Protein AF-A0AA90QH88-F1 (afdb_monomer_lite)

Sequence (553 aa):
MPRPYATVCPPIRFHGDIHAQQHKGRHAPARFLSDHSAAGKRGGRHRHLQHVHHERTGRAGVRQGIAGPFVYQASQHRPDRHGARRARGAPGRHAGGRAPVHGAGRAVAASAARQPGPVATRFKTVTSKKILADVDSSVAQYEALLAQLMTLAQDRTPEGQSAAARFATGTVSAMGNLADGHLAALAKRKEKTSSEAATASHDRYQSSRTLMLALTIGSLALGAGLGWLITRRLTRQLGGEPAYAVQVADAIAAGELSTVIQTRSGDSRSLLYAMETMRAALVGIVALVRSGTDTIATASGRIAAGNLDRSSRTEQQASSLEQTASAMEELTSTVKQNADNARQANVLAVAASEVAGRGGAVVHTMASINGSSRKIVDIIGVIDGIAFQTNILALNAAVEAARAGEQGRGCAVVASEVRNLAQRSAAAAREIKTLINDSVDKVDAGGKLVDQAGVTMAEIVHSITRVTGIMSGIASASMEQTAGIEQVNIAISQMDEVTQQNAALVEQAAAAAGSMQEQAATLASVVSIFKLGNDKPARPALAGPARVRALMA

Radius of gyration: 87.3 Å; chains: 1; bounding box: 162×92×273 Å

Foldseek 3Di:
DDDDDDDDDDDDDDDDDDDDDDDDDDDDDDDDDDDDDDDDDDDDDDDDDDDDDDDDDDDDDDDDDDDDDDDDDDDDDDDDDDDDDDDDDDDDDDDDDDDDDDDPDPCPVPPPPDDDDPPLVVDDDPVLSVLVVQLVVLVVVLVVLVVVLVVLCVPPDPVSPVVSVCSCVPVNVVSVVSNVVSVVVNVVVVVVVVVVVVVVVVVVVVVVVVVVVCVVVVVVCVVVVVVVVVVVVLCVQQQHDPVLSVVLVVCVVLQNLQDQQDGDPPDDRHPSNVSNVVSVVLLVVLVVLLVVLVVLLVVLVVLLVVLVVLLVVLVVLLVVLVVVLVVLVVVLVVLVVLLVVLVVLLVVLVVVLVVLVVLLVVLVVLVVVLVVLVVVLVVLVVQLVVLVVQLVVLVVQLVVLVVVPPVSVVSNVVSVVSNVVSVVSNVVSVVVSVVSVVVSVVSVVVSVVSVVSSVVSVVSSVVSVVSSVVSVVSNVVSVVVSVVSVVVSVVSVVSNVVSVVSNVVSVVSSVVSVVSNVVSVVSSVVSVSNDNSPPPPPDPPPDDDPPPPDDDD

Secondary structure (DSSP, 8-state):
-------------------------------------------------------------------------------------------------------TTS-SSSSS--PPP-GGGG--SHHHHHHHHHHHHHHHHHHHHHHHHHHHTT--SHHHHHHHHHHIIIIIHHHHHHHHHHHHHHHHHHHHHHHHHHHHHHHHHHHHHHHHHHHHHHHHHHHHHHHHHHHHHHHHHHTS-HHHHHHHHHHHHTTB--SPP---TT--SSHHHHHHHHHHHHHHHHHHHHHHHHHHHHHHHHHHHHHHHHHHHHHHHHHHHHHHHHHHHHHHHHHHHHHHHHHHHHHHHHHHHHHHHHHHHHHHHHHHHHHHHHHHHHHHHHHHHHHHHHHHHHHHHHHHHHHTGGGGHHHHHHHHHHHHHHHHHHHHHHHHHHHHHHHHHHHHHHHHHHHHHHHHHHHHHHHHHHHHHHHHHHHHHHHHHHHHHHHHHHHHHHHHHHHHHHHHHHHHHHHHHHHHHHHHHHHHHHHHTSB-S----------PPP-------

Structure (mmCIF, N/CA/C/O backbone):
data_AF-A0AA90QH88-F1
#
_entry.id   AF-A0AA90QH88-F1
#
loop_
_atom_site.group_PDB
_atom_site.id
_atom_site.type_symbol
_atom_site.label_atom_id
_atom_site.label_alt_id
_atom_site.label_comp_id
_atom_site.label_asym_id
_atom_site.label_entity_id
_atom_site.label_seq_id
_atom_site.pdbx_PDB_ins_code
_atom_site.Cartn_x
_atom_site.Cartn_y
_atom_site.Cartn_z
_atom_site.occupancy
_atom_site.B_iso_or_equiv
_atom_site.auth_seq_id
_atom_site.auth_comp_id
_atom_site.auth_asym_id
_atom_site.auth_atom_id
_atom_site.pdbx_PDB_model_num
ATOM 1 N N . MET A 1 1 ? 19.371 43.627 -4.925 1.00 43.19 1 MET A N 1
ATOM 2 C CA . MET A 1 1 ? 20.229 43.284 -3.771 1.00 43.19 1 MET A CA 1
ATOM 3 C C . MET A 1 1 ? 19.930 41.860 -3.315 1.00 43.19 1 MET A C 1
ATOM 5 O O . MET A 1 1 ? 18.918 41.662 -2.658 1.00 43.19 1 MET A O 1
ATOM 9 N N . PRO A 1 2 ? 20.779 40.882 -3.653 1.00 48.12 2 PRO A N 1
ATOM 10 C CA . PRO A 1 2 ? 20.932 39.653 -2.882 1.00 48.12 2 PRO A CA 1
ATOM 11 C C . PRO A 1 2 ? 22.324 39.624 -2.221 1.00 48.12 2 PRO A C 1
ATOM 13 O O . PRO A 1 2 ? 23.302 40.085 -2.809 1.00 48.12 2 PRO A O 1
ATOM 16 N N . ARG A 1 3 ? 22.429 39.108 -0.992 1.00 45.31 3 ARG A N 1
ATOM 17 C CA . ARG A 1 3 ? 23.717 38.816 -0.340 1.00 45.31 3 ARG A CA 1
ATOM 18 C C . ARG A 1 3 ? 23.960 37.301 -0.350 1.00 45.31 3 ARG A C 1
ATOM 20 O O . ARG A 1 3 ? 23.067 36.578 0.087 1.00 45.31 3 ARG A O 1
ATOM 27 N N . PRO A 1 4 ? 25.130 36.824 -0.810 1.00 55.78 4 PRO A N 1
ATOM 28 C CA . PRO A 1 4 ? 25.524 35.424 -0.735 1.00 55.78 4 PRO A CA 1
ATOM 29 C C . PRO A 1 4 ? 26.366 35.167 0.524 1.00 55.78 4 PRO A C 1
ATOM 31 O O . PRO A 1 4 ? 27.162 36.016 0.926 1.00 55.78 4 PRO A O 1
ATOM 34 N N . TYR A 1 5 ? 26.235 33.981 1.117 1.00 48.91 5 TYR A N 1
ATOM 35 C CA . TYR A 1 5 ? 27.225 33.465 2.061 1.00 48.91 5 TYR A CA 1
ATOM 36 C C . TYR A 1 5 ? 28.147 32.499 1.322 1.00 48.91 5 TYR A C 1
ATOM 38 O O . TYR A 1 5 ? 27.738 31.417 0.911 1.00 48.91 5 TYR A O 1
ATOM 46 N N . ALA A 1 6 ? 29.389 32.939 1.147 1.00 41.41 6 ALA A N 1
ATOM 47 C CA . ALA A 1 6 ? 30.533 32.116 0.806 1.00 41.41 6 ALA A CA 1
ATOM 48 C C . ALA A 1 6 ? 31.379 31.952 2.073 1.00 41.41 6 ALA A C 1
ATOM 50 O O . ALA A 1 6 ? 31.726 32.949 2.706 1.00 41.41 6 ALA A O 1
ATOM 51 N N . THR A 1 7 ? 31.754 30.717 2.398 1.00 50.53 7 THR A N 1
ATOM 52 C CA . THR A 1 7 ? 32.860 30.438 3.318 1.00 50.53 7 THR A CA 1
ATOM 53 C C . THR A 1 7 ? 33.724 29.351 2.695 1.00 50.53 7 THR A C 1
ATOM 55 O O . THR A 1 7 ? 33.222 28.330 2.230 1.00 50.53 7 THR A O 1
ATOM 58 N N . VAL A 1 8 ? 35.023 29.628 2.634 1.00 42.53 8 VAL A N 1
ATOM 59 C CA . VAL A 1 8 ? 36.062 28.910 1.894 1.00 42.53 8 VAL A CA 1
ATOM 60 C C . VAL A 1 8 ? 37.097 28.344 2.882 1.00 42.53 8 VAL A C 1
ATOM 62 O O . VAL A 1 8 ? 37.554 29.084 3.749 1.00 42.53 8 VAL A O 1
ATOM 65 N N . CYS A 1 9 ? 37.507 27.086 2.634 1.00 33.78 9 CYS A N 1
ATOM 66 C CA . CYS A 1 9 ? 38.769 26.383 2.985 1.00 33.78 9 CYS A CA 1
ATOM 67 C C . CYS A 1 9 ? 39.063 25.932 4.438 1.00 33.78 9 CYS A C 1
ATOM 69 O O . CYS A 1 9 ? 38.541 26.542 5.367 1.00 33.78 9 CYS A O 1
ATOM 71 N N . PRO A 1 10 ? 39.946 24.909 4.659 1.00 49.78 10 PRO A N 1
ATOM 72 C CA . PRO A 1 10 ? 40.961 24.332 3.738 1.00 49.78 10 PRO A CA 1
ATOM 73 C C . PRO A 1 10 ? 41.008 22.775 3.635 1.00 49.78 10 PRO A C 1
ATOM 75 O O . PRO A 1 10 ? 40.243 22.088 4.310 1.00 49.78 10 PRO A O 1
ATOM 78 N N . PRO A 1 11 ? 41.903 22.192 2.797 1.00 50.25 11 PRO A N 1
ATOM 79 C CA . PRO A 1 11 ? 42.069 20.744 2.653 1.00 50.25 11 PRO A CA 1
ATOM 80 C C . PRO A 1 11 ? 43.158 20.184 3.585 1.00 50.25 11 PRO A C 1
ATOM 82 O O . PRO A 1 11 ? 44.192 20.817 3.793 1.00 50.25 11 PRO A O 1
ATOM 85 N N . ILE A 1 12 ? 42.972 18.952 4.070 1.00 37.50 12 ILE A N 1
ATOM 86 C CA . ILE A 1 12 ? 44.036 18.158 4.701 1.00 37.50 12 ILE A CA 1
ATOM 87 C C . ILE A 1 12 ? 44.173 16.843 3.934 1.00 37.50 12 ILE A C 1
ATOM 89 O O . ILE A 1 12 ? 43.232 16.068 3.789 1.00 37.50 12 ILE A O 1
ATOM 93 N N . ARG A 1 13 ? 45.379 16.636 3.413 1.00 36.88 13 ARG A N 1
ATOM 94 C CA . ARG A 1 13 ? 45.877 15.440 2.735 1.00 36.88 13 ARG A CA 1
ATOM 95 C C . ARG A 1 13 ? 46.788 14.726 3.740 1.00 36.88 13 ARG A C 1
ATOM 97 O O . ARG A 1 13 ? 47.635 15.423 4.289 1.00 36.88 13 ARG A O 1
ATOM 104 N N . PHE A 1 14 ? 46.635 13.409 3.941 1.00 31.81 14 PHE A N 1
ATOM 105 C CA . PHE A 1 14 ? 47.685 12.362 3.890 1.00 31.81 14 PHE A CA 1
ATOM 106 C C . PHE A 1 14 ? 47.441 11.119 4.780 1.00 31.81 14 PHE A C 1
ATOM 108 O O . PHE A 1 14 ? 46.955 11.238 5.895 1.00 31.81 14 PHE A O 1
ATOM 115 N N . HIS A 1 15 ? 47.945 9.982 4.263 1.00 31.53 15 HIS A N 1
ATOM 116 C CA . HIS A 1 15 ? 48.124 8.629 4.839 1.00 31.53 15 HIS A CA 1
ATOM 117 C C . HIS A 1 15 ? 46.833 7.788 4.904 1.00 31.53 15 HIS A C 1
ATOM 119 O O . HIS A 1 15 ? 45.874 8.167 5.551 1.00 31.53 15 HIS A O 1
ATOM 125 N N . GLY A 1 16 ? 46.668 6.673 4.188 1.00 37.50 16 GLY A N 1
ATOM 126 C CA . GLY A 1 16 ? 47.654 5.695 3.739 1.00 37.50 16 GLY A CA 1
ATOM 127 C C . GLY A 1 16 ? 47.745 4.594 4.782 1.00 37.50 16 GLY A C 1
ATOM 128 O O . GLY A 1 16 ? 48.646 4.655 5.599 1.00 37.50 16 GLY A O 1
ATOM 129 N N . ASP A 1 17 ? 46.821 3.630 4.743 1.00 32.91 17 ASP A N 1
ATOM 130 C CA . ASP A 1 17 ? 47.029 2.317 5.349 1.00 32.91 17 ASP A CA 1
ATOM 131 C C . ASP A 1 17 ? 46.267 1.235 4.582 1.00 32.91 17 ASP A C 1
ATOM 133 O O . ASP A 1 17 ? 45.055 1.281 4.362 1.00 32.91 17 ASP A O 1
ATOM 137 N N . ILE A 1 18 ? 47.061 0.273 4.129 1.00 38.84 18 ILE A N 1
ATOM 138 C CA . ILE A 1 18 ? 46.692 -0.941 3.424 1.00 38.84 18 ILE A CA 1
ATOM 139 C C . ILE A 1 18 ? 46.394 -1.978 4.504 1.00 38.84 18 ILE A C 1
ATOM 141 O O . ILE A 1 18 ? 47.311 -2.417 5.192 1.00 38.84 18 ILE A O 1
ATOM 145 N N . HIS A 1 19 ? 45.144 -2.423 4.623 1.00 34.66 19 HIS A N 1
ATOM 146 C CA . HIS A 1 19 ? 44.830 -3.648 5.354 1.00 34.66 19 HIS A CA 1
ATOM 147 C C . HIS A 1 19 ? 44.315 -4.721 4.399 1.00 34.66 19 HIS A C 1
ATOM 149 O O . HIS A 1 19 ? 43.234 -4.639 3.821 1.00 34.66 19 HIS A O 1
ATOM 155 N N . ALA A 1 20 ? 45.162 -5.734 4.238 1.00 36.12 20 ALA A N 1
ATOM 156 C CA . ALA A 1 20 ? 44.908 -6.963 3.521 1.00 36.12 20 ALA A CA 1
ATOM 157 C C . ALA A 1 20 ? 43.768 -7.759 4.177 1.00 36.12 20 ALA A C 1
ATOM 159 O O . ALA A 1 20 ? 43.867 -8.154 5.338 1.00 36.12 20 ALA A O 1
ATOM 160 N N . GLN A 1 21 ? 42.725 -8.070 3.407 1.00 34.03 21 GLN A N 1
ATOM 161 C CA . GLN A 1 21 ? 41.793 -9.151 3.717 1.00 34.03 21 GLN A CA 1
ATOM 162 C C . GLN A 1 21 ? 42.168 -10.382 2.887 1.00 34.03 21 GLN A C 1
ATOM 164 O O . GLN A 1 21 ? 41.868 -10.484 1.699 1.00 34.03 21 GLN A O 1
ATOM 169 N N . GLN A 1 22 ? 42.836 -11.336 3.536 1.00 37.00 22 GLN A N 1
ATOM 170 C CA . GLN A 1 22 ? 42.851 -12.728 3.102 1.00 37.00 22 GLN A CA 1
ATOM 171 C C . GLN A 1 22 ? 41.604 -13.424 3.653 1.00 37.00 22 GLN A C 1
ATOM 173 O O . GLN A 1 22 ? 41.533 -13.693 4.845 1.00 37.00 22 GLN A O 1
ATOM 178 N N . HIS A 1 23 ? 40.681 -13.818 2.778 1.00 33.72 23 HIS A N 1
ATOM 179 C CA . HIS A 1 23 ? 39.861 -15.006 3.004 1.00 33.72 23 HIS A CA 1
ATOM 180 C C . HIS A 1 23 ? 39.808 -15.835 1.717 1.00 33.72 23 HIS A C 1
ATOM 182 O O . HIS A 1 23 ? 39.081 -15.553 0.770 1.00 33.72 23 HIS A O 1
ATOM 188 N N . LYS A 1 24 ? 40.643 -16.880 1.699 1.00 34.66 24 LYS A N 1
ATOM 189 C CA . LYS A 1 24 ? 40.490 -18.066 0.851 1.00 34.66 24 LYS A CA 1
ATOM 190 C C . LYS A 1 24 ? 39.278 -18.854 1.347 1.00 34.66 24 LYS A C 1
ATOM 192 O O . LYS A 1 24 ? 39.215 -19.148 2.537 1.00 34.66 24 LYS A O 1
ATOM 197 N N . GLY A 1 25 ? 38.417 -19.317 0.441 1.00 30.95 25 GLY A N 1
ATOM 198 C CA . GLY A 1 25 ? 37.479 -20.387 0.791 1.00 30.95 25 GLY A CA 1
ATOM 199 C C . GLY A 1 25 ? 36.300 -20.601 -0.148 1.00 30.95 25 GLY A C 1
ATOM 200 O O . GLY A 1 25 ? 35.179 -20.354 0.254 1.00 30.95 25 GLY A O 1
ATOM 201 N N . ARG A 1 26 ? 36.587 -21.073 -1.370 1.00 33.91 26 ARG A N 1
ATOM 202 C CA . ARG A 1 26 ? 35.815 -22.044 -2.181 1.00 33.91 26 ARG A CA 1
ATOM 203 C C . ARG A 1 26 ? 34.288 -22.098 -1.981 1.00 33.91 26 ARG A C 1
ATOM 205 O O . ARG A 1 26 ? 33.855 -22.583 -0.955 1.00 33.91 26 ARG A O 1
ATOM 212 N N . HIS A 1 27 ? 33.523 -21.846 -3.046 1.00 30.64 27 HIS A N 1
ATOM 213 C CA . HIS A 1 27 ? 32.589 -22.817 -3.647 1.00 30.64 27 HIS A CA 1
ATOM 214 C C . HIS A 1 27 ? 32.159 -22.318 -5.042 1.00 30.64 27 HIS A C 1
ATOM 216 O O . HIS A 1 27 ? 31.711 -21.190 -5.203 1.00 30.64 27 HIS A O 1
ATOM 222 N N . ALA A 1 28 ? 32.351 -23.161 -6.056 1.00 34.66 28 ALA A N 1
ATOM 223 C CA . ALA A 1 28 ? 31.841 -23.008 -7.422 1.00 34.66 28 ALA A CA 1
ATOM 224 C C . ALA A 1 28 ? 30.749 -24.087 -7.658 1.00 34.66 28 ALA A C 1
ATOM 226 O O . ALA A 1 28 ? 30.549 -24.926 -6.778 1.00 34.66 28 ALA A O 1
ATOM 227 N N . PRO A 1 29 ? 30.067 -24.139 -8.816 1.00 43.03 29 PRO A N 1
ATOM 228 C CA . PRO A 1 29 ? 28.842 -23.396 -9.083 1.00 43.03 29 PRO A CA 1
ATOM 229 C C . PRO A 1 29 ? 27.634 -24.312 -9.370 1.00 43.03 29 PRO A C 1
ATOM 231 O O . PRO A 1 29 ? 27.741 -25.533 -9.486 1.00 43.03 29 PRO A O 1
ATOM 234 N N . ALA A 1 30 ? 26.476 -23.669 -9.501 1.00 31.61 30 ALA A N 1
ATOM 235 C CA . ALA A 1 30 ? 25.179 -24.238 -9.837 1.00 31.61 30 ALA A CA 1
ATOM 236 C C . ALA A 1 30 ? 25.166 -25.102 -11.117 1.00 31.61 30 ALA A C 1
ATOM 238 O O . ALA A 1 30 ? 25.733 -24.739 -12.147 1.00 31.61 30 ALA A O 1
ATOM 239 N N . ARG A 1 31 ? 24.408 -26.204 -11.063 1.00 30.00 31 ARG A N 1
ATOM 240 C CA . ARG A 1 31 ? 23.775 -26.857 -12.217 1.00 30.00 31 ARG A CA 1
ATOM 241 C C . ARG A 1 31 ? 22.267 -26.816 -11.986 1.00 30.00 31 ARG A C 1
ATOM 243 O O . ARG A 1 31 ? 21.765 -27.547 -11.140 1.00 30.00 31 ARG A O 1
ATOM 250 N N . PHE A 1 32 ? 21.568 -25.957 -12.720 1.00 29.16 32 PHE A N 1
ATOM 251 C CA . PHE A 1 32 ? 20.113 -25.986 -12.833 1.00 29.16 32 PHE A CA 1
ATOM 252 C C . PHE A 1 32 ? 19.795 -26.622 -14.187 1.00 29.16 32 PHE A C 1
ATOM 254 O O . PHE A 1 32 ? 20.122 -26.061 -15.232 1.00 29.16 32 PHE A O 1
ATOM 261 N N . LEU A 1 33 ? 19.258 -27.840 -14.153 1.00 34.12 33 LEU A N 1
ATOM 262 C CA . LEU A 1 33 ? 18.689 -28.509 -15.315 1.00 34.12 33 LEU A CA 1
ATOM 263 C C . LEU A 1 33 ? 17.225 -28.091 -15.418 1.00 34.12 33 LEU A C 1
ATOM 265 O O . LEU A 1 33 ? 16.447 -28.242 -14.480 1.00 34.12 33 LEU A O 1
ATOM 269 N N . SER A 1 34 ? 16.905 -27.540 -16.578 1.00 33.69 34 SER A N 1
ATOM 270 C CA . SER A 1 34 ? 15.578 -27.449 -17.163 1.00 33.69 34 SER A CA 1
ATOM 271 C C . SER A 1 34 ? 14.899 -28.817 -17.202 1.00 33.69 34 SER A C 1
ATOM 273 O O . SER A 1 34 ? 15.511 -29.762 -17.696 1.00 33.69 34 SER A O 1
ATOM 275 N N . ASP A 1 35 ? 13.628 -28.893 -16.810 1.00 33.03 35 ASP A N 1
ATOM 276 C CA . ASP A 1 35 ? 12.713 -29.808 -17.484 1.00 33.03 35 ASP A CA 1
ATOM 277 C C . ASP A 1 35 ? 11.288 -29.261 -17.538 1.00 33.03 35 ASP A C 1
ATOM 279 O O . ASP A 1 35 ? 10.735 -28.713 -16.582 1.00 33.03 35 ASP A O 1
ATOM 283 N N . HIS A 1 36 ? 10.733 -29.385 -18.735 1.00 31.58 36 HIS A N 1
ATOM 284 C CA . HIS A 1 36 ? 9.420 -28.940 -19.151 1.00 31.58 36 HIS A CA 1
ATOM 285 C C . HIS A 1 36 ? 8.489 -30.159 -19.221 1.00 31.58 36 HIS A C 1
ATOM 287 O O . HIS A 1 36 ? 8.846 -31.183 -19.788 1.00 31.58 36 HIS A O 1
ATOM 293 N N . SER A 1 37 ? 7.238 -29.938 -18.811 1.00 29.72 37 SER A N 1
ATOM 294 C CA . SER A 1 37 ? 6.023 -30.502 -19.418 1.00 29.72 37 SER A CA 1
ATOM 295 C C . SER A 1 37 ? 5.532 -31.916 -19.037 1.00 29.72 37 SER A C 1
ATOM 297 O O . SER A 1 37 ? 6.125 -32.938 -19.361 1.00 29.72 37 SER A O 1
ATOM 299 N N . ALA A 1 38 ? 4.292 -31.900 -18.522 1.00 31.81 38 ALA A N 1
ATOM 300 C CA . ALA A 1 38 ? 3.122 -32.668 -18.979 1.00 31.81 38 ALA A CA 1
ATOM 301 C C . ALA A 1 38 ? 2.527 -33.769 -18.073 1.00 31.81 38 ALA A C 1
ATOM 303 O O . ALA A 1 38 ? 3.203 -34.651 -17.562 1.00 31.81 38 ALA A O 1
ATOM 304 N N . ALA A 1 39 ? 1.181 -33.738 -18.069 1.00 31.05 39 ALA A N 1
ATOM 305 C CA . ALA A 1 39 ? 0.183 -34.700 -17.578 1.00 31.05 39 ALA A CA 1
ATOM 306 C C . ALA A 1 39 ? -0.113 -34.666 -16.062 1.00 31.05 39 ALA A C 1
ATOM 308 O O . ALA A 1 39 ? 0.776 -34.727 -15.236 1.00 31.05 39 ALA A O 1
ATOM 309 N N . GLY A 1 40 ? -1.354 -34.607 -15.576 1.00 28.38 40 GLY A N 1
ATOM 310 C CA . GLY A 1 40 ? -2.659 -34.680 -16.219 1.00 28.38 40 GLY A CA 1
ATOM 311 C C . GLY A 1 40 ? -3.691 -35.268 -15.244 1.00 28.38 40 GLY A C 1
ATOM 312 O O . GLY A 1 40 ? -3.531 -36.394 -14.800 1.00 28.38 40 GLY A O 1
ATOM 313 N N . LYS A 1 41 ? -4.788 -34.527 -15.027 1.00 31.95 41 LYS A N 1
ATOM 314 C CA . LYS A 1 41 ? -6.144 -34.967 -14.620 1.00 31.95 41 LYS A CA 1
ATOM 315 C C . LYS A 1 41 ? -6.397 -35.628 -13.244 1.00 31.95 41 LYS A C 1
ATOM 317 O O . LYS A 1 41 ? -5.711 -36.539 -12.806 1.00 31.95 41 LYS A O 1
ATOM 322 N N . ARG A 1 42 ? -7.624 -35.314 -12.778 1.00 31.12 42 ARG A N 1
ATOM 323 C CA . ARG A 1 42 ? -8.475 -35.896 -11.708 1.00 31.12 42 ARG A CA 1
ATOM 324 C C . ARG A 1 42 ? -8.228 -35.246 -10.339 1.00 31.12 42 ARG A C 1
ATOM 326 O O . ARG A 1 42 ? -7.111 -35.219 -9.871 1.00 31.12 42 ARG A O 1
ATOM 333 N N . GLY A 1 43 ? -9.196 -34.670 -9.632 1.00 27.97 43 GLY A N 1
ATOM 334 C CA . GLY A 1 43 ? -10.648 -34.779 -9.698 1.00 27.97 43 GLY A CA 1
ATOM 335 C C . GLY A 1 43 ? -11.169 -35.184 -8.319 1.00 27.97 43 GLY A C 1
ATOM 336 O O . GLY A 1 43 ? -10.958 -36.317 -7.913 1.00 27.97 43 GLY A O 1
ATOM 337 N N . GLY A 1 44 ? -11.908 -34.291 -7.656 1.00 28.66 44 GLY A N 1
ATOM 338 C CA . GLY A 1 44 ? -12.990 -34.685 -6.753 1.00 28.66 44 GLY A CA 1
ATOM 339 C C . GLY A 1 44 ? -12.746 -34.679 -5.236 1.00 28.66 44 GLY A C 1
ATOM 340 O O . GLY A 1 44 ? -12.138 -35.585 -4.688 1.00 28.66 44 GLY A O 1
ATOM 341 N N . ARG A 1 45 ? -13.496 -33.766 -4.601 1.00 30.42 45 ARG A N 1
ATOM 342 C CA . ARG A 1 45 ? -14.355 -33.952 -3.409 1.00 30.42 45 ARG A CA 1
ATOM 343 C C . ARG A 1 45 ? -13.733 -33.935 -2.004 1.00 30.42 45 ARG A C 1
ATOM 345 O O . ARG A 1 45 ? -13.069 -34.864 -1.573 1.00 30.42 45 ARG A O 1
ATOM 352 N N . HIS A 1 46 ? -14.189 -32.914 -1.270 1.00 31.48 46 HIS A N 1
ATOM 353 C CA . HIS A 1 46 ? -14.817 -32.956 0.058 1.00 31.48 46 HIS A CA 1
ATOM 354 C C . HIS A 1 46 ? -14.270 -33.933 1.107 1.00 31.48 46 HIS A C 1
ATOM 356 O O . HIS A 1 46 ? -14.481 -35.139 1.000 1.00 31.48 46 HIS A O 1
ATOM 362 N N . ARG A 1 47 ? -13.874 -33.374 2.260 1.00 31.73 47 ARG A N 1
ATOM 363 C CA . ARG A 1 47 ? -14.448 -33.780 3.555 1.00 31.73 47 ARG A CA 1
ATOM 364 C C . ARG A 1 47 ? -14.263 -32.716 4.639 1.00 31.73 47 ARG A C 1
ATOM 366 O O . ARG A 1 47 ? -13.155 -32.386 5.036 1.00 31.73 47 ARG A O 1
ATOM 373 N N . HIS A 1 48 ? -15.407 -32.226 5.108 1.00 31.62 48 HIS A N 1
ATOM 374 C CA . HIS A 1 48 ? -15.653 -31.764 6.470 1.00 31.62 48 HIS A CA 1
ATOM 375 C C . HIS A 1 48 ? -15.267 -32.852 7.481 1.00 31.62 48 HIS A C 1
ATOM 377 O O . HIS A 1 48 ? -15.567 -34.020 7.234 1.00 31.62 48 HIS A O 1
ATOM 383 N N . LEU A 1 49 ? -14.735 -32.454 8.639 1.00 31.05 49 LEU A N 1
ATOM 384 C CA . LEU A 1 49 ? -14.897 -33.182 9.901 1.00 31.05 49 LEU A CA 1
ATOM 385 C C . LEU A 1 49 ? -14.742 -32.213 11.084 1.00 31.05 49 LEU A C 1
ATOM 387 O O . LEU A 1 49 ? -13.652 -31.748 11.402 1.00 31.05 49 LEU A O 1
ATOM 391 N N . GLN A 1 50 ? -15.891 -31.904 11.686 1.00 30.06 50 GLN A N 1
ATOM 392 C CA . GLN A 1 50 ? -16.060 -31.476 13.075 1.00 30.06 50 GLN A CA 1
ATOM 393 C C . GLN A 1 50 ? -15.837 -32.662 14.032 1.00 30.06 50 GLN A C 1
ATOM 395 O O . GLN A 1 50 ? -15.877 -33.808 13.589 1.00 30.06 50 GLN A O 1
ATOM 400 N N . HIS A 1 51 ? -15.741 -32.330 15.330 1.00 29.78 51 HIS A N 1
ATOM 401 C CA . HIS A 1 51 ? -15.839 -33.137 16.567 1.00 29.78 51 HIS A CA 1
ATOM 402 C C . HIS A 1 51 ? -14.541 -33.128 17.394 1.00 29.78 51 HIS A C 1
ATOM 404 O O . HIS A 1 51 ? -13.465 -33.283 16.840 1.00 29.78 51 HIS A O 1
ATOM 410 N N . VAL A 1 52 ? -14.532 -33.018 18.726 1.00 30.11 52 VAL A N 1
ATOM 411 C CA . VAL A 1 52 ? -15.523 -32.662 19.760 1.00 30.11 52 VAL A CA 1
ATOM 412 C C . VAL A 1 52 ? -14.728 -32.441 21.060 1.00 30.11 52 VAL A C 1
ATOM 414 O O . VAL A 1 52 ? -13.662 -33.027 21.247 1.00 30.11 52 VAL A O 1
ATOM 417 N N . HIS A 1 53 ? -15.258 -31.605 21.952 1.00 29.64 53 HIS A N 1
ATOM 418 C CA . HIS A 1 53 ? -14.804 -31.415 23.331 1.00 29.64 53 HIS A CA 1
ATOM 419 C C . HIS A 1 53 ? -14.772 -32.718 24.148 1.00 29.64 53 HIS A C 1
ATOM 421 O O . HIS A 1 53 ? -15.726 -33.490 24.120 1.00 29.64 53 HIS A O 1
ATOM 427 N N . HIS A 1 54 ? -13.757 -32.882 25.001 1.00 28.83 54 HIS A N 1
ATOM 428 C CA . HIS A 1 54 ? -13.896 -33.692 26.211 1.00 28.83 54 HIS A CA 1
ATOM 429 C C . HIS A 1 54 ? -13.161 -33.056 27.395 1.00 28.83 54 HIS A C 1
ATOM 431 O O . HIS A 1 54 ? -11.939 -32.919 27.400 1.00 28.83 54 HIS A O 1
ATOM 437 N N . GLU A 1 55 ? -13.942 -32.685 28.409 1.00 30.56 55 GLU A N 1
ATOM 438 C CA . GLU A 1 55 ? -13.497 -32.386 29.766 1.00 30.56 55 GLU A CA 1
ATOM 439 C C . GLU A 1 55 ? -12.877 -33.628 30.423 1.00 30.56 55 GLU A C 1
ATOM 441 O O . GLU A 1 55 ? -13.424 -34.732 30.334 1.00 30.56 55 GLU A O 1
ATOM 446 N N . ARG A 1 56 ? -11.790 -33.432 31.179 1.00 31.53 56 ARG A N 1
ATOM 447 C CA . ARG A 1 56 ? -11.442 -34.291 32.316 1.00 31.53 56 ARG A CA 1
ATOM 448 C C . ARG A 1 56 ? -10.976 -33.454 33.501 1.00 31.53 56 ARG A C 1
ATOM 450 O O . ARG A 1 56 ? -9.938 -32.804 33.481 1.00 31.53 56 ARG A O 1
ATOM 457 N N . THR A 1 57 ? -11.777 -33.555 34.549 1.00 31.53 57 THR A N 1
ATOM 458 C CA . THR A 1 57 ? -11.512 -33.222 35.945 1.00 31.53 57 THR A CA 1
ATOM 459 C C . THR A 1 57 ? -10.308 -33.984 36.508 1.00 31.53 57 THR A C 1
ATOM 461 O O . THR A 1 57 ? -10.224 -35.202 36.350 1.00 31.53 57 THR A O 1
ATOM 464 N N . GLY A 1 58 ? -9.449 -33.297 37.264 1.00 29.56 58 GLY A N 1
ATOM 465 C CA . GLY A 1 58 ? -8.387 -33.901 38.072 1.00 29.56 58 GLY A CA 1
ATOM 466 C C . GLY A 1 58 ? -8.116 -33.083 39.336 1.00 29.56 58 GLY A C 1
ATOM 467 O O . GLY A 1 58 ? -7.488 -32.033 39.282 1.00 29.56 58 GLY A O 1
ATOM 468 N N . ARG A 1 59 ? -8.621 -33.569 40.477 1.00 31.52 59 ARG A N 1
ATOM 469 C CA . ARG A 1 59 ? -8.316 -33.100 41.841 1.00 31.52 59 ARG A CA 1
ATOM 470 C C . ARG A 1 59 ? -6.881 -33.479 42.227 1.00 31.52 59 ARG A C 1
ATOM 472 O O . ARG A 1 59 ? -6.543 -34.655 42.159 1.00 31.52 59 ARG A O 1
ATOM 479 N N . ALA A 1 60 ? -6.134 -32.543 42.807 1.00 31.30 60 ALA A N 1
ATOM 480 C CA . ALA A 1 60 ? -5.116 -32.820 43.823 1.00 31.30 60 ALA A CA 1
ATOM 481 C C . ALA A 1 60 ? -4.986 -31.591 44.736 1.00 31.30 60 ALA A C 1
ATOM 483 O O . ALA A 1 60 ? -4.818 -30.472 44.261 1.00 31.30 60 ALA A O 1
ATOM 484 N N . GLY A 1 61 ? -5.160 -31.797 46.042 1.00 29.14 61 GLY A N 1
ATOM 485 C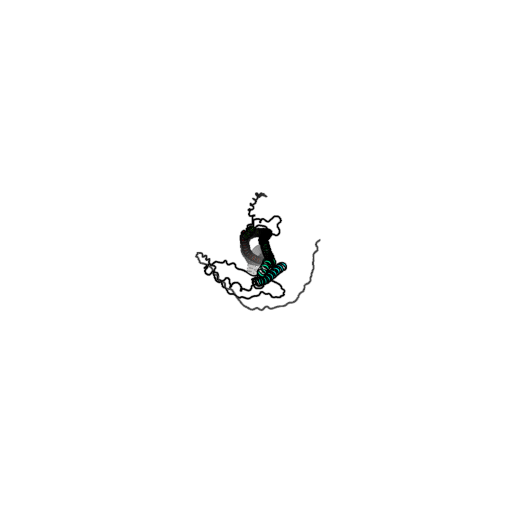 CA . GLY A 1 61 ? -5.101 -30.744 47.049 1.00 29.14 61 GLY A CA 1
ATOM 486 C C . GLY A 1 61 ? -3.708 -30.572 47.640 1.00 29.14 61 GLY A C 1
ATOM 487 O O . GLY A 1 61 ? -2.980 -31.546 47.791 1.00 29.14 61 GLY A O 1
ATOM 488 N N . VAL A 1 62 ? -3.403 -29.347 48.069 1.00 32.00 62 VAL A N 1
ATOM 489 C CA . VAL A 1 62 ? -2.427 -29.049 49.123 1.00 32.00 62 VAL A CA 1
ATOM 490 C C . VAL A 1 62 ? -2.987 -27.895 49.962 1.00 32.00 62 VAL A C 1
ATOM 492 O O . VAL A 1 62 ? -3.383 -26.857 49.438 1.00 32.00 62 VAL A O 1
ATOM 495 N N . ARG A 1 63 ? -3.080 -28.127 51.276 1.00 30.33 63 ARG A N 1
ATOM 496 C CA . ARG A 1 63 ? -3.445 -27.168 52.330 1.00 30.33 63 ARG A CA 1
ATOM 497 C C . ARG A 1 63 ? -2.179 -26.557 52.933 1.00 30.33 63 ARG A C 1
ATOM 499 O O . ARG A 1 63 ? -1.262 -27.313 53.229 1.00 30.33 63 ARG A O 1
ATOM 506 N N . GLN A 1 64 ? -2.240 -25.257 53.229 1.00 31.66 64 GLN A N 1
ATOM 507 C CA . GLN A 1 64 ? -1.682 -24.477 54.363 1.00 31.66 64 GLN A CA 1
ATOM 508 C C . GLN A 1 64 ? -1.646 -23.020 53.861 1.00 31.66 64 GLN A C 1
ATOM 510 O O . GLN A 1 64 ? -1.170 -22.786 52.762 1.00 31.66 64 GLN A O 1
ATOM 515 N N . GLY A 1 65 ? -2.204 -21.985 54.486 1.00 27.72 65 GLY A N 1
ATOM 516 C CA . GLY A 1 65 ? -2.486 -21.675 55.887 1.00 27.72 65 GLY A CA 1
ATOM 517 C C . GLY A 1 65 ? -1.880 -20.284 56.131 1.00 27.72 65 GLY A C 1
ATOM 518 O O . GLY A 1 65 ? -0.746 -20.099 55.725 1.00 27.72 65 GLY A O 1
ATOM 519 N N . ILE A 1 66 ? -2.633 -19.323 56.689 1.00 29.17 66 ILE A N 1
ATOM 520 C CA . ILE A 1 66 ? -2.206 -18.163 57.517 1.00 29.17 66 ILE A CA 1
ATOM 521 C C . ILE A 1 66 ? -3.435 -17.248 57.712 1.00 29.17 66 ILE A C 1
ATOM 523 O O . ILE A 1 66 ? -3.928 -16.640 56.766 1.00 29.17 66 ILE A O 1
ATOM 527 N N . ALA A 1 67 ? -3.907 -17.138 58.955 1.00 29.25 67 ALA A N 1
ATOM 528 C CA . ALA A 1 67 ? -4.640 -15.988 59.487 1.00 29.25 67 ALA A CA 1
ATOM 529 C C . ALA A 1 67 ? -4.465 -15.985 61.019 1.00 29.25 67 ALA A C 1
ATOM 531 O O . ALA A 1 67 ? -4.780 -16.976 61.675 1.00 29.25 67 ALA A O 1
ATOM 532 N N . GLY A 1 68 ? -3.912 -14.900 61.571 1.00 26.97 68 GLY A N 1
ATOM 533 C CA . GLY A 1 68 ? -3.989 -14.562 63.005 1.00 26.97 68 GLY A CA 1
ATOM 534 C C . GLY A 1 68 ? -5.257 -13.739 63.316 1.00 26.97 68 GLY A C 1
ATOM 535 O O . GLY A 1 68 ? -6.121 -13.673 62.439 1.00 26.97 68 GLY A O 1
ATOM 536 N N . PRO A 1 69 ? -5.376 -13.037 64.471 1.00 38.84 69 PRO A N 1
ATOM 537 C CA . PRO A 1 69 ? -4.347 -12.775 65.486 1.00 38.84 69 PRO A CA 1
ATOM 538 C C . PRO A 1 69 ? -4.813 -12.893 66.972 1.00 38.84 69 PRO A C 1
ATOM 540 O O . PRO A 1 69 ? -5.892 -13.373 67.300 1.00 38.84 69 PRO A O 1
ATOM 543 N N . PHE A 1 70 ? -3.905 -12.456 67.845 1.00 28.61 70 PHE A N 1
ATOM 544 C CA . PHE A 1 70 ? -3.736 -12.513 69.310 1.00 28.61 70 PHE A CA 1
ATOM 545 C C . PHE A 1 70 ? -4.288 -11.190 69.953 1.00 28.61 70 PHE A C 1
ATOM 547 O O . PHE A 1 70 ? -4.224 -10.170 69.273 1.00 28.61 70 PHE A O 1
ATOM 554 N N . VAL A 1 71 ? -4.894 -11.105 71.167 1.00 32.12 71 VAL A N 1
ATOM 555 C CA . VAL A 1 71 ? -4.298 -10.649 72.476 1.00 32.12 71 VAL A CA 1
ATOM 556 C C . VAL A 1 71 ? -5.407 -10.193 73.492 1.00 32.12 71 VAL A C 1
ATOM 558 O O . VAL A 1 71 ? -6.248 -9.397 73.099 1.00 32.12 71 VAL A O 1
ATOM 561 N N . TYR A 1 72 ? -5.348 -10.684 74.762 1.00 28.34 72 TYR A N 1
ATOM 562 C CA . TYR A 1 72 ? -5.606 -10.100 76.138 1.00 28.34 72 TYR A CA 1
ATOM 563 C C . TYR A 1 72 ? -6.820 -9.160 76.461 1.00 28.34 72 TYR A C 1
ATOM 565 O O . TYR A 1 72 ? -7.288 -8.456 75.588 1.00 28.34 72 TYR A O 1
ATOM 573 N N . GLN A 1 73 ? -7.381 -8.966 77.683 1.00 28.81 73 GLN A N 1
ATOM 574 C CA . GLN A 1 73 ? -7.139 -9.336 79.104 1.00 28.81 73 GLN A CA 1
ATOM 575 C C . GLN A 1 73 ? -8.432 -9.115 79.955 1.00 28.81 73 GLN A C 1
ATOM 577 O O . GLN A 1 73 ? -9.401 -8.522 79.495 1.00 28.81 73 GLN A O 1
ATOM 582 N N . ALA A 1 74 ? -8.410 -9.568 81.216 1.00 28.36 74 ALA A N 1
ATOM 583 C CA . ALA A 1 74 ? -9.463 -9.615 82.243 1.00 28.36 74 ALA A CA 1
ATOM 584 C C . ALA A 1 74 ? -9.748 -8.325 83.064 1.00 28.36 74 ALA A C 1
ATOM 586 O O . ALA A 1 74 ? -8.873 -7.476 83.195 1.00 28.36 74 ALA A O 1
ATOM 587 N N . SER A 1 75 ? -10.920 -8.258 83.733 1.00 28.92 75 SER A N 1
ATOM 588 C CA . SER A 1 75 ? -11.141 -7.922 85.179 1.00 28.92 75 SER A CA 1
ATOM 589 C C . SER A 1 75 ? -12.643 -7.670 85.494 1.00 28.92 75 SER A C 1
ATOM 591 O O . SER A 1 75 ? -13.329 -6.981 84.755 1.00 28.92 75 SER A O 1
ATOM 593 N N . GLN A 1 76 ? -13.252 -8.474 86.385 1.00 29.91 76 GLN A N 1
ATOM 594 C CA . GLN A 1 76 ? -13.760 -8.154 87.747 1.00 29.91 76 GLN A CA 1
ATOM 595 C C . GLN A 1 76 ? -14.867 -7.074 87.870 1.00 29.91 76 GLN A C 1
ATOM 597 O O . GLN A 1 76 ? -14.596 -5.902 87.669 1.00 29.91 76 GLN A O 1
ATOM 602 N N . HIS A 1 77 ? -16.089 -7.418 88.320 1.00 26.20 77 HIS A N 1
ATOM 603 C CA . HIS A 1 77 ? -16.579 -7.385 89.721 1.00 26.20 77 HIS A CA 1
ATOM 604 C C . HIS A 1 77 ? -18.128 -7.564 89.802 1.00 26.20 77 HIS A C 1
ATOM 606 O O . HIS A 1 77 ? -18.869 -7.165 88.913 1.00 26.20 77 HIS A O 1
ATOM 612 N N . ARG A 1 78 ? -18.564 -8.220 90.891 1.00 28.86 78 ARG A N 1
ATOM 613 C CA . ARG A 1 78 ? -19.914 -8.586 91.432 1.00 28.86 78 ARG A CA 1
ATOM 614 C C . ARG A 1 78 ? -20.901 -7.400 91.705 1.00 28.86 78 ARG A C 1
ATOM 616 O O . ARG A 1 78 ? -20.451 -6.286 91.463 1.00 28.86 78 ARG A O 1
ATOM 623 N N . PRO A 1 79 ? -22.114 -7.539 92.348 1.00 44.34 79 PRO A N 1
ATOM 624 C CA . PRO A 1 79 ? -22.803 -8.715 92.975 1.00 44.34 79 PRO A CA 1
ATOM 625 C C . PRO A 1 79 ? -24.362 -8.852 92.820 1.00 44.34 79 PRO A C 1
ATOM 627 O O . PRO A 1 79 ? -25.029 -7.948 92.338 1.00 44.34 79 PRO A O 1
ATOM 630 N N . ASP A 1 80 ? -24.886 -9.968 93.388 1.00 30.45 80 ASP A N 1
ATOM 631 C CA . ASP A 1 80 ? -26.159 -10.170 94.151 1.00 30.45 80 ASP A CA 1
ATOM 632 C C . ASP A 1 80 ? -27.544 -10.067 93.453 1.00 30.45 80 ASP A C 1
ATOM 634 O O . ASP A 1 80 ? -27.748 -9.246 92.578 1.00 30.45 80 ASP A O 1
ATOM 638 N N . ARG A 1 81 ? -28.624 -10.798 93.808 1.00 33.31 81 ARG A N 1
ATOM 639 C CA . ARG A 1 81 ? -28.929 -11.976 94.662 1.00 33.31 81 ARG A CA 1
ATOM 640 C C . ARG A 1 81 ? -30.435 -12.328 94.492 1.00 33.31 81 ARG A C 1
ATOM 642 O O . ARG A 1 81 ? -31.226 -11.450 94.183 1.00 33.31 81 ARG A O 1
ATOM 649 N N . HIS A 1 82 ? -30.800 -13.563 94.879 1.00 28.70 82 HIS A N 1
ATOM 650 C CA . HIS A 1 82 ? -32.137 -14.082 95.284 1.00 28.70 82 HIS A CA 1
ATOM 651 C C . HIS A 1 82 ? -33.229 -14.242 94.203 1.00 28.70 82 HIS A C 1
ATOM 653 O O . HIS A 1 82 ? -33.604 -13.295 93.537 1.00 28.70 82 HIS A O 1
ATOM 659 N N . GLY A 1 83 ? -33.747 -15.452 93.936 1.00 27.17 83 GLY A N 1
ATOM 660 C CA . GLY A 1 83 ? -34.704 -16.239 94.754 1.00 27.17 83 GLY A CA 1
ATOM 661 C C . GLY A 1 83 ? -36.045 -16.262 93.979 1.00 27.17 83 GLY A C 1
ATOM 662 O O . GLY A 1 83 ? -36.321 -15.309 93.275 1.00 27.17 83 GLY A O 1
ATOM 663 N N . ALA A 1 84 ? -36.946 -17.242 93.938 1.00 29.64 84 ALA A N 1
ATOM 664 C CA . ALA A 1 84 ? -37.245 -18.482 94.643 1.00 29.64 84 ALA A CA 1
ATOM 665 C C . ALA A 1 84 ? -38.212 -19.275 93.710 1.00 29.64 84 ALA A C 1
ATOM 667 O O . ALA A 1 84 ? -39.003 -18.680 92.991 1.00 29.64 84 ALA A O 1
ATOM 668 N N . ARG A 1 85 ? -38.033 -20.584 93.497 1.00 29.16 85 ARG A N 1
ATOM 669 C CA . ARG A 1 85 ? -38.801 -21.707 94.088 1.00 29.16 85 ARG A CA 1
ATOM 670 C C . ARG A 1 85 ? -40.345 -21.693 93.958 1.00 29.16 85 ARG A C 1
ATOM 672 O O . ARG A 1 85 ? -41.002 -20.897 94.613 1.00 29.16 85 ARG A O 1
ATOM 679 N N . ARG A 1 86 ? -40.824 -22.836 93.414 1.00 31.59 86 ARG A N 1
ATOM 680 C CA . ARG A 1 86 ? -41.988 -23.677 93.830 1.00 31.59 86 ARG A CA 1
ATOM 681 C C . ARG A 1 86 ? -43.386 -23.204 93.377 1.00 31.59 86 ARG A C 1
ATOM 683 O O . ARG A 1 86 ? -43.619 -22.020 93.280 1.00 31.59 86 ARG A O 1
ATOM 690 N N . ALA A 1 87 ? -44.391 -24.056 93.142 1.00 29.45 87 ALA A N 1
ATOM 691 C CA . ALA A 1 87 ? -44.518 -25.516 93.094 1.00 29.45 87 ALA A CA 1
ATOM 692 C C . ALA A 1 87 ? -45.907 -25.910 92.535 1.00 29.45 87 ALA A C 1
ATOM 694 O O . ALA A 1 87 ? -46.879 -25.189 92.719 1.00 29.45 87 ALA A O 1
ATOM 695 N N . ARG A 1 88 ? -45.941 -27.100 91.917 1.00 32.12 88 ARG A N 1
ATOM 696 C CA . ARG A 1 88 ? -46.958 -28.175 91.939 1.00 32.12 88 ARG A CA 1
ATOM 697 C C . ARG A 1 88 ? -48.394 -27.839 92.370 1.00 32.12 88 ARG A C 1
ATOM 699 O O . ARG A 1 88 ? -48.656 -27.581 93.541 1.00 32.12 88 ARG A O 1
ATOM 706 N N . GLY A 1 89 ? -49.321 -28.101 91.450 1.00 26.88 89 GLY A N 1
ATOM 707 C CA . GLY A 1 89 ? -50.666 -28.576 91.762 1.00 26.88 89 GLY A CA 1
ATOM 708 C C . GLY A 1 89 ? -50.723 -30.110 91.818 1.00 26.88 89 GLY A C 1
ATOM 709 O O . GLY A 1 89 ? -50.011 -30.792 91.081 1.00 26.88 89 GLY A O 1
ATOM 710 N N . ALA A 1 90 ? -51.578 -30.630 92.695 1.00 31.94 90 ALA A N 1
ATOM 711 C CA . ALA A 1 90 ? -52.193 -31.953 92.615 1.00 31.94 90 ALA A CA 1
ATOM 712 C C . ALA A 1 90 ? -53.532 -31.908 93.388 1.00 31.94 90 ALA A C 1
ATOM 714 O O . ALA A 1 90 ? -53.567 -31.300 94.462 1.00 31.94 90 ALA A O 1
ATOM 715 N N . PRO A 1 91 ? -54.622 -32.508 92.875 1.00 37.69 91 PRO A N 1
ATOM 716 C CA . PRO A 1 91 ? -55.906 -32.601 93.566 1.00 37.69 91 PRO A CA 1
ATOM 717 C C . PRO A 1 91 ? -56.047 -33.923 94.347 1.00 37.69 91 PRO A C 1
ATOM 719 O O . PRO A 1 91 ? -55.341 -34.895 94.087 1.00 37.69 91 PRO A O 1
ATOM 722 N N . GLY A 1 92 ? -56.949 -33.932 95.333 1.00 32.16 92 GLY A N 1
ATOM 723 C CA . GLY A 1 92 ? -57.137 -35.034 96.285 1.00 32.16 92 GLY A CA 1
ATOM 724 C C . GLY A 1 92 ? -58.084 -36.152 95.843 1.00 32.16 92 GLY A C 1
ATOM 725 O O . GLY A 1 92 ? -58.555 -36.157 94.710 1.00 32.16 92 GLY A O 1
ATOM 726 N N . ARG A 1 93 ? -58.402 -37.067 96.777 1.00 31.33 93 ARG A N 1
ATOM 727 C CA . ARG A 1 93 ? -59.701 -37.761 96.890 1.00 31.33 93 ARG A CA 1
ATOM 728 C C . ARG A 1 93 ? -59.830 -38.612 98.168 1.00 31.33 93 ARG A C 1
ATOM 730 O O . ARG A 1 93 ? -58.851 -39.052 98.754 1.00 31.33 93 ARG A O 1
ATOM 737 N N . HIS A 1 94 ? -61.101 -38.762 98.533 1.00 32.22 94 HIS A N 1
ATOM 738 C CA . HIS A 1 94 ? -61.802 -39.389 99.659 1.00 32.22 94 HIS A CA 1
ATOM 739 C C . HIS A 1 94 ? -61.493 -40.846 100.059 1.00 32.22 94 HIS A C 1
ATOM 741 O O . HIS A 1 94 ? -61.263 -41.686 99.199 1.00 32.22 94 HIS A O 1
ATOM 747 N N . ALA A 1 95 ? -61.734 -41.145 101.346 1.00 30.72 95 ALA A N 1
ATOM 748 C CA . ALA A 1 95 ? -62.524 -42.271 101.898 1.00 30.72 95 ALA A CA 1
ATOM 749 C C . ALA A 1 95 ? -62.736 -41.976 103.412 1.00 30.72 95 ALA A C 1
ATOM 751 O O . ALA A 1 95 ? -61.828 -41.445 104.037 1.00 30.72 95 ALA A O 1
ATOM 752 N N . GLY A 1 96 ? -63.865 -42.165 104.104 1.00 30.34 96 GLY A N 1
ATOM 753 C CA . GLY A 1 96 ? -65.030 -43.020 103.886 1.00 30.34 96 GLY A CA 1
ATOM 754 C C . GLY A 1 96 ? -65.011 -44.197 104.875 1.00 30.34 96 GLY A C 1
ATOM 755 O O . GLY A 1 96 ? -64.448 -45.229 104.542 1.00 30.34 96 GLY A O 1
ATOM 756 N N . GLY A 1 97 ? -65.609 -44.065 106.071 1.00 29.23 97 GLY A N 1
ATOM 757 C CA . GLY A 1 97 ? -65.734 -45.169 107.042 1.00 29.23 97 GLY A CA 1
ATOM 758 C C . GLY A 1 97 ? -66.684 -44.856 108.209 1.00 29.23 97 GLY A C 1
ATOM 759 O O . GLY A 1 97 ? -66.478 -43.885 108.929 1.00 29.23 97 GLY A O 1
ATOM 760 N N . ARG A 1 98 ? -67.753 -45.657 108.343 1.00 30.66 98 ARG A N 1
ATOM 761 C CA . ARG A 1 98 ? -68.881 -45.546 109.293 1.00 30.66 98 ARG A CA 1
ATOM 762 C C . ARG A 1 98 ? -68.613 -46.246 110.647 1.00 30.66 98 ARG A C 1
ATOM 764 O O . ARG A 1 98 ? -67.862 -47.207 110.695 1.00 30.66 98 ARG A O 1
ATOM 771 N N . ALA A 1 99 ? -69.317 -45.730 111.666 1.00 32.59 99 ALA A N 1
ATOM 772 C CA . ALA A 1 99 ? -69.713 -46.176 113.026 1.00 32.59 99 ALA A CA 1
ATOM 773 C C . ALA A 1 99 ? -69.562 -47.674 113.445 1.00 32.59 99 ALA A C 1
ATOM 775 O O . ALA A 1 99 ? -69.564 -48.543 112.579 1.00 32.59 99 ALA A O 1
ATOM 776 N N . PRO A 1 100 ? -69.533 -48.004 114.766 1.00 35.34 100 PRO A N 1
ATOM 777 C CA . PRO A 1 100 ? -70.775 -48.018 115.560 1.00 35.34 100 PRO A CA 1
ATOM 778 C C . PRO A 1 100 ? -70.685 -47.474 117.003 1.00 35.34 100 PRO A C 1
ATOM 780 O O . PRO A 1 100 ? -69.631 -47.373 117.624 1.00 35.34 100 PRO A O 1
ATOM 783 N N . VAL A 1 101 ? -71.871 -47.142 117.515 1.00 35.38 101 VAL A N 1
ATOM 784 C CA . VAL A 1 101 ? -72.197 -46.682 118.866 1.00 35.38 101 VAL A CA 1
ATOM 785 C C . VAL A 1 101 ? -72.604 -47.898 119.701 1.00 35.38 101 VAL A C 1
ATOM 787 O O . VAL A 1 101 ? -73.647 -48.482 119.439 1.00 35.38 101 VAL A O 1
ATOM 790 N N . HIS A 1 102 ? -71.810 -48.265 120.707 1.00 33.34 102 HIS A N 1
ATOM 791 C CA . HIS A 1 102 ? -72.247 -49.078 121.847 1.00 33.34 102 HIS A CA 1
ATOM 792 C C . HIS A 1 102 ? -71.348 -48.772 123.051 1.00 33.34 102 HIS A C 1
ATOM 794 O O . HIS A 1 102 ? -70.127 -48.817 122.937 1.00 33.34 102 HIS A O 1
ATOM 800 N N . GLY A 1 103 ? -71.952 -48.453 124.202 1.00 30.67 103 GLY A N 1
ATOM 801 C CA . GLY A 1 103 ? -71.227 -48.277 125.467 1.00 30.67 103 GLY A CA 1
ATOM 802 C C . GLY A 1 103 ? -71.492 -46.969 126.217 1.00 30.67 103 GLY A C 1
ATOM 803 O O . GLY A 1 103 ? -70.574 -46.409 126.810 1.00 30.67 103 GLY A O 1
ATOM 804 N N . ALA A 1 104 ? -72.731 -46.474 126.223 1.00 38.12 104 ALA A N 1
ATOM 805 C CA . ALA A 1 104 ? -73.172 -45.542 127.256 1.00 38.12 104 ALA A CA 1
ATOM 806 C C . ALA A 1 104 ? -73.257 -46.308 128.588 1.00 38.12 104 ALA A C 1
ATOM 808 O O . ALA A 1 104 ? -73.989 -47.290 128.682 1.00 38.12 104 ALA A O 1
ATOM 809 N N . GLY A 1 105 ? -72.481 -45.898 129.597 1.00 33.56 105 GLY A N 1
ATOM 810 C CA . GLY A 1 105 ? -72.663 -46.408 130.961 1.00 33.56 105 GLY A CA 1
ATOM 811 C C . GLY A 1 105 ? -71.452 -46.389 131.892 1.00 33.56 105 GLY A C 1
ATOM 812 O O . GLY A 1 105 ? -71.648 -46.494 133.096 1.00 33.56 105 GLY A O 1
ATOM 813 N N . ARG A 1 106 ? -70.207 -46.240 131.408 1.00 32.34 106 ARG A N 1
ATOM 814 C CA . ARG A 1 106 ? -69.030 -46.378 132.302 1.00 32.34 106 ARG A CA 1
ATOM 815 C C . ARG A 1 106 ? -67.839 -45.440 132.082 1.00 32.34 106 ARG A C 1
ATOM 817 O O . ARG A 1 106 ? -66.802 -45.635 132.703 1.00 32.34 106 ARG A O 1
ATOM 824 N N . ALA A 1 107 ? -67.984 -44.387 131.278 1.00 31.69 107 ALA A N 1
ATOM 825 C CA . ALA A 1 107 ? -66.890 -43.450 130.979 1.00 31.69 107 ALA A CA 1
ATOM 826 C C . ALA A 1 107 ? -67.125 -42.004 131.468 1.00 31.69 107 ALA A C 1
ATOM 828 O O . ALA A 1 107 ? -66.489 -41.085 130.967 1.00 31.69 107 ALA A O 1
ATOM 829 N N . VAL A 1 108 ? -68.005 -41.788 132.456 1.00 34.03 108 VAL A N 1
ATOM 830 C CA . VAL A 1 108 ? -68.235 -40.453 133.061 1.00 34.03 108 VAL A CA 1
ATOM 831 C C . VAL A 1 108 ? -67.305 -40.180 134.262 1.00 34.03 108 VAL A C 1
ATOM 833 O O . VAL A 1 108 ? -67.198 -39.051 134.714 1.00 34.03 108 VAL A O 1
ATOM 836 N N . ALA A 1 109 ? -66.525 -41.168 134.717 1.00 32.66 109 ALA A N 1
ATOM 837 C CA . ALA A 1 109 ? -65.508 -40.984 135.765 1.00 32.66 109 ALA A CA 1
ATOM 838 C C . ALA A 1 109 ? -64.050 -40.984 135.244 1.00 32.66 109 ALA A C 1
ATOM 840 O O . ALA A 1 109 ? -63.119 -40.869 136.032 1.00 32.66 109 ALA A O 1
ATOM 841 N N . ALA A 1 110 ? -63.830 -41.093 133.925 1.00 31.41 110 ALA A N 1
ATOM 842 C CA . ALA A 1 110 ? -62.492 -41.212 133.324 1.00 31.41 110 ALA A CA 1
ATOM 843 C C . ALA A 1 110 ? -62.146 -40.110 132.298 1.00 31.41 110 ALA A C 1
ATOM 845 O O . ALA A 1 110 ? -61.194 -40.255 131.535 1.00 31.41 110 ALA A O 1
ATOM 846 N N . SER A 1 111 ? -62.877 -38.987 132.279 1.00 31.14 111 SER A N 1
ATOM 847 C CA . SER A 1 111 ? -62.539 -37.810 131.455 1.00 31.14 111 SER A CA 1
ATOM 848 C C . SER A 1 111 ? -61.905 -36.650 132.239 1.00 31.14 111 SER A C 1
ATOM 850 O O . SER A 1 111 ? -61.622 -35.613 131.647 1.00 31.14 111 SER A O 1
ATOM 852 N N . ALA A 1 112 ? -61.626 -36.816 133.537 1.00 32.12 112 ALA A N 1
ATOM 853 C CA . ALA A 1 112 ? -61.010 -35.789 134.391 1.00 32.12 112 ALA A CA 1
ATOM 854 C C . ALA A 1 112 ? -59.463 -35.834 134.442 1.00 32.12 112 ALA A C 1
ATOM 856 O O . ALA A 1 112 ? -58.853 -35.094 135.205 1.00 32.12 112 ALA A O 1
ATOM 857 N N . ALA A 1 113 ? -58.802 -36.666 133.625 1.00 29.42 113 ALA A N 1
ATOM 858 C CA . ALA A 1 113 ? -57.345 -36.860 133.669 1.00 29.42 113 ALA A CA 1
ATOM 859 C C . ALA A 1 113 ? -56.627 -36.616 132.322 1.00 29.42 113 ALA A C 1
ATOM 861 O O . ALA A 1 113 ? -55.682 -37.318 131.968 1.00 29.42 113 ALA A O 1
ATOM 862 N N . ARG A 1 114 ? -57.037 -35.590 131.563 1.00 33.59 114 ARG A N 1
ATOM 863 C CA . ARG A 1 114 ? -56.135 -34.914 130.611 1.00 33.59 114 ARG A CA 1
ATOM 864 C C . ARG A 1 114 ? -55.795 -33.545 131.180 1.00 33.59 114 ARG A C 1
ATOM 866 O O . ARG A 1 114 ? -56.625 -32.647 131.121 1.00 33.59 114 ARG A O 1
ATOM 873 N N . GLN A 1 115 ? -54.579 -33.390 131.701 1.00 31.22 115 GLN A N 1
ATOM 874 C CA . GLN A 1 115 ? -54.017 -32.078 132.025 1.00 31.22 115 GLN A CA 1
ATOM 875 C C . GLN A 1 115 ? -54.092 -31.172 130.780 1.00 31.22 115 GLN A C 1
ATOM 877 O O . GLN A 1 115 ? -53.498 -31.513 129.749 1.00 31.22 115 GLN A O 1
ATOM 882 N N . PRO A 1 116 ? -54.794 -30.028 130.818 1.00 40.22 116 PRO A N 1
ATOM 883 C CA . PRO A 1 116 ? -54.606 -29.004 129.808 1.00 40.22 116 PRO A CA 1
ATOM 884 C C . PRO A 1 116 ? -53.244 -28.337 130.060 1.00 40.22 116 PRO A C 1
ATOM 886 O O . PRO A 1 116 ? -52.991 -27.819 131.143 1.00 40.22 116 PRO A O 1
ATOM 889 N N . GLY A 1 117 ? -52.348 -28.337 129.066 1.00 49.34 117 GLY A N 1
ATOM 890 C CA . GLY A 1 117 ? -51.161 -27.469 129.100 1.00 49.34 117 GLY A CA 1
ATOM 891 C C . GLY A 1 117 ? -51.569 -25.997 129.293 1.00 49.34 117 GLY A C 1
ATOM 892 O O . GLY A 1 117 ? -52.719 -25.659 128.998 1.00 49.34 117 GLY A O 1
ATOM 893 N N . PRO A 1 118 ? -50.672 -25.106 129.761 1.00 56.72 118 PRO A N 1
ATOM 894 C CA . PRO A 1 118 ? -51.048 -23.788 130.270 1.00 56.72 118 PRO A CA 1
ATOM 895 C C . PRO A 1 118 ? -51.826 -22.988 129.218 1.00 56.72 118 PRO A C 1
ATOM 897 O O . PRO A 1 118 ? -51.261 -22.472 128.246 1.00 56.72 118 PRO A O 1
ATOM 900 N N . VAL A 1 119 ? -53.144 -22.887 129.419 1.00 60.03 119 VAL A N 1
ATOM 901 C CA . VAL A 1 119 ? -54.107 -22.227 128.520 1.00 60.03 119 VAL A CA 1
ATOM 902 C C . VAL A 1 119 ? -53.718 -20.756 128.291 1.00 60.03 119 VAL A C 1
ATOM 904 O O . VAL A 1 119 ? -53.937 -20.208 127.207 1.00 60.03 119 VAL A O 1
ATOM 907 N N . ALA A 1 120 ? -52.995 -20.166 129.249 1.00 57.34 120 ALA A N 1
ATOM 908 C CA . ALA A 1 120 ? -52.384 -18.840 129.195 1.00 57.34 120 ALA A CA 1
ATOM 909 C C . ALA A 1 120 ? -51.479 -18.587 127.972 1.00 57.34 120 ALA A C 1
ATOM 911 O O . ALA A 1 120 ? -51.375 -17.452 127.506 1.00 57.34 120 ALA A O 1
ATOM 912 N N . THR A 1 121 ? -50.852 -19.623 127.400 1.00 58.22 121 THR A N 1
ATOM 913 C CA . THR A 1 121 ? -49.946 -19.480 126.240 1.00 58.22 121 THR A CA 1
ATOM 914 C C . THR A 1 121 ? -50.672 -19.196 124.921 1.00 58.22 121 THR A C 1
ATOM 916 O O . THR A 1 121 ? -50.065 -18.698 123.972 1.00 58.22 121 THR A O 1
ATOM 919 N N . ARG A 1 122 ? -51.983 -19.464 124.846 1.00 63.12 122 ARG A N 1
ATOM 920 C CA . ARG A 1 122 ? -52.794 -19.261 123.632 1.00 63.12 122 ARG A CA 1
ATOM 921 C C . ARG A 1 122 ? -53.381 -17.851 123.519 1.00 63.12 122 ARG A C 1
ATOM 923 O O . ARG A 1 122 ? -53.806 -17.458 122.433 1.00 63.12 122 ARG A O 1
ATOM 930 N N . PHE A 1 123 ? -53.353 -17.065 124.594 1.00 65.00 123 PHE A N 1
ATOM 931 C CA . PHE A 1 123 ? -53.833 -15.684 124.611 1.00 65.00 123 PHE A CA 1
ATOM 932 C C . PHE A 1 123 ? -52.666 -14.705 124.444 1.00 65.00 123 PHE A C 1
ATOM 934 O O . PHE A 1 123 ? -51.790 -14.599 125.298 1.00 65.00 123 PHE A O 1
ATOM 941 N N . LYS A 1 124 ? -52.635 -13.980 123.318 1.00 67.19 124 LYS A N 1
ATOM 942 C CA . LYS A 1 124 ? -51.491 -13.123 122.942 1.00 67.19 124 LYS A CA 1
ATOM 943 C C . LYS A 1 124 ? -51.566 -11.690 123.473 1.00 67.19 124 LYS A C 1
ATOM 945 O O . LYS A 1 124 ? -50.535 -11.044 123.611 1.00 67.19 124 LYS A O 1
ATOM 950 N N . THR A 1 125 ? -52.759 -11.186 123.779 1.00 73.81 125 THR A N 1
ATOM 951 C CA . THR A 1 125 ? -52.964 -9.803 124.237 1.00 73.81 125 THR A CA 1
ATOM 952 C C . THR A 1 125 ? -53.033 -9.717 125.761 1.00 73.81 125 THR A C 1
ATOM 954 O O . THR A 1 125 ? -53.632 -10.581 126.401 1.00 73.81 125 THR A O 1
ATOM 957 N N . VAL A 1 126 ? -52.456 -8.652 126.335 1.00 73.00 126 VAL A N 1
ATOM 958 C CA . VAL A 1 126 ? -52.406 -8.398 127.792 1.00 73.00 126 VAL A CA 1
ATOM 959 C C . VAL A 1 126 ? -53.804 -8.453 128.416 1.00 73.00 126 VAL A C 1
ATOM 961 O O . VAL A 1 126 ? -54.007 -9.110 129.431 1.00 73.00 126 VAL A O 1
ATOM 964 N N . THR A 1 127 ? -54.797 -7.862 127.749 1.00 74.25 127 THR A N 1
ATOM 965 C CA . THR A 1 127 ? -56.200 -7.864 128.186 1.00 74.25 127 THR A CA 1
ATOM 966 C C . THR A 1 127 ? -56.805 -9.266 128.240 1.00 74.25 127 THR A C 1
ATOM 968 O O . THR A 1 127 ? -57.518 -9.587 129.180 1.00 74.25 127 THR A O 1
ATOM 971 N N . SER A 1 128 ? -56.509 -10.126 127.261 1.00 70.75 128 SER A N 1
ATOM 972 C CA . SER A 1 128 ? -57.076 -11.481 127.223 1.00 70.75 128 SER A CA 1
ATOM 973 C C . SER A 1 128 ? -56.397 -12.415 128.229 1.00 70.75 128 SER A C 1
ATOM 975 O O . SER A 1 128 ? -57.045 -13.312 128.754 1.00 70.75 128 SER A O 1
ATOM 977 N N . LYS A 1 129 ? -55.112 -12.177 128.537 1.00 76.12 129 LYS A N 1
ATOM 978 C CA . LYS A 1 129 ? -54.407 -12.854 129.636 1.00 76.12 129 LYS A CA 1
ATOM 979 C C . LYS A 1 129 ? -54.966 -12.453 131.001 1.00 76.12 129 LYS A C 1
ATOM 981 O O . LYS A 1 129 ? -55.113 -13.318 131.853 1.00 76.12 129 LYS A O 1
ATOM 986 N N . LYS A 1 130 ? -55.306 -11.171 131.185 1.00 78.31 130 LYS A N 1
ATOM 987 C CA . LYS A 1 130 ? -55.932 -10.670 132.415 1.00 78.31 130 LYS A CA 1
ATOM 988 C C . LYS A 1 130 ? -57.300 -11.315 132.654 1.00 78.31 130 LYS A C 1
ATOM 990 O O . LYS A 1 130 ? -57.499 -11.892 133.707 1.00 78.31 130 LYS A O 1
ATOM 995 N N . ILE A 1 131 ? -58.180 -11.322 131.647 1.00 77.44 131 ILE A N 1
ATOM 996 C CA . ILE A 1 131 ? -59.506 -11.959 131.759 1.00 77.44 131 ILE A CA 1
ATOM 997 C C . ILE A 1 131 ? -59.378 -13.458 132.066 1.00 77.44 131 ILE A C 1
ATOM 999 O O . ILE A 1 131 ? -60.145 -13.980 132.861 1.00 77.44 131 ILE A O 1
ATOM 1003 N N . LEU A 1 132 ? -58.399 -14.156 131.477 1.00 77.12 132 LEU A N 1
ATOM 1004 C CA . LEU A 1 132 ? -58.151 -15.563 131.801 1.00 77.12 132 LEU A CA 1
ATOM 1005 C C . LEU A 1 132 ? -57.688 -15.751 133.254 1.00 77.12 132 LEU A C 1
ATOM 1007 O O . LEU A 1 132 ? -58.176 -16.650 133.923 1.00 77.12 132 LEU A O 1
ATOM 1011 N N . ALA A 1 133 ? -56.794 -14.893 133.750 1.00 77.62 133 ALA A N 1
ATOM 1012 C CA . ALA A 1 133 ? -56.357 -14.929 135.145 1.00 77.62 133 ALA A CA 1
ATOM 1013 C C . ALA A 1 133 ? -57.507 -14.613 136.120 1.00 77.62 133 ALA A C 1
ATOM 1015 O O . ALA A 1 133 ? -57.600 -15.229 137.178 1.00 77.62 133 ALA A O 1
ATOM 1016 N N . ASP A 1 134 ? -58.400 -13.694 135.744 1.00 79.88 134 ASP A N 1
ATOM 1017 C CA . ASP A 1 134 ? -59.604 -13.366 136.509 1.00 79.88 134 ASP A CA 1
ATOM 1018 C C . ASP A 1 134 ? -60.581 -14.563 136.539 1.00 79.88 134 ASP A C 1
ATOM 1020 O O . ASP A 1 134 ? -61.138 -14.865 137.596 1.00 79.88 134 ASP A O 1
ATOM 1024 N N . VAL A 1 135 ? -60.741 -15.297 135.423 1.00 78.81 135 VAL A N 1
ATOM 1025 C CA . VAL A 1 135 ? -61.488 -16.573 135.373 1.00 78.81 135 VAL A CA 1
ATOM 1026 C C . VAL A 1 135 ? -60.839 -17.611 136.291 1.00 78.81 135 VAL A C 1
ATOM 1028 O O . VAL A 1 135 ? -61.515 -18.107 137.189 1.00 78.81 135 VAL A O 1
ATOM 1031 N N . ASP A 1 136 ? -59.545 -17.898 136.120 1.00 77.69 136 ASP A N 1
ATOM 1032 C CA . ASP A 1 136 ? -58.821 -18.915 136.901 1.00 77.69 136 ASP A CA 1
ATOM 1033 C C . ASP A 1 136 ? -58.900 -18.625 138.411 1.00 77.69 136 ASP A C 1
ATOM 1035 O O . ASP A 1 136 ? -59.166 -19.522 139.211 1.00 77.69 136 ASP A O 1
ATOM 1039 N N . SER A 1 137 ? -58.746 -17.355 138.801 1.00 78.06 137 SER A N 1
ATOM 1040 C CA . SER A 1 137 ? -58.882 -16.900 140.188 1.00 78.06 137 SER A CA 1
ATOM 1041 C C . SER A 1 137 ? -60.305 -17.086 140.724 1.00 78.06 137 SER A C 1
ATOM 1043 O O . SER A 1 137 ? -60.487 -17.632 141.812 1.00 78.06 137 SER A O 1
ATOM 1045 N N . SER A 1 138 ? -61.327 -16.685 139.959 1.00 76.81 138 SER A N 1
ATOM 1046 C CA . SER A 1 138 ? -62.730 -16.832 140.374 1.00 76.81 138 SER A CA 1
ATOM 1047 C C . SER A 1 138 ? -63.171 -18.295 140.484 1.00 76.81 138 SER A C 1
ATOM 1049 O O . SER A 1 138 ? -63.891 -18.640 141.416 1.00 76.81 138 SER A O 1
ATOM 1051 N N . VAL A 1 139 ? -62.685 -19.171 139.598 1.00 74.06 139 VAL A N 1
ATOM 1052 C CA . VAL A 1 139 ? -62.960 -20.615 139.642 1.00 74.06 139 VAL A CA 1
ATOM 1053 C C . VAL A 1 139 ? -62.275 -21.256 140.849 1.00 74.06 139 VAL A C 1
ATOM 1055 O O . VAL A 1 139 ? -62.926 -21.983 141.592 1.00 74.06 139 VAL A O 1
ATOM 1058 N N . ALA A 1 140 ? -61.008 -20.928 141.118 1.00 76.94 140 ALA A N 1
ATOM 1059 C CA . ALA A 1 140 ? -60.299 -21.440 142.293 1.00 76.94 140 ALA A CA 1
ATOM 1060 C C . ALA A 1 140 ? -60.949 -20.988 143.616 1.00 76.94 140 ALA A C 1
ATOM 1062 O O . ALA A 1 140 ? -61.076 -21.775 144.556 1.00 76.94 140 ALA A O 1
ATOM 1063 N N . GLN A 1 141 ? -61.404 -19.731 143.693 1.00 77.06 141 GLN A N 1
ATOM 1064 C CA . GLN A 1 141 ? -62.145 -19.221 144.853 1.00 77.06 141 GLN A CA 1
ATOM 1065 C C . GLN A 1 141 ? -63.515 -19.896 145.000 1.00 77.06 141 GLN A C 1
ATOM 1067 O O . GLN A 1 141 ? -63.924 -20.217 146.116 1.00 77.06 141 GLN A O 1
ATOM 1072 N N . TYR A 1 142 ? -64.208 -20.154 143.890 1.00 75.12 142 TYR A N 1
ATOM 1073 C CA . TYR A 1 142 ? -65.479 -20.875 143.878 1.00 75.12 142 TYR A CA 1
ATOM 1074 C C . TYR A 1 142 ? -65.325 -22.325 144.363 1.00 75.12 142 TYR A C 1
ATOM 1076 O O . TYR A 1 142 ? -66.101 -22.772 145.206 1.00 75.12 142 TYR A O 1
ATOM 1084 N N . GLU A 1 143 ? -64.290 -23.039 143.909 1.00 74.56 143 GLU A N 1
ATOM 1085 C CA . GLU A 1 143 ? -63.966 -24.401 144.360 1.00 74.56 143 GLU A CA 1
ATOM 1086 C C . GLU A 1 143 ? -63.632 -24.452 145.859 1.00 74.56 143 GLU A C 1
ATOM 1088 O O . GLU A 1 143 ? -64.120 -25.330 146.576 1.00 74.56 143 GLU A O 1
ATOM 1093 N N . ALA A 1 144 ? -62.863 -23.482 146.363 1.00 77.38 144 ALA A N 1
ATOM 1094 C CA . ALA A 1 144 ? -62.541 -23.381 147.786 1.00 77.38 144 ALA A CA 1
ATOM 1095 C C . ALA A 1 144 ? -63.789 -23.123 148.654 1.00 77.38 144 ALA A C 1
ATOM 1097 O O . ALA A 1 144 ? -63.950 -23.733 149.714 1.00 77.38 144 ALA A O 1
ATOM 1098 N N . LEU A 1 145 ? -64.702 -22.262 148.192 1.00 78.06 145 LEU A N 1
ATOM 1099 C CA . LEU A 1 145 ? -65.974 -21.994 148.871 1.00 78.06 145 LEU A CA 1
ATOM 1100 C C . LEU A 1 145 ? -66.925 -23.199 148.820 1.00 78.06 145 LEU A C 1
ATOM 1102 O O . LEU A 1 145 ? -67.628 -23.462 149.793 1.00 78.06 145 LEU A O 1
ATOM 1106 N N . LEU A 1 146 ? -66.922 -23.969 147.730 1.00 73.94 146 LEU A N 1
ATOM 1107 C CA . LEU A 1 146 ? -67.656 -25.234 147.625 1.00 73.94 146 LEU A CA 1
ATOM 1108 C C . LEU A 1 146 ? -67.139 -26.284 148.612 1.00 73.94 146 LEU A C 1
ATOM 1110 O O . LEU A 1 146 ? -67.938 -26.975 149.243 1.00 73.94 146 LEU A O 1
ATOM 1114 N N . ALA A 1 147 ? -65.820 -26.381 148.793 1.00 74.94 147 ALA A N 1
ATOM 1115 C CA . ALA A 1 147 ? -65.231 -27.264 149.796 1.00 74.94 147 ALA A CA 1
ATOM 1116 C C . ALA A 1 147 ? -65.648 -26.860 151.224 1.00 74.94 147 ALA A C 1
ATOM 1118 O O . ALA A 1 147 ? -66.034 -27.720 152.016 1.00 74.94 147 ALA A O 1
ATOM 1119 N N . GLN A 1 148 ? -65.664 -25.556 151.531 1.00 72.75 148 GLN A N 1
ATOM 1120 C CA . GLN A 1 148 ? -66.180 -25.047 152.809 1.00 72.75 148 GLN A CA 1
ATOM 1121 C C . GLN A 1 148 ? -67.677 -25.329 152.986 1.00 72.75 148 GLN A C 1
ATOM 1123 O O . GLN A 1 148 ? -68.099 -25.778 154.053 1.00 72.75 148 GLN A O 1
ATOM 1128 N N . LEU A 1 149 ? -68.482 -25.147 151.937 1.00 73.69 149 LEU A N 1
ATOM 1129 C CA . LEU A 1 149 ? -69.904 -25.478 151.964 1.00 73.69 149 LEU A CA 1
ATOM 1130 C C . LEU A 1 149 ? -70.130 -26.965 152.276 1.00 73.69 149 LEU A C 1
ATOM 1132 O O . LEU A 1 149 ? -70.978 -27.289 153.103 1.00 73.69 149 LEU A O 1
ATOM 1136 N N . MET A 1 150 ? -69.354 -27.860 151.659 1.00 72.31 150 MET A N 1
ATOM 1137 C CA . MET A 1 150 ? -69.436 -29.303 151.911 1.00 72.31 150 MET A CA 1
ATOM 1138 C C . MET A 1 150 ? -69.108 -29.659 153.365 1.00 72.31 150 MET A C 1
ATOM 1140 O O . MET A 1 150 ? -69.757 -30.537 153.930 1.00 72.31 150 MET A O 1
ATOM 1144 N N . THR A 1 151 ? -68.153 -28.964 153.992 1.00 71.88 151 THR A N 1
ATOM 1145 C CA . THR A 1 151 ? -67.855 -29.155 155.423 1.00 71.88 151 THR A CA 1
ATOM 1146 C C . THR A 1 151 ? -68.967 -28.628 156.334 1.00 71.88 151 THR A C 1
ATOM 1148 O O . THR A 1 151 ? -69.349 -29.310 157.278 1.00 71.88 151 THR A O 1
ATOM 1151 N N . LEU A 1 152 ? -69.554 -27.467 156.019 1.00 66.25 152 LEU A N 1
ATOM 1152 C CA . LEU A 1 152 ? -70.699 -26.905 156.750 1.00 66.25 152 LEU A CA 1
ATOM 1153 C C . LEU A 1 152 ? -71.965 -27.766 156.611 1.00 66.25 152 LEU A C 1
ATOM 1155 O O . LEU A 1 152 ? -72.749 -27.867 157.548 1.00 66.25 152 LEU A O 1
ATOM 1159 N N . ALA A 1 153 ? -72.155 -28.428 155.468 1.00 63.19 153 ALA A N 1
ATOM 1160 C CA . ALA A 1 153 ? -73.305 -29.294 155.209 1.00 63.19 153 ALA A CA 1
ATOM 1161 C C . ALA A 1 153 ? -73.249 -30.659 155.929 1.00 63.19 153 ALA A C 1
ATOM 1163 O O . ALA A 1 153 ? -74.248 -31.380 155.946 1.00 63.19 153 ALA A O 1
ATOM 1164 N N . GLN A 1 154 ? -72.106 -31.041 156.513 1.00 69.50 154 GLN A N 1
ATOM 1165 C CA . GLN A 1 154 ? -71.980 -32.279 157.298 1.00 69.50 154 GLN A CA 1
ATOM 1166 C C . GLN A 1 154 ? -72.560 -32.153 158.713 1.00 69.50 154 GLN A C 1
ATOM 1168 O O . GLN A 1 154 ? -72.880 -33.174 159.329 1.00 69.50 154 GLN A O 1
ATOM 1173 N N . ASP A 1 155 ? -72.747 -30.929 159.208 1.00 68.06 155 ASP A N 1
ATOM 1174 C CA . ASP A 1 155 ? -73.408 -30.669 160.481 1.00 68.06 155 ASP A CA 1
ATOM 1175 C C . ASP A 1 155 ? -74.932 -30.855 160.335 1.00 68.06 155 ASP A C 1
ATOM 1177 O O . ASP A 1 155 ? -75.621 -30.094 159.652 1.00 68.06 155 ASP A O 1
ATOM 1181 N N . ARG A 1 156 ? -75.469 -31.927 160.939 1.00 62.09 156 ARG A N 1
ATOM 1182 C CA . ARG A 1 156 ? -76.893 -32.308 160.837 1.00 62.09 156 ARG A CA 1
ATOM 1183 C C . ARG A 1 156 ? -77.802 -31.590 161.839 1.00 62.09 156 ARG A C 1
ATOM 1185 O O . ARG A 1 156 ? -78.983 -31.926 161.920 1.00 62.09 156 ARG A O 1
ATOM 1192 N N . THR A 1 157 ? -77.284 -30.627 162.597 1.00 64.81 157 THR A N 1
ATOM 1193 C CA . THR A 1 157 ? -78.107 -29.791 163.479 1.00 64.81 157 THR A CA 1
ATOM 1194 C C . THR A 1 157 ? -78.986 -28.815 162.668 1.00 64.81 157 THR A C 1
ATOM 1196 O O . THR A 1 157 ? -78.594 -28.387 161.577 1.00 64.81 157 THR A O 1
ATOM 1199 N N . PRO A 1 158 ? -80.180 -28.422 163.162 1.00 60.91 158 PRO A N 1
ATOM 1200 C CA . PRO A 1 158 ? -81.042 -27.442 162.479 1.00 60.91 158 PRO A CA 1
ATOM 1201 C C . PRO A 1 158 ? -80.363 -26.074 162.253 1.00 60.91 158 PRO A C 1
ATOM 1203 O O . PRO A 1 158 ? -80.640 -25.373 161.276 1.00 60.91 158 PRO A O 1
ATOM 1206 N N . GLU A 1 159 ? -79.437 -25.704 163.139 1.00 61.72 159 GLU A N 1
ATOM 1207 C CA . GLU A 1 159 ? -78.633 -24.478 163.058 1.00 61.72 159 GLU A CA 1
ATOM 1208 C C . GLU A 1 159 ? -77.500 -24.606 162.019 1.00 61.72 159 GLU A C 1
ATOM 1210 O O . GLU A 1 159 ? -77.302 -23.691 161.216 1.00 61.72 159 GLU A O 1
ATOM 1215 N N . GLY A 1 160 ? -76.835 -25.767 161.931 1.00 61.41 160 GLY A N 1
ATOM 1216 C CA . GLY A 1 160 ? -75.826 -26.056 160.903 1.00 61.41 160 GLY A CA 1
ATOM 1217 C C . GLY A 1 160 ? -76.395 -26.064 159.478 1.00 61.41 160 GLY A C 1
ATOM 1218 O O . GLY A 1 160 ? -75.827 -25.454 158.569 1.00 61.41 160 GLY A O 1
ATOM 1219 N N . GLN A 1 161 ? -77.580 -26.651 159.278 1.00 65.06 161 GLN A N 1
ATOM 1220 C CA . GLN A 1 161 ? -78.228 -26.695 157.958 1.00 65.06 161 GLN A CA 1
ATOM 1221 C C . GLN A 1 161 ? -78.702 -25.319 157.470 1.00 65.06 161 GLN A C 1
ATOM 1223 O O . GLN A 1 161 ? -78.613 -25.016 156.278 1.00 65.06 161 GLN A O 1
ATOM 1228 N N . SER A 1 162 ? -79.169 -24.453 158.374 1.00 64.44 162 SER A N 1
ATOM 1229 C CA . SER A 1 162 ? -79.579 -23.089 158.019 1.00 64.44 162 SER A CA 1
ATOM 1230 C C . SER A 1 162 ? -78.379 -22.167 157.748 1.00 64.44 162 SER A C 1
ATOM 1232 O O . SER A 1 162 ? -78.456 -21.316 156.854 1.00 64.44 162 SER A O 1
ATOM 1234 N N . ALA A 1 163 ? -77.244 -22.378 158.424 1.00 65.25 163 ALA A N 1
ATOM 1235 C CA . ALA A 1 163 ? -75.976 -21.717 158.108 1.00 65.25 163 ALA A CA 1
ATOM 1236 C C . ALA A 1 163 ? -75.411 -22.163 156.745 1.00 65.25 163 ALA A C 1
ATOM 1238 O O . ALA A 1 163 ? -75.038 -21.314 155.930 1.00 65.25 163 ALA A O 1
ATOM 1239 N N . ALA A 1 164 ? -75.428 -23.468 156.452 1.00 66.00 164 ALA A N 1
ATOM 1240 C CA . ALA A 1 164 ? -75.010 -24.008 155.158 1.00 66.00 164 ALA A CA 1
ATOM 1241 C C . ALA A 1 164 ? -75.886 -23.482 154.005 1.00 66.00 164 ALA A C 1
ATOM 1243 O O . ALA A 1 164 ? -75.361 -23.052 152.978 1.00 66.00 164 ALA A O 1
ATOM 1244 N N . ALA A 1 165 ? -77.211 -23.422 154.187 1.00 69.38 165 ALA A N 1
ATOM 1245 C CA . ALA A 1 165 ? -78.123 -22.875 153.182 1.00 69.38 165 ALA A CA 1
ATOM 1246 C C . ALA A 1 165 ? -77.841 -21.390 152.885 1.00 69.38 165 ALA A C 1
ATOM 1248 O O . ALA A 1 165 ? -77.740 -21.015 151.718 1.00 69.38 165 ALA A O 1
ATOM 1249 N N . ARG A 1 166 ? -77.632 -20.552 153.914 1.00 72.56 166 ARG A N 1
ATOM 1250 C CA . ARG A 1 166 ? -77.283 -19.128 153.730 1.00 72.56 166 ARG A CA 1
ATOM 1251 C C . ARG A 1 166 ? -75.922 -18.940 153.059 1.00 72.56 166 ARG A C 1
ATOM 1253 O O . ARG A 1 166 ? -75.776 -18.045 152.228 1.00 72.56 166 ARG A O 1
ATOM 1260 N N . PHE A 1 167 ? -74.944 -19.786 153.379 1.00 76.25 167 PHE A N 1
ATOM 1261 C CA . PHE A 1 167 ? -73.626 -19.755 152.745 1.00 76.25 167 PHE A CA 1
ATOM 1262 C C . PHE A 1 167 ? -73.691 -20.174 151.266 1.00 76.25 167 PHE A C 1
ATOM 1264 O O . PHE A 1 167 ? -73.045 -19.555 150.419 1.00 76.25 167 PHE A O 1
ATOM 1271 N N . ALA A 1 168 ? -74.533 -21.159 150.931 1.00 73.69 168 ALA A N 1
ATOM 1272 C CA . ALA A 1 168 ? -74.782 -21.575 149.552 1.00 73.69 168 ALA A CA 1
ATOM 1273 C C . ALA A 1 168 ? -75.472 -20.475 148.729 1.00 73.69 168 ALA A C 1
ATOM 1275 O O . ALA A 1 168 ? -75.001 -20.111 147.648 1.00 73.69 168 ALA A O 1
ATOM 1276 N N . THR A 1 169 ? -76.583 -19.924 149.231 1.00 74.31 169 THR A N 1
ATOM 1277 C CA . THR A 1 169 ? -77.397 -18.950 148.483 1.00 74.31 169 THR A CA 1
ATOM 1278 C C . THR A 1 169 ? -76.817 -17.537 148.492 1.00 74.31 169 THR A C 1
ATOM 1280 O O . THR A 1 169 ? -77.158 -16.740 147.626 1.00 74.31 169 THR A O 1
ATOM 1283 N N . GLY A 1 170 ? -75.947 -17.208 149.450 1.00 78.81 170 GLY A N 1
ATOM 1284 C CA . GLY A 1 170 ? -75.242 -15.929 149.515 1.00 78.81 170 GLY A CA 1
ATOM 1285 C C . GLY A 1 170 ? -73.852 -16.014 148.893 1.00 78.81 170 GLY A C 1
ATOM 1286 O O . GLY A 1 170 ? -73.641 -15.611 147.751 1.00 78.81 170 GLY A O 1
ATOM 1287 N N . THR A 1 171 ? -72.897 -16.543 149.655 1.00 76.94 171 THR A N 1
ATOM 1288 C CA . THR A 1 171 ? -71.460 -16.482 149.352 1.00 76.94 171 THR A CA 1
ATOM 1289 C C . THR A 1 171 ? -71.071 -17.322 148.139 1.00 76.94 171 THR A C 1
ATOM 1291 O O . THR A 1 171 ? -70.386 -16.826 147.244 1.00 76.94 171 THR A O 1
ATOM 1294 N N . VAL A 1 172 ? -71.527 -18.577 148.073 1.00 76.25 172 VAL A N 1
ATOM 1295 C CA . VAL A 1 172 ? -71.196 -19.474 146.953 1.00 76.25 172 VAL A CA 1
ATOM 1296 C C . VAL A 1 172 ? -71.890 -18.999 145.676 1.00 76.25 172 VAL A C 1
ATOM 1298 O O . VAL A 1 172 ? -71.232 -18.839 144.654 1.00 76.25 172 VAL A O 1
ATOM 1301 N N . SER A 1 173 ? -73.187 -18.683 145.726 1.00 76.44 173 SER A N 1
ATOM 1302 C CA . SER A 1 173 ? -73.933 -18.195 144.553 1.00 76.44 173 SER A CA 1
ATOM 1303 C C . SER A 1 173 ? -73.395 -16.862 144.008 1.00 76.44 173 SER A C 1
ATOM 1305 O O . SER A 1 173 ? -73.295 -16.696 142.793 1.00 76.44 173 SER A O 1
ATOM 1307 N N . ALA A 1 174 ? -72.978 -15.927 144.873 1.00 79.19 174 ALA A N 1
ATOM 1308 C CA . ALA A 1 174 ? -72.348 -14.676 144.442 1.00 79.19 174 ALA A CA 1
ATOM 1309 C C . ALA A 1 174 ? -71.006 -14.912 143.729 1.00 79.19 174 ALA A C 1
ATOM 1311 O O . ALA A 1 174 ? -70.743 -14.290 142.699 1.00 79.19 174 ALA A O 1
ATOM 1312 N N . MET A 1 175 ? -70.185 -15.841 144.231 1.00 80.12 175 MET A N 1
ATOM 1313 C CA . MET A 1 175 ? -68.934 -16.215 143.569 1.00 80.12 175 MET A CA 1
ATOM 1314 C C . MET A 1 175 ? -69.185 -16.960 142.248 1.00 80.12 175 MET A C 1
ATOM 1316 O O . MET A 1 175 ? -68.470 -16.733 141.276 1.00 80.12 175 MET A O 1
ATOM 1320 N N . GLY A 1 176 ? -70.236 -17.783 142.175 1.00 72.94 176 GLY A N 1
ATOM 1321 C CA . GLY A 1 176 ? -70.658 -18.447 140.937 1.00 72.94 176 GLY A CA 1
ATOM 1322 C C . GLY A 1 176 ? -71.032 -17.446 139.843 1.00 72.94 176 GLY A C 1
ATOM 1323 O O . GLY A 1 176 ? -70.517 -17.527 138.732 1.00 72.94 176 GLY A O 1
ATOM 1324 N N . ASN A 1 177 ? -71.826 -16.427 140.183 1.00 80.69 177 ASN A N 1
ATOM 1325 C CA . ASN A 1 177 ? -72.175 -15.346 139.254 1.00 80.69 177 ASN A CA 1
ATOM 1326 C C . ASN A 1 177 ? -70.951 -14.524 138.810 1.00 80.69 177 ASN A C 1
ATOM 1328 O O . ASN A 1 177 ? -70.890 -14.072 137.666 1.00 80.69 177 ASN A O 1
ATOM 1332 N N . LEU A 1 178 ? -69.967 -14.326 139.696 1.00 78.94 178 LEU A N 1
ATOM 1333 C CA . LEU A 1 178 ? -68.710 -13.653 139.358 1.00 78.94 178 LEU A CA 1
ATOM 1334 C C . LEU A 1 178 ? -67.888 -14.481 138.354 1.00 78.94 178 LEU A C 1
ATOM 1336 O O . LEU A 1 178 ? -67.419 -13.943 137.348 1.00 78.94 178 LEU A O 1
ATOM 1340 N N . ALA A 1 179 ? -67.764 -15.790 138.594 1.00 76.25 179 ALA A N 1
ATOM 1341 C CA . ALA A 1 179 ? -67.071 -16.714 137.699 1.00 76.25 179 ALA A CA 1
ATOM 1342 C C . ALA A 1 179 ? -67.751 -16.794 136.319 1.00 76.25 179 ALA A C 1
ATOM 1344 O O . ALA A 1 179 ? -67.072 -16.689 135.293 1.00 76.25 179 ALA A O 1
ATOM 1345 N N . ASP A 1 180 ? -69.085 -16.868 136.276 1.00 79.19 180 ASP A N 1
ATOM 1346 C CA . ASP A 1 180 ? -69.861 -16.814 135.030 1.00 79.19 180 ASP A CA 1
ATOM 1347 C C . ASP A 1 180 ? -69.678 -15.479 134.291 1.00 79.19 180 ASP A C 1
ATOM 1349 O O . ASP A 1 180 ? -69.526 -15.455 133.066 1.00 79.19 180 ASP A O 1
ATOM 1353 N N . GLY A 1 181 ? -69.605 -14.361 135.019 1.00 81.19 181 GLY A N 1
ATOM 1354 C CA . GLY A 1 181 ? -69.299 -13.047 134.451 1.00 81.19 181 GLY A CA 1
ATOM 1355 C C . GLY A 1 181 ? -67.924 -12.997 133.774 1.00 81.19 181 GLY A C 1
ATOM 1356 O O . GLY A 1 181 ? -67.790 -12.478 132.659 1.00 81.19 181 GLY A O 1
ATOM 1357 N N . HIS A 1 182 ? -66.900 -13.582 134.401 1.00 81.94 182 HIS A N 1
ATOM 1358 C CA . HIS A 1 182 ? -65.559 -13.674 133.822 1.00 81.94 182 HIS A CA 1
ATOM 1359 C C . HIS A 1 182 ? -65.516 -14.619 132.605 1.00 81.94 182 HIS A C 1
ATOM 1361 O O . HIS A 1 182 ? -64.901 -14.289 131.584 1.00 81.94 182 HIS A O 1
ATOM 1367 N N . LEU A 1 183 ? -66.225 -15.753 132.654 1.00 79.62 183 LEU A N 1
ATOM 1368 C CA . LEU A 1 183 ? -66.369 -16.691 131.531 1.00 79.62 183 LEU A CA 1
ATOM 1369 C C . LEU A 1 183 ? -67.084 -16.050 130.331 1.00 79.62 183 LEU A C 1
ATOM 1371 O O . LEU A 1 183 ? -66.622 -16.175 129.192 1.00 79.62 183 LEU A O 1
ATOM 1375 N N . ALA A 1 184 ? -68.156 -15.295 130.573 1.00 81.88 184 ALA A N 1
ATOM 1376 C CA . ALA A 1 184 ? -68.868 -14.545 129.541 1.00 81.88 184 ALA A CA 1
ATOM 1377 C C . ALA A 1 184 ? -67.980 -13.459 128.904 1.00 81.88 184 ALA A C 1
ATOM 1379 O O . ALA A 1 184 ? -67.981 -13.283 127.679 1.00 81.88 184 ALA A O 1
ATOM 1380 N N . ALA A 1 185 ? -67.164 -12.765 129.706 1.00 80.19 185 ALA A N 1
ATOM 1381 C CA . ALA A 1 185 ? -66.193 -11.792 129.207 1.00 80.19 185 ALA A CA 1
ATOM 1382 C C . ALA A 1 185 ? -65.123 -12.447 128.311 1.00 80.19 185 ALA A C 1
ATOM 1384 O O . ALA A 1 185 ? -64.773 -11.901 127.255 1.00 80.19 185 ALA A O 1
ATOM 1385 N N . LEU A 1 186 ? -64.644 -13.640 128.680 1.00 80.44 186 LEU A N 1
ATOM 1386 C CA . LEU A 1 186 ? -63.694 -14.420 127.884 1.00 80.44 186 LEU A CA 1
ATOM 1387 C C . LEU A 1 186 ? -64.313 -14.875 126.548 1.00 80.44 186 LEU A C 1
ATOM 1389 O O . LEU A 1 186 ? -63.688 -14.722 125.492 1.00 80.44 186 LEU A O 1
ATOM 1393 N N . ALA A 1 187 ? -65.551 -15.380 126.575 1.00 81.06 187 ALA A N 1
ATOM 1394 C CA . ALA A 1 187 ? -66.283 -15.816 125.384 1.00 81.06 187 ALA A CA 1
ATOM 1395 C C . ALA A 1 187 ? -66.501 -14.657 124.395 1.00 81.06 187 ALA A C 1
ATOM 1397 O O . ALA A 1 187 ? -66.120 -14.758 123.224 1.00 81.06 187 ALA A O 1
ATOM 1398 N N . LYS A 1 188 ? -66.982 -13.506 124.882 1.00 83.12 188 LYS A N 1
ATOM 1399 C CA . LYS A 1 188 ? -67.193 -12.294 124.072 1.00 83.12 188 LYS A CA 1
ATOM 1400 C C . LYS A 1 188 ? -65.894 -11.775 123.451 1.00 83.12 188 LYS A C 1
ATOM 1402 O O . LYS A 1 188 ? -65.879 -11.301 122.313 1.00 83.12 188 LYS A O 1
ATOM 1407 N N . ARG A 1 189 ? -64.768 -11.886 124.167 1.00 81.38 189 ARG A N 1
ATOM 1408 C CA . ARG A 1 189 ? -63.451 -11.492 123.647 1.00 81.38 189 ARG A CA 1
ATOM 1409 C C . ARG A 1 189 ? -62.955 -12.433 122.550 1.00 81.38 189 ARG A C 1
ATOM 1411 O O . ARG A 1 189 ? -62.375 -11.959 121.569 1.00 81.38 189 ARG A O 1
ATOM 1418 N N . LYS A 1 190 ? -63.184 -13.740 122.688 1.00 77.06 190 LYS A N 1
ATOM 1419 C CA . LYS A 1 190 ? -62.843 -14.738 121.666 1.00 77.06 190 LYS A CA 1
ATOM 1420 C C . LYS A 1 190 ? -63.652 -14.519 120.387 1.00 77.06 190 LYS A C 1
ATOM 1422 O O . LYS A 1 190 ? -63.074 -14.535 119.304 1.00 77.06 190 LYS A O 1
ATOM 1427 N N . GLU A 1 191 ? -64.946 -14.239 120.515 1.00 79.75 191 GLU A N 1
ATOM 1428 C CA . GLU A 1 191 ? -65.827 -13.953 119.380 1.00 79.75 191 GLU A CA 1
ATOM 1429 C C . GLU A 1 191 ? -65.439 -12.658 118.656 1.00 79.75 191 GLU A C 1
ATOM 1431 O O . GLU A 1 191 ? -65.268 -12.662 117.437 1.00 79.75 191 GLU A O 1
ATOM 1436 N N . LYS A 1 192 ? -65.148 -11.580 119.399 1.00 80.19 192 LYS A N 1
ATOM 1437 C CA . LYS A 1 192 ? -64.636 -10.328 118.818 1.00 80.19 192 LYS A CA 1
ATOM 1438 C C . LYS A 1 192 ? -63.304 -10.525 118.085 1.00 80.19 192 LYS A C 1
ATOM 1440 O O . LYS A 1 192 ? -63.157 -10.070 116.958 1.00 80.19 192 LYS A O 1
ATOM 1445 N N . THR A 1 193 ? -62.368 -11.265 118.682 1.00 78.38 193 THR A N 1
ATOM 1446 C CA . THR A 1 193 ? -61.066 -11.560 118.052 1.00 78.38 193 THR A CA 1
ATOM 1447 C C . THR A 1 193 ? -61.229 -12.433 116.800 1.00 78.38 193 THR A C 1
ATOM 1449 O O . THR A 1 193 ? -60.516 -12.244 115.819 1.00 78.38 193 THR A O 1
ATOM 1452 N N . SER A 1 194 ? -62.173 -13.381 116.808 1.00 72.19 194 SER A N 1
ATOM 1453 C CA . SER A 1 194 ? -62.481 -14.227 115.648 1.00 72.19 194 SER A CA 1
ATOM 1454 C C . SER A 1 194 ? -63.116 -13.427 114.509 1.00 72.19 194 SER A C 1
ATOM 1456 O O . SER A 1 194 ? -62.761 -13.630 113.350 1.00 72.19 194 SER A O 1
ATOM 1458 N N . SER A 1 195 ? -64.020 -12.501 114.833 1.00 75.88 195 SER A N 1
ATOM 1459 C CA . SER A 1 195 ? -64.651 -11.602 113.864 1.00 75.88 195 SER A CA 1
ATOM 1460 C C . SER A 1 195 ? -63.634 -10.630 113.246 1.00 75.88 195 SER A C 1
ATOM 1462 O O . SER A 1 195 ? -63.532 -10.545 112.025 1.00 75.88 195 SER A O 1
ATOM 1464 N N . GLU A 1 196 ? -62.783 -10.000 114.066 1.00 77.88 196 GLU A N 1
ATOM 1465 C CA . GLU A 1 196 ? -61.685 -9.130 113.608 1.00 77.88 196 GLU A CA 1
ATOM 1466 C C . GLU A 1 196 ? -60.660 -9.884 112.739 1.00 77.88 196 GLU A C 1
ATOM 1468 O O . GLU A 1 196 ? -60.124 -9.338 111.776 1.00 77.88 196 GLU A O 1
ATOM 1473 N N . ALA A 1 197 ? -60.390 -11.160 113.038 1.00 73.38 197 ALA A N 1
ATOM 1474 C CA . ALA A 1 197 ? -59.509 -11.993 112.220 1.00 73.38 197 ALA A CA 1
ATOM 1475 C C . ALA A 1 197 ? -60.143 -12.389 110.873 1.00 73.38 197 ALA A C 1
ATOM 1477 O O . ALA A 1 197 ? -59.429 -12.497 109.870 1.00 73.38 197 ALA A O 1
ATOM 1478 N N . ALA A 1 198 ? -61.463 -12.595 110.830 1.00 71.69 198 ALA A N 1
ATOM 1479 C CA . ALA A 1 198 ? -62.193 -12.908 109.604 1.00 71.69 198 ALA A CA 1
ATOM 1480 C C . ALA A 1 198 ? -62.249 -11.701 108.652 1.00 71.69 198 ALA A C 1
ATOM 1482 O O . ALA A 1 198 ? -61.954 -11.852 107.464 1.00 71.69 198 ALA A O 1
ATOM 1483 N N . THR A 1 199 ? -62.528 -10.498 109.168 1.00 75.62 199 THR A N 1
ATOM 1484 C CA . THR A 1 199 ? -62.530 -9.259 108.371 1.00 75.62 199 THR A CA 1
ATOM 1485 C C . THR A 1 199 ? -61.126 -8.900 107.884 1.00 75.62 199 THR A C 1
ATOM 1487 O O . THR A 1 199 ? -60.927 -8.710 106.685 1.00 75.62 199 THR A O 1
ATOM 1490 N N . ALA A 1 200 ? -60.114 -8.963 108.758 1.00 74.31 200 ALA A N 1
ATOM 1491 C CA . ALA A 1 200 ? -58.723 -8.718 108.370 1.00 74.31 200 ALA A CA 1
ATOM 1492 C C . ALA A 1 200 ? -58.203 -9.715 107.314 1.00 74.31 200 ALA A C 1
ATOM 1494 O O . ALA A 1 200 ? -57.337 -9.372 106.505 1.00 74.31 200 ALA A O 1
ATOM 1495 N N . SER A 1 201 ? -58.713 -10.951 107.300 1.00 71.19 201 SER A N 1
ATOM 1496 C CA . SER A 1 201 ? -58.378 -11.940 106.265 1.00 71.19 201 SER A CA 1
ATOM 1497 C C . SER A 1 201 ? -59.056 -11.627 104.930 1.00 71.19 201 SER A C 1
ATOM 1499 O O . SER A 1 201 ? -58.421 -11.774 103.884 1.00 71.19 201 SER A O 1
ATOM 1501 N N . HIS A 1 202 ? -60.308 -11.154 104.950 1.00 73.12 202 HIS A N 1
ATOM 1502 C CA . HIS A 1 202 ? -61.022 -10.738 103.742 1.00 73.12 202 HIS A CA 1
ATOM 1503 C C . HIS A 1 202 ? -60.363 -9.516 103.085 1.00 73.12 202 HIS A C 1
ATOM 1505 O O . HIS A 1 202 ? -60.118 -9.533 101.880 1.00 73.12 202 HIS A O 1
ATOM 1511 N N . ASP A 1 203 ? -59.966 -8.514 103.872 1.00 76.00 203 ASP A N 1
ATOM 1512 C CA . ASP A 1 203 ? -59.296 -7.308 103.366 1.00 76.00 203 ASP A CA 1
ATOM 1513 C C . ASP A 1 203 ? -57.915 -7.616 102.774 1.00 76.00 203 ASP A C 1
ATOM 1515 O O . ASP A 1 203 ? -57.550 -7.110 101.710 1.00 76.00 203 ASP A O 1
ATOM 1519 N N . ARG A 1 204 ? -57.148 -8.512 103.413 1.00 76.44 204 ARG A N 1
ATOM 1520 C CA . ARG A 1 204 ? -55.861 -8.988 102.874 1.00 76.44 204 ARG A CA 1
ATOM 1521 C C . ARG A 1 204 ? -56.034 -9.771 101.578 1.00 76.44 204 ARG A C 1
ATOM 1523 O O . ARG A 1 204 ? -55.204 -9.629 100.678 1.00 76.44 204 ARG A O 1
ATOM 1530 N N . TYR A 1 205 ? -57.088 -10.579 101.471 1.00 79.00 205 TYR A N 1
ATOM 1531 C CA . TYR A 1 205 ? -57.403 -11.321 100.253 1.00 79.00 205 TYR A CA 1
ATOM 1532 C C . TYR A 1 205 ? -57.817 -10.384 99.114 1.00 79.00 205 TYR A C 1
ATOM 1534 O O . TYR A 1 205 ? -57.290 -10.512 98.011 1.00 79.00 205 TYR A O 1
ATOM 1542 N N . GLN A 1 206 ? -58.686 -9.403 99.384 1.00 78.50 206 GLN A N 1
ATOM 1543 C CA . GLN A 1 206 ? -59.077 -8.384 98.407 1.00 78.50 206 GLN A CA 1
ATOM 1544 C C . GLN A 1 206 ? -57.865 -7.567 97.958 1.00 78.50 206 GLN A C 1
ATOM 1546 O O . GLN A 1 206 ? -57.593 -7.509 96.767 1.00 78.50 206 GLN A O 1
ATOM 1551 N N . SER A 1 207 ? -57.067 -7.032 98.886 1.00 76.44 207 SER A N 1
ATOM 1552 C CA . SER A 1 207 ? -55.858 -6.266 98.554 1.00 76.44 207 SER A CA 1
ATOM 1553 C C . SER A 1 207 ? -54.856 -7.083 97.723 1.00 76.44 207 SER A C 1
ATOM 1555 O O . SER A 1 207 ? -54.385 -6.621 96.683 1.00 76.44 207 SER A O 1
ATOM 1557 N N . SER A 1 208 ? -54.608 -8.346 98.097 1.00 80.25 208 SER A N 1
ATOM 1558 C CA . SER A 1 208 ? -53.725 -9.244 97.333 1.00 80.25 208 SER A CA 1
ATOM 1559 C C . SER A 1 208 ? -54.277 -9.562 95.938 1.00 80.25 208 SER A C 1
ATOM 1561 O O . SER A 1 208 ? -53.520 -9.606 94.969 1.00 80.25 208 SER A O 1
ATOM 1563 N N . ARG A 1 209 ? -55.595 -9.755 95.810 1.00 86.00 209 ARG A N 1
ATOM 1564 C CA . ARG A 1 209 ? -56.276 -10.002 94.531 1.00 86.00 209 ARG A CA 1
ATOM 1565 C C . ARG A 1 209 ? -56.226 -8.775 93.620 1.00 86.00 209 ARG A C 1
ATOM 1567 O O . ARG A 1 209 ? -55.916 -8.923 92.440 1.00 86.00 209 ARG A O 1
ATOM 1574 N N . THR A 1 210 ? -56.487 -7.579 94.144 1.00 82.56 210 THR A N 1
ATOM 1575 C CA . THR A 1 210 ? -56.423 -6.324 93.379 1.00 82.56 210 THR A CA 1
ATOM 1576 C C . THR A 1 210 ? -55.002 -6.053 92.899 1.00 82.56 210 THR A C 1
ATOM 1578 O O . THR A 1 210 ? -54.810 -5.690 91.742 1.00 82.56 210 THR A O 1
ATOM 1581 N N . LEU A 1 211 ? -53.997 -6.305 93.744 1.00 88.69 211 LEU A N 1
ATOM 1582 C CA . LEU A 1 211 ? -52.591 -6.142 93.380 1.00 88.69 211 LEU A CA 1
ATOM 1583 C C . LEU A 1 211 ? -52.149 -7.152 92.307 1.00 88.69 211 LEU A C 1
ATOM 1585 O O . LEU A 1 211 ? -51.476 -6.764 91.354 1.00 88.69 211 LEU A O 1
ATOM 1589 N N . MET A 1 212 ? -52.580 -8.418 92.391 1.00 88.69 212 MET A N 1
ATOM 1590 C CA . MET A 1 212 ? -52.333 -9.396 91.321 1.00 88.69 212 MET A CA 1
ATOM 1591 C C . MET A 1 212 ? -52.992 -8.981 90.000 1.00 88.69 212 MET A C 1
ATOM 1593 O O . MET A 1 212 ? -52.330 -8.996 88.963 1.00 88.69 212 MET A O 1
ATOM 1597 N N . LEU A 1 213 ? -54.262 -8.565 90.016 1.00 91.56 213 LEU A N 1
ATOM 1598 C CA . LEU A 1 213 ? -54.954 -8.097 88.809 1.00 91.56 213 LEU A CA 1
ATOM 1599 C C . LEU A 1 213 ? -54.270 -6.861 88.206 1.00 91.56 213 LEU A C 1
ATOM 1601 O O . LEU A 1 213 ? -54.038 -6.829 86.998 1.00 91.56 213 LEU A O 1
ATOM 1605 N N . ALA A 1 214 ? -53.875 -5.891 89.036 1.00 90.12 214 ALA A N 1
ATOM 1606 C CA . ALA A 1 214 ? -53.164 -4.692 88.600 1.00 90.12 214 ALA A CA 1
ATOM 1607 C C . ALA A 1 214 ? -51.808 -5.019 87.954 1.00 90.12 214 ALA A C 1
ATOM 1609 O O . ALA A 1 214 ? -51.501 -4.490 86.889 1.00 90.12 214 ALA A O 1
ATOM 1610 N N . LEU A 1 215 ? -51.023 -5.932 88.540 1.00 91.31 215 LEU A N 1
ATOM 1611 C CA . LEU A 1 215 ? -49.757 -6.388 87.953 1.00 91.31 215 LEU A CA 1
ATOM 1612 C C . LEU A 1 215 ? -49.969 -7.119 86.620 1.00 91.31 215 LEU A C 1
ATOM 1614 O O . LEU A 1 215 ? -49.216 -6.902 85.671 1.00 91.31 215 LEU A O 1
ATOM 1618 N N . THR A 1 216 ? -51.012 -7.947 86.524 1.00 91.94 216 THR A N 1
ATOM 1619 C CA . THR A 1 216 ? -51.319 -8.701 85.298 1.00 91.94 216 THR A CA 1
ATOM 1620 C C . THR A 1 216 ? -51.709 -7.752 84.162 1.00 91.94 216 THR A C 1
ATOM 1622 O O . THR A 1 216 ? -51.116 -7.802 83.084 1.00 91.94 216 THR A O 1
ATOM 1625 N N . ILE A 1 217 ? -52.635 -6.822 84.421 1.00 93.19 217 ILE A N 1
ATOM 1626 C CA . ILE A 1 217 ? -53.057 -5.790 83.461 1.00 93.19 217 ILE A CA 1
ATOM 1627 C C . ILE A 1 217 ? -51.880 -4.879 83.096 1.00 93.19 217 ILE A C 1
ATOM 1629 O O . ILE A 1 217 ? -51.665 -4.596 81.918 1.00 93.19 217 ILE A O 1
ATOM 1633 N N . GLY A 1 218 ? -51.080 -4.473 84.086 1.00 92.25 218 GLY A N 1
ATOM 1634 C CA . GLY A 1 218 ? -49.881 -3.667 83.881 1.00 92.25 218 GLY A CA 1
ATOM 1635 C C . GLY A 1 218 ? -48.890 -4.337 82.930 1.00 92.25 218 GLY A C 1
ATOM 1636 O O . GLY A 1 218 ? -48.428 -3.696 81.992 1.00 92.25 218 GLY A O 1
ATOM 1637 N N . SER A 1 219 ? -48.623 -5.636 83.106 1.00 92.19 219 SER A N 1
ATOM 1638 C CA . SER A 1 219 ? -47.722 -6.396 82.227 1.00 92.19 219 SER A CA 1
ATOM 1639 C C . SER A 1 219 ? -48.245 -6.530 80.788 1.00 92.19 219 SER A C 1
ATOM 1641 O O . SER A 1 219 ? -47.472 -6.379 79.842 1.00 92.19 219 SER A O 1
ATOM 1643 N N . LEU A 1 220 ? -49.558 -6.727 80.610 1.00 93.75 220 LEU A N 1
ATOM 1644 C CA . LEU A 1 220 ? -50.220 -6.765 79.301 1.00 93.75 220 LEU A CA 1
ATOM 1645 C C . LEU A 1 220 ? -50.133 -5.414 78.582 1.00 93.75 220 LEU A C 1
ATOM 1647 O O . LEU A 1 220 ? -49.778 -5.364 77.405 1.00 93.75 220 LEU A O 1
ATOM 1651 N N . ALA A 1 221 ? -50.400 -4.317 79.295 1.00 92.25 221 ALA A N 1
ATOM 1652 C CA . ALA A 1 221 ? -50.301 -2.966 78.750 1.00 92.25 221 ALA A CA 1
ATOM 1653 C C . ALA A 1 221 ? -48.855 -2.606 78.372 1.00 92.25 221 ALA A C 1
ATOM 1655 O O . ALA A 1 221 ? -48.622 -2.045 77.302 1.00 92.25 221 ALA A O 1
ATOM 1656 N N . LEU A 1 222 ? -47.877 -2.978 79.207 1.00 93.56 222 LEU A N 1
ATOM 1657 C CA . LEU A 1 222 ? -46.451 -2.799 78.915 1.00 93.56 222 LEU A CA 1
ATOM 1658 C C . LEU A 1 222 ? -46.023 -3.600 77.682 1.00 93.56 222 LEU A C 1
ATOM 1660 O O . LEU A 1 222 ? -45.351 -3.055 76.809 1.00 93.56 222 LEU A O 1
ATOM 1664 N N . GLY A 1 223 ? -46.449 -4.863 77.576 1.00 92.94 223 GLY A N 1
ATOM 1665 C CA . GLY A 1 223 ? -46.177 -5.714 76.417 1.00 92.94 223 GLY A CA 1
ATOM 1666 C C . GLY A 1 223 ? -46.771 -5.152 75.123 1.00 92.94 223 GLY A C 1
ATOM 1667 O O . GLY A 1 223 ? -46.062 -5.031 74.125 1.00 92.94 223 GLY A O 1
ATOM 1668 N N . ALA A 1 224 ? -48.039 -4.731 75.149 1.00 93.25 224 ALA A N 1
ATOM 1669 C CA . ALA A 1 224 ? -48.699 -4.104 74.004 1.00 93.25 224 ALA A CA 1
ATOM 1670 C C . ALA A 1 224 ? -48.050 -2.761 73.624 1.00 93.25 224 ALA A C 1
ATOM 1672 O O . ALA A 1 224 ? -47.813 -2.498 72.445 1.00 93.25 224 ALA A O 1
ATOM 1673 N N . GLY A 1 225 ? -47.705 -1.934 74.616 1.00 92.56 225 GLY A N 1
ATOM 1674 C CA . GLY A 1 225 ? -47.035 -0.650 74.415 1.00 92.56 225 GLY A CA 1
ATOM 1675 C C . GLY A 1 225 ? -45.645 -0.802 73.798 1.00 92.56 225 GLY A C 1
ATOM 1676 O O . GLY A 1 225 ? -45.328 -0.111 72.829 1.00 92.56 225 GLY A O 1
ATOM 1677 N N . LEU A 1 226 ? -44.837 -1.743 74.300 1.00 93.19 226 LEU A N 1
ATOM 1678 C CA . LEU A 1 226 ? -43.532 -2.083 73.726 1.00 93.19 226 LEU A CA 1
ATOM 1679 C C . LEU A 1 226 ? -43.673 -2.655 72.314 1.00 93.19 226 LEU A C 1
ATOM 1681 O O . LEU A 1 226 ? -42.968 -2.206 71.412 1.00 93.19 226 LEU A O 1
ATOM 1685 N N . GLY A 1 227 ? -44.609 -3.584 72.096 1.00 91.38 227 GLY A N 1
ATOM 1686 C CA . GLY A 1 227 ? -44.884 -4.154 70.776 1.00 91.38 227 GLY A CA 1
ATOM 1687 C C . GLY A 1 227 ? -45.270 -3.087 69.750 1.00 91.38 227 GLY A C 1
ATOM 1688 O O . GLY A 1 227 ? -44.736 -3.063 68.639 1.00 91.38 227 GLY A O 1
ATOM 1689 N N . TRP A 1 228 ? -46.122 -2.138 70.139 1.00 91.62 228 TRP A N 1
ATOM 1690 C CA . TRP A 1 228 ? -46.499 -1.007 69.296 1.00 91.62 228 TRP A CA 1
ATOM 1691 C C . TRP A 1 228 ? -45.325 -0.054 69.031 1.00 91.62 228 TRP A C 1
ATOM 1693 O O . TRP A 1 228 ? -45.116 0.351 67.888 1.00 91.62 228 TRP A O 1
ATOM 1703 N N . LEU A 1 229 ? -44.513 0.267 70.045 1.00 91.31 229 LEU A N 1
ATOM 1704 C CA . LEU A 1 229 ? -43.316 1.106 69.896 1.00 91.31 229 LEU A CA 1
ATOM 1705 C C . LEU A 1 229 ? -42.292 0.483 68.944 1.00 91.31 229 LEU A C 1
ATOM 1707 O O . LEU A 1 229 ? -41.759 1.182 68.080 1.00 91.31 229 LEU A O 1
ATOM 1711 N N . ILE A 1 230 ? -42.036 -0.818 69.086 1.00 90.75 230 ILE A N 1
ATOM 1712 C CA . ILE A 1 230 ? -41.118 -1.579 68.234 1.00 90.75 230 ILE A CA 1
ATOM 1713 C C . ILE A 1 230 ? -41.650 -1.610 66.801 1.00 90.75 230 ILE A C 1
ATOM 1715 O O . ILE A 1 230 ? -40.934 -1.212 65.885 1.00 90.75 230 ILE A O 1
ATOM 1719 N N . THR A 1 231 ? -42.922 -1.973 66.608 1.00 88.62 231 THR A N 1
ATOM 1720 C CA . THR A 1 231 ? -43.561 -2.015 65.281 1.00 88.62 231 THR A CA 1
ATOM 1721 C C . THR A 1 231 ? -43.535 -0.643 64.611 1.00 88.62 231 THR A C 1
ATOM 1723 O O . THR A 1 231 ? -43.168 -0.527 63.442 1.00 88.62 231 THR A O 1
ATOM 1726 N N . ARG A 1 232 ? -43.846 0.427 65.354 1.00 87.50 232 ARG A N 1
ATOM 1727 C CA . ARG A 1 232 ? -43.836 1.808 64.853 1.00 87.50 232 ARG A CA 1
ATOM 1728 C C . ARG A 1 232 ? -42.428 2.304 64.521 1.00 87.50 232 ARG A C 1
ATOM 1730 O O . ARG A 1 232 ? -42.262 3.054 63.561 1.00 87.50 232 ARG A O 1
ATOM 1737 N N . ARG A 1 233 ? -41.408 1.925 65.299 1.00 86.94 233 ARG A N 1
ATOM 1738 C CA . ARG A 1 233 ? -40.009 2.268 64.993 1.00 86.94 233 ARG A CA 1
ATOM 1739 C C . ARG A 1 233 ? -39.490 1.490 63.785 1.00 86.94 233 ARG A C 1
ATOM 1741 O O . ARG A 1 233 ? -38.897 2.118 62.916 1.00 86.94 233 ARG A O 1
ATOM 1748 N N . LEU A 1 234 ? -39.760 0.187 63.700 1.00 87.50 234 LEU A N 1
ATOM 1749 C CA . LEU A 1 234 ? -39.357 -0.667 62.576 1.00 87.50 234 LEU A CA 1
ATOM 1750 C C . LEU A 1 234 ? -39.990 -0.211 61.264 1.00 87.50 234 LEU A C 1
ATOM 1752 O O . LEU A 1 234 ? -39.273 0.041 60.305 1.00 87.50 234 LEU A O 1
ATOM 1756 N N . THR A 1 235 ? -41.309 -0.014 61.228 1.00 85.69 235 THR A N 1
ATOM 1757 C CA . THR A 1 235 ? -42.003 0.493 60.025 1.00 85.69 235 THR A CA 1
ATOM 1758 C C . THR A 1 235 ? -41.487 1.866 59.597 1.00 85.69 235 THR A C 1
ATOM 1760 O O . THR A 1 235 ? -41.335 2.137 58.409 1.00 85.69 235 THR A O 1
ATOM 1763 N N . ARG A 1 236 ? -41.132 2.736 60.551 1.00 84.94 236 ARG A N 1
ATOM 1764 C CA . ARG A 1 236 ? -40.533 4.041 60.248 1.00 84.94 236 ARG A CA 1
ATOM 1765 C C . ARG A 1 236 ? -39.081 3.944 59.754 1.00 84.94 236 ARG A C 1
ATOM 1767 O O . ARG A 1 236 ? -38.701 4.760 58.926 1.00 84.94 236 ARG A O 1
ATOM 1774 N N . GLN A 1 237 ? -38.284 2.990 60.240 1.00 86.50 237 GLN A N 1
ATOM 1775 C CA . GLN A 1 237 ? -36.921 2.730 59.743 1.00 86.50 237 GLN A CA 1
ATOM 1776 C C . GLN A 1 237 ? -36.922 2.049 58.368 1.00 86.50 237 GLN A C 1
ATOM 1778 O O . GLN A 1 237 ? -36.082 2.358 57.531 1.00 86.50 237 GLN A O 1
ATOM 1783 N N . LEU A 1 238 ? -37.881 1.158 58.115 1.00 88.81 238 LEU A N 1
ATOM 1784 C CA . LEU A 1 238 ? -38.092 0.541 56.805 1.00 88.81 238 LEU A CA 1
ATOM 1785 C C . LEU A 1 238 ? -38.595 1.565 55.778 1.00 88.81 238 LEU A C 1
ATOM 1787 O O . LEU A 1 238 ? -38.248 1.471 54.607 1.00 88.81 238 LEU A O 1
ATOM 1791 N N . GLY A 1 239 ? -39.354 2.570 56.228 1.00 84.25 239 GLY A N 1
ATOM 1792 C CA . GLY A 1 239 ? -39.935 3.617 55.376 1.00 84.25 239 GLY A CA 1
ATOM 1793 C C . GLY A 1 239 ? -41.316 3.258 54.824 1.00 84.25 239 GLY A C 1
ATOM 1794 O O . GLY A 1 239 ? -41.930 4.073 54.142 1.00 84.25 239 GLY A O 1
ATOM 1795 N N . GLY A 1 240 ? -41.820 2.062 55.139 1.00 85.88 240 GLY A N 1
ATOM 1796 C CA . GLY A 1 240 ? -43.063 1.502 54.616 1.00 85.88 240 GLY A CA 1
ATOM 1797 C C . GLY A 1 240 ? -43.354 0.117 55.197 1.00 85.88 240 GLY A C 1
ATOM 1798 O O . GLY A 1 240 ? -42.806 -0.266 56.237 1.00 85.88 240 GLY A O 1
ATOM 1799 N N . GLU A 1 241 ? -44.231 -0.633 54.532 1.00 87.38 241 GLU A N 1
ATOM 1800 C CA . GLU A 1 241 ? -44.558 -2.006 54.922 1.00 87.38 241 GLU A CA 1
ATOM 1801 C C . GLU A 1 241 ? -43.403 -2.975 54.615 1.00 87.38 241 GLU A C 1
ATOM 1803 O O . GLU A 1 241 ? -42.821 -2.911 53.529 1.00 87.38 241 GLU A O 1
ATOM 1808 N N . PRO A 1 242 ? -43.080 -3.915 55.527 1.00 86.56 242 PRO A N 1
ATOM 1809 C CA . PRO A 1 242 ? -41.999 -4.880 55.317 1.00 86.56 242 PRO A CA 1
ATOM 1810 C C . PRO A 1 242 ? -42.166 -5.710 54.037 1.00 86.56 242 PRO A C 1
ATOM 1812 O O . PRO A 1 242 ? -41.191 -5.965 53.338 1.00 86.56 242 PRO A O 1
ATOM 1815 N N . ALA A 1 243 ? -43.403 -6.094 53.707 1.00 89.00 243 ALA A N 1
ATOM 1816 C CA . ALA A 1 243 ? -43.707 -6.861 52.501 1.00 89.00 243 ALA A CA 1
ATOM 1817 C C . ALA A 1 243 ? -43.377 -6.083 51.217 1.00 89.00 243 ALA A C 1
ATOM 1819 O O . ALA A 1 243 ? -42.860 -6.663 50.267 1.00 89.00 243 ALA A O 1
ATOM 1820 N N . TYR A 1 244 ? -43.610 -4.767 51.207 1.00 89.94 244 TYR A N 1
ATOM 1821 C CA . TYR A 1 244 ? -43.260 -3.914 50.075 1.00 89.94 244 TYR A CA 1
ATOM 1822 C C . TYR A 1 244 ? -41.741 -3.799 49.905 1.00 89.94 244 TYR A C 1
ATOM 1824 O O . TYR A 1 244 ? -41.240 -3.914 48.792 1.00 89.94 244 TYR A O 1
ATOM 1832 N N . ALA A 1 245 ? -40.987 -3.655 51.001 1.00 89.56 245 ALA A N 1
ATOM 1833 C CA . ALA A 1 245 ? -39.524 -3.625 50.938 1.00 89.56 245 ALA A CA 1
ATOM 1834 C C . ALA A 1 245 ? -38.932 -4.923 50.355 1.00 89.56 245 ALA A C 1
ATOM 1836 O O . ALA A 1 245 ? -37.998 -4.860 49.559 1.00 89.56 245 ALA A O 1
ATOM 1837 N N . VAL A 1 246 ? -39.504 -6.085 50.698 1.00 91.38 246 VAL A N 1
ATOM 1838 C CA . VAL A 1 246 ? -39.114 -7.375 50.101 1.00 91.38 246 VAL A CA 1
ATOM 1839 C C . VAL A 1 246 ? -39.442 -7.410 48.607 1.00 91.38 246 VAL A C 1
ATOM 1841 O O . VAL A 1 246 ? -38.566 -7.730 47.815 1.00 91.38 246 VAL A O 1
ATOM 1844 N N . GLN A 1 247 ? -40.645 -6.994 48.200 1.00 91.69 247 GLN A N 1
ATOM 1845 C CA . GLN A 1 247 ? -41.019 -6.933 46.779 1.00 91.69 247 GLN A CA 1
ATOM 1846 C C . GLN A 1 247 ? -40.093 -6.023 45.965 1.00 91.69 247 GLN A C 1
ATOM 1848 O O . GLN A 1 247 ? -39.715 -6.364 44.848 1.00 91.69 247 GLN A O 1
ATOM 1853 N N . VAL A 1 248 ? -39.707 -4.874 46.523 1.00 91.44 248 VAL A N 1
ATOM 1854 C CA . VAL A 1 248 ? -38.748 -3.960 45.895 1.00 91.44 248 VAL A CA 1
ATOM 1855 C C . VAL A 1 248 ? -37.369 -4.613 45.770 1.00 91.44 248 VAL A C 1
ATOM 1857 O O . VAL A 1 248 ? -36.732 -4.491 44.726 1.00 91.44 248 VAL A O 1
ATOM 1860 N N . ALA A 1 249 ? -36.909 -5.321 46.805 1.00 91.38 249 ALA A N 1
ATOM 1861 C CA . ALA A 1 249 ? -35.632 -6.032 46.769 1.00 91.38 249 ALA A CA 1
ATOM 1862 C C . ALA A 1 249 ? -35.633 -7.129 45.696 1.00 91.38 249 ALA A C 1
ATOM 1864 O O . ALA A 1 249 ? -34.698 -7.195 44.898 1.00 91.38 249 ALA A O 1
ATOM 1865 N N . ASP A 1 250 ? -36.698 -7.931 45.641 1.00 92.94 250 ASP A N 1
ATOM 1866 C CA . ASP A 1 250 ? -36.877 -8.992 44.649 1.00 92.94 250 ASP A CA 1
ATOM 1867 C C . ASP A 1 250 ? -36.952 -8.419 43.226 1.00 92.94 250 ASP A C 1
ATOM 1869 O O . ASP A 1 250 ? -36.335 -8.961 42.310 1.00 92.94 250 ASP A O 1
ATOM 1873 N N . ALA A 1 251 ? -37.638 -7.284 43.037 1.00 91.25 251 ALA A N 1
ATOM 1874 C CA . ALA A 1 251 ? -37.702 -6.590 41.752 1.00 91.25 251 ALA A CA 1
ATOM 1875 C C . ALA A 1 251 ? -36.314 -6.115 41.287 1.00 91.25 251 ALA A C 1
ATOM 1877 O O . ALA A 1 251 ? -35.918 -6.405 40.158 1.00 91.25 251 ALA A O 1
ATOM 1878 N N . ILE A 1 252 ? -35.539 -5.454 42.158 1.00 91.62 252 ILE A N 1
ATOM 1879 C CA . ILE A 1 252 ? -34.166 -5.023 41.837 1.00 91.62 252 ILE A CA 1
ATOM 1880 C C . ILE A 1 252 ? -33.277 -6.236 41.527 1.00 91.62 252 ILE A C 1
ATOM 1882 O O . ILE A 1 252 ? -32.534 -6.209 40.545 1.00 91.62 252 ILE A O 1
ATOM 1886 N N . ALA A 1 253 ? -33.362 -7.305 42.325 1.00 90.75 253 ALA A N 1
ATOM 1887 C CA . ALA A 1 253 ? -32.582 -8.527 42.128 1.00 90.75 253 ALA A CA 1
ATOM 1888 C C . ALA A 1 253 ? -32.921 -9.242 40.809 1.00 90.75 253 ALA A C 1
ATOM 1890 O O . ALA A 1 253 ? -32.037 -9.810 40.171 1.00 90.75 253 ALA A O 1
ATOM 1891 N N . ALA A 1 254 ? -34.179 -9.167 40.368 1.00 91.06 254 ALA A N 1
ATOM 1892 C CA . ALA A 1 254 ? -34.630 -9.670 39.074 1.00 91.06 254 ALA A CA 1
ATOM 1893 C C . ALA A 1 254 ? -34.292 -8.736 37.891 1.00 91.06 254 ALA A C 1
ATOM 1895 O O . ALA A 1 254 ? -34.626 -9.054 36.750 1.00 91.06 254 ALA A O 1
ATOM 1896 N N . GLY A 1 255 ? -33.651 -7.586 38.138 1.00 90.94 255 GLY A N 1
ATOM 1897 C CA . GLY A 1 255 ? -33.313 -6.594 37.115 1.00 90.94 255 GLY A CA 1
ATOM 1898 C C . GLY A 1 255 ? -34.471 -5.670 36.714 1.00 90.94 255 GLY A C 1
ATOM 1899 O O . GLY A 1 255 ? -34.352 -4.903 35.758 1.00 90.94 255 GLY A O 1
ATOM 1900 N N . GLU A 1 256 ? -35.594 -5.693 37.431 1.00 92.38 256 GLU A N 1
ATOM 1901 C CA . GLU A 1 256 ? -36.743 -4.822 37.184 1.00 92.38 256 GLU A CA 1
ATOM 1902 C C . GLU A 1 256 ? -36.502 -3.436 37.804 1.00 92.38 256 GLU A C 1
ATOM 1904 O O . GLU A 1 256 ? -36.910 -3.138 38.924 1.00 92.38 256 GLU A O 1
ATOM 1909 N N . LEU A 1 257 ? -35.811 -2.569 37.060 1.00 92.06 257 LEU A N 1
ATOM 1910 C CA . LEU A 1 257 ? -35.483 -1.203 37.482 1.00 92.06 257 LEU A CA 1
ATOM 1911 C C . LEU A 1 257 ? -36.472 -0.158 36.941 1.00 92.06 257 LEU A C 1
ATOM 1913 O O . LEU A 1 257 ? -36.280 1.042 37.155 1.00 92.06 257 LEU A O 1
ATOM 1917 N N . SER A 1 258 ? -37.522 -0.578 36.232 1.00 89.62 258 SER A N 1
ATOM 1918 C CA . SER A 1 258 ? -38.513 0.322 35.630 1.00 89.62 258 SER A CA 1
ATOM 1919 C C . SER A 1 258 ? -39.445 0.955 36.662 1.00 89.62 258 SER A C 1
ATOM 1921 O O . SER A 1 258 ? -39.917 2.078 36.475 1.00 89.62 258 SER A O 1
ATOM 1923 N N . THR A 1 259 ? -39.694 0.246 37.762 1.00 85.44 259 THR A N 1
ATOM 1924 C CA . THR A 1 259 ? -40.676 0.642 38.768 1.00 85.44 259 THR A CA 1
ATOM 1925 C C . THR A 1 259 ? -40.064 1.669 39.711 1.00 85.44 259 THR A C 1
ATOM 1927 O O . THR A 1 259 ? -39.021 1.432 40.314 1.00 85.44 259 THR A O 1
ATOM 1930 N N . VAL A 1 260 ? -40.717 2.825 39.838 1.00 84.44 260 VAL A N 1
ATOM 1931 C CA . VAL A 1 260 ? -40.330 3.854 40.810 1.00 84.44 260 VAL A CA 1
ATOM 1932 C C . VAL A 1 260 ? -40.727 3.385 42.206 1.00 84.44 260 VAL A C 1
ATOM 1934 O O . VAL A 1 260 ? -41.897 3.066 42.438 1.00 84.44 260 VAL A O 1
ATOM 1937 N N . ILE A 1 261 ? -39.771 3.344 43.134 1.00 88.50 261 ILE A N 1
ATOM 1938 C CA . ILE A 1 261 ? -40.029 2.908 44.505 1.00 88.50 261 ILE A CA 1
ATOM 1939 C C . ILE A 1 261 ? -40.705 4.056 45.246 1.00 88.50 261 ILE A C 1
ATOM 1941 O O . ILE A 1 261 ? -40.172 5.161 45.369 1.00 88.50 261 ILE A O 1
ATOM 1945 N N . GLN A 1 262 ? -41.913 3.798 45.738 1.00 86.88 262 GLN A N 1
ATOM 1946 C CA . GLN A 1 262 ? -42.669 4.785 46.489 1.00 86.88 262 GLN A CA 1
ATOM 1947 C C . GLN A 1 262 ? -42.054 4.928 47.878 1.00 86.88 262 GLN A C 1
ATOM 1949 O O . GLN A 1 262 ? -42.069 4.004 48.691 1.00 86.88 262 GLN A O 1
ATOM 1954 N N . THR A 1 263 ? -41.511 6.108 48.148 1.00 88.44 263 THR A N 1
ATOM 1955 C CA . THR A 1 263 ? -40.976 6.480 49.456 1.00 88.44 263 THR A CA 1
ATOM 1956 C C . THR A 1 263 ? -41.931 7.446 50.141 1.00 88.44 263 THR A C 1
ATOM 1958 O O . THR A 1 263 ? -42.731 8.141 49.507 1.00 88.44 263 THR A O 1
ATOM 1961 N N . ARG A 1 264 ? -41.887 7.487 51.473 1.00 83.06 264 ARG A N 1
ATOM 1962 C CA . ARG A 1 264 ? -42.704 8.431 52.233 1.00 83.06 264 ARG A CA 1
ATOM 1963 C C . ARG A 1 264 ? -42.222 9.862 51.967 1.00 83.06 264 ARG A C 1
ATOM 1965 O O . ARG A 1 264 ? -41.025 10.120 51.929 1.00 83.06 264 ARG A O 1
ATOM 1972 N N . SER A 1 265 ? -43.146 10.813 51.844 1.00 78.31 265 SER A N 1
ATOM 1973 C CA . SER A 1 265 ? -42.794 12.228 51.655 1.00 78.31 265 SER A CA 1
ATOM 1974 C C . SER A 1 265 ? -41.860 12.735 52.768 1.00 78.31 265 SER A C 1
ATOM 1976 O O . SER A 1 265 ? -42.178 12.598 53.951 1.00 78.31 265 SER A O 1
ATOM 1978 N N . GLY A 1 266 ? -40.719 13.320 52.386 1.00 80.94 266 GLY A N 1
ATOM 1979 C CA . GLY A 1 266 ? -39.684 13.818 53.305 1.00 80.94 266 GLY A CA 1
ATOM 1980 C C . GLY A 1 266 ? -38.764 12.742 53.899 1.00 80.94 266 GLY A C 1
ATOM 1981 O O . GLY A 1 266 ? -37.955 13.044 54.779 1.00 80.94 266 GLY A O 1
ATOM 1982 N N . ASP A 1 267 ? -38.881 11.492 53.455 1.00 86.00 267 ASP A N 1
ATOM 1983 C CA . ASP A 1 267 ? -37.996 10.410 53.870 1.00 86.00 267 ASP A CA 1
ATOM 1984 C C . ASP A 1 267 ? -36.641 10.491 53.161 1.00 86.00 267 ASP A C 1
ATOM 1986 O O . ASP A 1 267 ? -36.557 10.707 51.957 1.00 86.00 267 ASP A O 1
ATOM 1990 N N . SER A 1 268 ? -35.574 10.343 53.939 1.00 88.31 268 SER A N 1
ATOM 1991 C CA . SER A 1 268 ? -34.178 10.459 53.491 1.00 88.31 268 SER A CA 1
ATOM 1992 C C . SER A 1 268 ? -33.246 9.462 54.181 1.00 88.31 268 SER A C 1
ATOM 1994 O O . SER A 1 268 ? -32.035 9.494 53.977 1.00 88.31 268 SER A O 1
ATOM 1996 N N . ARG A 1 269 ? -33.781 8.611 55.067 1.00 89.44 269 ARG A N 1
ATOM 1997 C CA . ARG A 1 269 ? -32.972 7.721 55.920 1.00 89.44 269 ARG A CA 1
ATOM 1998 C C . ARG A 1 269 ? -33.525 6.309 56.021 1.00 89.44 269 ARG A C 1
ATOM 2000 O O . ARG A 1 269 ? -32.878 5.470 56.644 1.00 89.44 269 ARG A O 1
ATOM 2007 N N . SER A 1 270 ? -34.718 6.052 55.493 1.00 92.25 270 SER A N 1
ATOM 2008 C CA . SER A 1 270 ? -35.265 4.706 55.515 1.00 92.25 270 SER A CA 1
ATOM 2009 C C . SER A 1 270 ? -34.542 3.763 54.563 1.00 92.25 270 SER A C 1
ATOM 2011 O O . SER A 1 270 ? -33.858 4.181 53.624 1.00 92.25 270 SER A O 1
ATOM 2013 N N . LEU A 1 271 ? -34.751 2.467 54.790 1.00 91.00 271 LEU A N 1
ATOM 2014 C CA . LEU A 1 271 ? -34.303 1.427 53.875 1.00 91.00 271 LEU A CA 1
ATOM 2015 C C . LEU A 1 271 ? -34.877 1.631 52.464 1.00 91.00 271 LEU A C 1
ATOM 2017 O O . LEU A 1 271 ? -34.119 1.585 51.503 1.00 91.00 271 LEU A O 1
ATOM 2021 N N . LEU A 1 272 ? -36.180 1.914 52.334 1.00 92.12 272 LEU A N 1
ATOM 2022 C CA . LEU A 1 272 ? -36.812 2.140 51.028 1.00 92.12 272 LEU A CA 1
ATOM 2023 C C . LEU A 1 272 ? -36.204 3.331 50.276 1.00 92.12 272 LEU A C 1
ATOM 2025 O O . LEU A 1 272 ? -35.999 3.240 49.068 1.00 92.12 272 LEU A O 1
ATOM 2029 N N . TYR A 1 273 ? -35.856 4.419 50.970 1.00 92.56 273 TYR A N 1
ATOM 2030 C CA . TYR A 1 273 ? -35.159 5.549 50.347 1.00 92.56 273 TYR A CA 1
ATOM 2031 C C . TYR A 1 273 ? -33.758 5.167 49.844 1.00 92.56 273 TYR A C 1
ATOM 2033 O O . TYR A 1 273 ? -33.372 5.519 48.725 1.00 92.56 273 TYR A O 1
ATOM 2041 N N . ALA A 1 274 ? -32.999 4.408 50.641 1.00 92.69 274 ALA A N 1
ATOM 2042 C CA . ALA A 1 274 ? -31.694 3.901 50.224 1.00 92.69 274 ALA A CA 1
ATOM 2043 C C . ALA A 1 274 ? -31.807 2.949 49.017 1.00 92.69 274 ALA A C 1
ATOM 2045 O O . ALA A 1 274 ? -30.977 3.007 48.110 1.00 92.69 274 ALA A O 1
ATOM 2046 N N . MET A 1 275 ? -32.854 2.120 48.968 1.00 93.25 275 MET A N 1
ATOM 2047 C CA . MET A 1 275 ? -33.140 1.234 47.835 1.00 93.25 275 MET A CA 1
ATOM 2048 C C . MET A 1 275 ? -33.539 2.008 46.571 1.00 93.25 275 MET A C 1
ATOM 2050 O O . MET A 1 275 ? -33.052 1.663 45.499 1.00 93.25 275 MET A O 1
ATOM 2054 N N . GLU A 1 276 ? -34.335 3.080 46.670 1.00 92.00 276 GLU A N 1
ATOM 2055 C CA . GLU A 1 276 ? -34.620 3.958 45.517 1.00 92.00 276 GLU A CA 1
ATOM 2056 C C . GLU A 1 276 ? -33.353 4.634 45.000 1.00 92.00 276 GLU A C 1
ATOM 2058 O O . GLU A 1 276 ? -33.110 4.657 43.796 1.00 92.00 276 GLU A O 1
ATOM 2063 N N . THR A 1 277 ? -32.498 5.116 45.902 1.00 92.62 277 THR A N 1
ATOM 2064 C CA . THR A 1 277 ? -31.211 5.715 45.523 1.00 92.62 277 THR A CA 1
ATOM 2065 C C . THR A 1 277 ? -30.319 4.698 44.803 1.00 92.62 277 THR A C 1
ATOM 2067 O O . THR A 1 277 ? -29.732 5.007 43.765 1.00 92.62 277 THR A O 1
ATOM 2070 N N . MET A 1 278 ? -30.253 3.462 45.311 1.00 93.94 278 MET A N 1
ATOM 2071 C CA . MET A 1 278 ? -29.528 2.357 44.678 1.00 93.94 278 MET A CA 1
ATOM 2072 C C . MET A 1 278 ? -30.099 2.028 43.295 1.00 93.94 278 MET A C 1
ATOM 2074 O O . MET A 1 278 ? -29.346 1.932 42.329 1.00 93.94 278 MET A O 1
ATOM 2078 N N . ARG A 1 279 ? -31.425 1.904 43.178 1.00 93.00 279 ARG A N 1
ATOM 2079 C CA . ARG A 1 279 ? -32.117 1.645 41.912 1.00 93.00 279 ARG A CA 1
ATOM 2080 C C . ARG A 1 279 ? -31.856 2.759 40.897 1.00 93.00 279 ARG A C 1
ATOM 2082 O O . ARG A 1 279 ? -31.496 2.454 39.765 1.00 93.00 279 ARG A O 1
ATOM 2089 N N . ALA A 1 280 ? -31.952 4.028 41.288 1.00 91.50 280 ALA A N 1
ATOM 2090 C CA . ALA A 1 280 ? -31.657 5.164 40.414 1.00 91.50 280 ALA A CA 1
ATOM 2091 C C . ALA A 1 280 ? -30.195 5.165 39.925 1.00 91.50 280 ALA A C 1
ATOM 2093 O O . ALA A 1 280 ? -29.938 5.395 38.742 1.00 91.50 280 ALA A O 1
ATOM 2094 N N . ALA A 1 281 ? -29.236 4.845 40.802 1.00 92.81 281 ALA A N 1
ATOM 2095 C CA . ALA A 1 281 ? -27.831 4.706 40.420 1.00 92.81 281 ALA A CA 1
ATOM 2096 C C . ALA A 1 281 ? -27.612 3.543 39.434 1.00 92.81 281 ALA A C 1
ATOM 2098 O O . ALA A 1 281 ? -26.927 3.716 38.425 1.00 92.81 281 ALA A O 1
ATOM 2099 N N . LEU A 1 282 ? -28.240 2.384 39.674 1.00 93.50 282 LEU A N 1
ATOM 2100 C CA . LEU A 1 282 ? -28.200 1.240 38.756 1.00 93.50 282 LEU A CA 1
ATOM 2101 C C . LEU A 1 282 ? -28.814 1.586 37.393 1.00 93.50 282 LEU A C 1
ATOM 2103 O O . LEU A 1 282 ? -28.216 1.265 36.370 1.00 93.50 282 LEU A O 1
ATOM 2107 N N . VAL A 1 283 ? -29.947 2.298 37.360 1.00 93.12 283 VAL A N 1
ATOM 2108 C CA . VAL A 1 283 ? -30.558 2.799 36.115 1.00 93.12 283 VAL A CA 1
ATOM 2109 C C . VAL A 1 283 ? -29.564 3.654 35.329 1.00 93.12 283 VAL A C 1
ATOM 2111 O O . VAL A 1 283 ? -29.391 3.435 34.132 1.00 93.12 283 VAL A O 1
ATOM 2114 N N . GLY A 1 284 ? -28.881 4.592 35.994 1.00 92.19 284 GLY A N 1
ATOM 2115 C CA . GLY A 1 284 ? -27.874 5.448 35.363 1.00 92.19 284 GLY A CA 1
ATOM 2116 C C . GLY A 1 284 ? -26.692 4.663 34.787 1.00 92.19 284 GLY A C 1
ATOM 2117 O O . GLY A 1 284 ? -26.299 4.896 33.644 1.00 92.19 284 GLY A O 1
ATOM 2118 N N . ILE A 1 285 ? -26.160 3.695 35.541 1.00 93.56 285 ILE A N 1
ATOM 2119 C CA . ILE A 1 285 ? -25.045 2.842 35.099 1.00 93.56 285 ILE A CA 1
ATOM 2120 C C . ILE A 1 285 ? -25.462 1.982 33.901 1.00 93.56 285 ILE A C 1
ATOM 2122 O O . ILE A 1 285 ? -24.771 1.975 32.886 1.00 93.56 285 ILE A O 1
ATOM 2126 N N . VAL A 1 286 ? -26.601 1.289 33.979 1.00 94.25 286 VAL A N 1
ATOM 2127 C CA . VAL A 1 286 ? -27.092 0.426 32.891 1.00 94.25 286 VAL A CA 1
ATOM 2128 C C . VAL A 1 286 ? -27.385 1.249 31.635 1.00 94.25 286 VAL A C 1
ATOM 2130 O O . VAL A 1 286 ? -27.030 0.823 30.536 1.00 94.25 286 VAL A O 1
ATOM 2133 N N . ALA A 1 287 ? -27.981 2.439 31.771 1.00 92.12 287 ALA A N 1
ATOM 2134 C CA . ALA A 1 287 ? -28.220 3.336 30.642 1.00 92.12 287 ALA A CA 1
ATOM 2135 C C . ALA A 1 287 ? -26.908 3.780 29.973 1.00 92.12 287 ALA A C 1
ATOM 2137 O O . ALA A 1 287 ? -26.805 3.758 28.745 1.00 92.12 287 ALA A O 1
ATOM 2138 N N . LEU A 1 288 ? -25.888 4.125 30.766 1.00 93.44 288 LEU A N 1
ATOM 2139 C CA . LEU A 1 288 ? -24.568 4.487 30.252 1.00 93.44 288 LEU A CA 1
ATOM 2140 C C . LEU A 1 288 ? -23.896 3.308 29.534 1.00 93.44 288 LEU A C 1
ATOM 2142 O O . LEU A 1 288 ? -23.341 3.494 28.454 1.00 93.44 288 LEU A O 1
ATOM 2146 N N . VAL A 1 289 ? -23.990 2.094 30.085 1.00 94.69 289 VAL A N 1
ATOM 2147 C CA . VAL A 1 289 ? -23.436 0.886 29.452 1.00 94.69 289 VAL A CA 1
ATOM 2148 C C . VAL A 1 289 ? -24.176 0.539 28.155 1.00 94.69 289 VAL A C 1
ATOM 2150 O O . VAL A 1 289 ? -23.522 0.245 27.155 1.00 94.69 289 VAL A O 1
ATOM 2153 N N . ARG A 1 290 ? -25.516 0.627 28.113 1.00 92.88 290 ARG A N 1
ATOM 2154 C CA . ARG A 1 290 ? -26.299 0.453 26.869 1.00 92.88 290 ARG A CA 1
ATOM 2155 C C . ARG A 1 290 ? -25.889 1.470 25.796 1.00 92.88 290 ARG A C 1
ATOM 2157 O O . ARG A 1 290 ? -25.662 1.096 24.655 1.00 92.88 290 ARG A O 1
ATOM 2164 N N . SER A 1 291 ? -25.730 2.740 26.166 1.00 93.12 291 SER A N 1
ATOM 2165 C CA . SER A 1 291 ? -25.284 3.788 25.233 1.00 93.12 291 SER A CA 1
ATOM 2166 C C . SER A 1 291 ? -23.848 3.562 24.734 1.00 93.12 291 SER A C 1
ATOM 2168 O O . SER A 1 291 ? -23.561 3.659 23.538 1.00 93.12 291 SER A O 1
ATOM 2170 N N . GLY A 1 292 ? -22.933 3.197 25.638 1.00 94.69 292 GLY A N 1
ATOM 2171 C CA . GLY A 1 292 ? -21.543 2.897 25.296 1.00 94.69 292 GLY A CA 1
ATOM 2172 C C . GLY A 1 292 ? -21.409 1.679 24.380 1.00 94.69 292 GLY A C 1
ATOM 2173 O O . GLY A 1 292 ? -20.657 1.725 23.410 1.00 94.69 292 GLY A O 1
ATOM 2174 N N . THR A 1 293 ? -22.173 0.614 24.635 1.00 95.00 293 THR A N 1
ATOM 2175 C CA . THR A 1 293 ? -22.189 -0.588 23.781 1.00 95.00 293 THR A CA 1
ATOM 2176 C C . THR A 1 293 ? -22.742 -0.312 22.390 1.00 95.00 293 THR A C 1
ATOM 2178 O O . THR A 1 293 ? -22.133 -0.753 21.420 1.00 95.00 293 THR A O 1
ATOM 2181 N N . ASP A 1 294 ? -23.820 0.464 22.269 1.00 92.94 294 ASP A N 1
ATOM 2182 C CA . ASP A 1 294 ? -24.372 0.870 20.969 1.00 92.94 294 ASP A CA 1
ATOM 2183 C C . ASP A 1 294 ? -23.375 1.729 20.166 1.00 92.94 294 ASP A C 1
ATOM 2185 O O . ASP A 1 294 ? -23.162 1.533 18.964 1.00 92.94 294 ASP A O 1
ATOM 2189 N N . THR A 1 295 ? -22.657 2.616 20.863 1.00 96.06 295 THR A N 1
ATOM 2190 C CA . THR A 1 295 ? -21.569 3.411 20.277 1.00 96.06 295 THR A CA 1
ATOM 2191 C C . THR A 1 295 ? -20.430 2.519 19.775 1.00 96.06 295 THR A C 1
ATOM 2193 O O . THR A 1 295 ? -19.969 2.700 18.647 1.00 96.06 295 THR A O 1
ATOM 2196 N N . ILE A 1 296 ? -19.990 1.533 20.569 1.00 95.00 296 ILE A N 1
ATOM 2197 C CA . ILE A 1 296 ? -18.942 0.578 20.169 1.00 95.00 296 ILE A CA 1
ATOM 2198 C C . ILE A 1 296 ? -19.411 -0.272 18.987 1.00 95.00 296 ILE A C 1
ATOM 2200 O O . ILE A 1 296 ? -18.648 -0.445 18.039 1.00 95.00 296 ILE A O 1
ATOM 2204 N N . ALA A 1 297 ? -20.650 -0.767 18.996 1.00 93.81 297 ALA A N 1
ATOM 2205 C CA . ALA A 1 297 ? -21.202 -1.562 17.902 1.00 93.81 297 ALA A CA 1
ATOM 2206 C C . ALA A 1 297 ? -21.229 -0.762 16.590 1.00 93.81 297 ALA A C 1
ATOM 2208 O O . ALA A 1 297 ? -20.754 -1.237 15.557 1.00 93.81 297 ALA A O 1
ATOM 2209 N N . THR A 1 298 ? -21.695 0.488 16.645 1.00 94.69 298 THR A N 1
ATOM 2210 C CA . THR A 1 298 ? -21.719 1.395 15.490 1.00 94.69 298 THR A CA 1
ATOM 2211 C C . THR A 1 298 ? -20.308 1.726 14.995 1.00 94.69 298 THR A C 1
ATOM 2213 O O . THR A 1 298 ? -20.040 1.672 13.792 1.00 94.69 298 THR A O 1
ATOM 2216 N N . ALA A 1 299 ? -19.381 2.050 15.903 1.00 95.69 299 ALA A N 1
ATOM 2217 C CA . ALA A 1 299 ? -17.9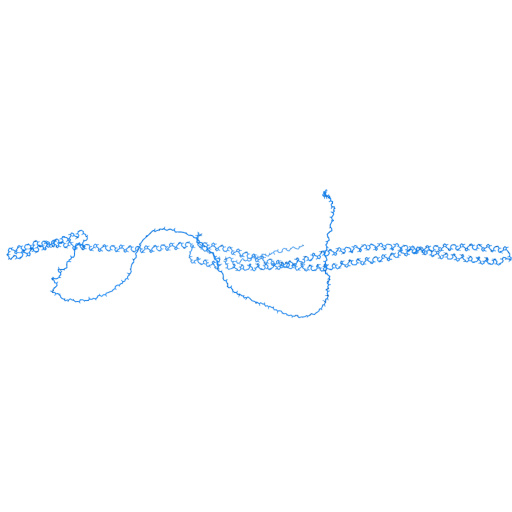94 2.354 15.555 1.00 95.69 299 ALA A CA 1
ATOM 2218 C C . ALA A 1 299 ? -17.287 1.142 14.930 1.00 95.69 299 ALA A C 1
ATOM 2220 O O . ALA A 1 299 ? -16.632 1.285 13.899 1.00 95.69 299 ALA A O 1
ATOM 2221 N N . SER A 1 300 ? -17.479 -0.049 15.497 1.00 95.44 300 SER A N 1
ATOM 2222 C CA . SER A 1 300 ? -16.928 -1.308 14.980 1.00 95.44 300 SER A CA 1
ATOM 2223 C C . SER A 1 300 ? -17.455 -1.614 13.580 1.00 95.44 300 SER A C 1
ATOM 2225 O O . SER A 1 300 ? -16.665 -1.911 12.688 1.00 95.44 300 SER A O 1
ATOM 2227 N N . GLY A 1 301 ? -18.762 -1.439 13.346 1.00 93.06 301 GLY A N 1
ATOM 2228 C CA . GLY A 1 301 ? -19.358 -1.602 12.017 1.00 93.06 301 GLY A CA 1
ATOM 2229 C C . GLY A 1 301 ? -18.781 -0.630 10.981 1.00 93.06 301 GLY A C 1
ATOM 2230 O O . GLY A 1 301 ? -18.498 -1.018 9.848 1.00 93.06 301 GLY A O 1
ATOM 2231 N N . ARG A 1 302 ? -18.520 0.626 11.373 1.00 95.38 302 ARG A N 1
ATOM 2232 C CA . ARG A 1 302 ? -17.834 1.602 10.507 1.00 95.38 302 ARG A CA 1
ATOM 2233 C C . ARG A 1 302 ? -16.381 1.224 10.225 1.00 95.38 302 ARG A C 1
ATOM 2235 O O . ARG A 1 302 ? -15.930 1.424 9.101 1.00 95.38 302 ARG A O 1
ATOM 2242 N N . ILE A 1 303 ? -15.657 0.697 11.214 1.00 94.44 303 ILE A N 1
ATOM 2243 C CA . ILE A 1 303 ? -14.282 0.208 11.028 1.00 94.44 303 ILE A CA 1
ATOM 2244 C C . ILE A 1 303 ? -14.277 -0.978 10.061 1.00 94.44 303 ILE A C 1
ATOM 2246 O O . ILE A 1 303 ? -13.485 -0.980 9.125 1.00 94.44 303 ILE A O 1
ATOM 2250 N N . ALA A 1 304 ? -15.190 -1.938 10.224 1.00 90.94 304 ALA A N 1
ATOM 2251 C CA . ALA A 1 304 ? -15.309 -3.087 9.329 1.00 90.94 304 ALA A CA 1
ATOM 2252 C C . ALA A 1 304 ? -15.591 -2.658 7.878 1.00 90.94 304 ALA A C 1
ATOM 2254 O O . ALA A 1 304 ? -14.901 -3.098 6.961 1.00 90.94 304 ALA A O 1
ATOM 2255 N N . ALA A 1 305 ? -16.538 -1.736 7.669 1.00 92.06 305 ALA A N 1
ATOM 2256 C CA . ALA A 1 305 ? -16.812 -1.177 6.344 1.00 92.06 305 ALA A CA 1
ATOM 2257 C C . ALA A 1 305 ? -15.598 -0.428 5.761 1.00 92.06 305 ALA A C 1
ATOM 2259 O O . ALA A 1 305 ? -15.281 -0.581 4.584 1.00 92.06 305 ALA A O 1
ATOM 2260 N N . GLY A 1 306 ? -14.886 0.348 6.585 1.00 95.56 306 GLY A N 1
ATOM 2261 C CA . GLY A 1 306 ? -13.660 1.035 6.174 1.00 95.56 306 GLY A CA 1
ATOM 2262 C C . GLY A 1 306 ? -12.511 0.081 5.830 1.00 95.56 306 GLY A C 1
ATOM 2263 O O . GLY A 1 306 ? -11.734 0.363 4.921 1.00 95.56 306 GLY A O 1
ATOM 2264 N N . ASN A 1 307 ? -12.412 -1.060 6.511 1.00 93.94 307 ASN A N 1
ATOM 2265 C CA . ASN A 1 307 ? -11.428 -2.094 6.194 1.00 93.94 307 ASN A CA 1
ATOM 2266 C C . ASN A 1 307 ? -11.760 -2.818 4.890 1.00 93.94 307 ASN A C 1
ATOM 2268 O O . ASN A 1 307 ? -10.844 -3.136 4.143 1.00 93.94 307 ASN A O 1
ATOM 2272 N N . LEU A 1 308 ? -13.043 -3.015 4.574 1.00 91.12 308 LEU A N 1
ATOM 2273 C CA . LEU A 1 308 ? -13.450 -3.567 3.282 1.00 91.12 308 LEU A CA 1
ATOM 2274 C C . LEU A 1 308 ? -13.056 -2.639 2.119 1.00 91.12 308 LEU A C 1
ATOM 2276 O O . LEU A 1 308 ? -12.505 -3.106 1.125 1.00 91.12 308 LEU A O 1
ATOM 2280 N N . ASP A 1 309 ? -13.269 -1.325 2.266 1.00 95.00 309 ASP A N 1
ATOM 2281 C CA . ASP A 1 309 ? -12.791 -0.328 1.292 1.00 95.00 309 ASP A CA 1
ATOM 2282 C C . ASP A 1 309 ? -11.262 -0.357 1.158 1.00 95.00 309 ASP A C 1
ATOM 2284 O O . ASP A 1 309 ? -10.726 -0.374 0.049 1.00 95.00 309 ASP A O 1
ATOM 2288 N N . ARG A 1 310 ? -10.543 -0.438 2.287 1.00 95.50 310 ARG A N 1
ATOM 2289 C CA . ARG A 1 310 ? -9.086 -0.597 2.267 1.00 95.50 310 ARG A CA 1
ATOM 2290 C C . ARG A 1 310 ? -8.644 -1.874 1.558 1.00 95.50 310 ARG A C 1
ATOM 2292 O O . ARG A 1 310 ? -7.716 -1.779 0.768 1.00 95.50 310 ARG A O 1
ATOM 2299 N N . SER A 1 311 ? -9.307 -3.009 1.784 1.00 94.62 311 SER A N 1
ATOM 2300 C CA . SER A 1 311 ? -9.015 -4.274 1.091 1.00 94.62 311 SER A CA 1
ATOM 2301 C C . SER A 1 311 ? -9.110 -4.100 -0.421 1.00 94.62 311 SER A C 1
ATOM 2303 O O . SER A 1 311 ? -8.147 -4.366 -1.131 1.00 94.62 311 SER A O 1
ATOM 2305 N N . SER A 1 312 ? -10.226 -3.538 -0.898 1.00 94.94 312 SER A N 1
ATOM 2306 C CA . SER A 1 312 ? -10.455 -3.272 -2.325 1.00 94.94 312 SER A CA 1
ATOM 2307 C C . SER A 1 312 ? -9.365 -2.378 -2.927 1.00 94.94 312 SER A C 1
ATOM 2309 O O . SER A 1 312 ? -8.810 -2.662 -3.989 1.00 94.94 312 SER A O 1
ATOM 2311 N N . ARG A 1 313 ? -8.977 -1.314 -2.214 1.00 95.44 313 ARG A N 1
ATOM 2312 C CA . ARG A 1 313 ? -7.899 -0.418 -2.654 1.00 95.44 313 ARG A CA 1
ATOM 2313 C C . ARG A 1 313 ? -6.525 -1.087 -2.632 1.00 95.44 313 ARG A C 1
ATOM 2315 O O . ARG A 1 313 ? -5.723 -0.809 -3.517 1.00 95.44 313 ARG A O 1
ATOM 2322 N N . THR A 1 314 ? -6.247 -1.942 -1.649 1.00 95.94 314 THR A N 1
ATOM 2323 C CA . THR A 1 314 ? -5.007 -2.725 -1.570 1.00 95.94 314 THR A CA 1
ATOM 2324 C C . THR A 1 314 ? -4.924 -3.740 -2.710 1.00 95.94 314 THR A C 1
ATOM 2326 O O . THR A 1 314 ? -3.873 -3.848 -3.333 1.00 95.94 314 THR A O 1
ATOM 2329 N N . GLU A 1 315 ? -6.023 -4.410 -3.056 1.00 94.38 315 GLU A N 1
ATOM 2330 C CA . GLU A 1 315 ? -6.106 -5.307 -4.219 1.00 94.38 315 GLU A CA 1
ATOM 2331 C C . GLU A 1 315 ? -5.890 -4.550 -5.538 1.00 94.38 315 GLU A C 1
ATOM 2333 O O . GLU A 1 315 ? -5.096 -4.969 -6.382 1.00 94.38 315 GLU A O 1
ATOM 2338 N N . GLN A 1 316 ? -6.527 -3.386 -5.704 1.00 95.19 316 GLN A N 1
ATOM 2339 C CA . GLN A 1 316 ? -6.320 -2.538 -6.880 1.00 95.19 316 GLN A CA 1
ATOM 2340 C C . GLN A 1 316 ? -4.872 -2.032 -6.976 1.00 95.19 316 GLN A C 1
ATOM 2342 O O . GLN A 1 316 ? -4.304 -1.963 -8.070 1.00 95.19 316 GLN A O 1
ATOM 2347 N N . GLN A 1 317 ? -4.262 -1.684 -5.841 1.00 94.81 317 GLN A N 1
ATOM 2348 C CA . GLN A 1 317 ? -2.862 -1.279 -5.775 1.00 94.81 317 GLN A CA 1
ATOM 2349 C C . GLN A 1 317 ? -1.930 -2.434 -6.150 1.00 94.81 317 GLN A C 1
ATOM 2351 O O . GLN A 1 317 ? -1.016 -2.216 -6.940 1.00 94.81 317 GLN A O 1
ATOM 2356 N N . ALA A 1 318 ? -2.183 -3.648 -5.654 1.00 95.06 318 ALA A N 1
ATOM 2357 C CA . ALA A 1 318 ? -1.423 -4.839 -6.026 1.00 95.06 318 ALA A CA 1
ATOM 2358 C C . ALA A 1 318 ? -1.495 -5.096 -7.540 1.00 95.06 318 ALA A C 1
ATOM 2360 O O . ALA A 1 318 ? -0.465 -5.250 -8.189 1.00 95.06 318 ALA A O 1
ATOM 2361 N N . SER A 1 319 ? -2.693 -5.020 -8.131 1.00 95.81 319 SER A N 1
ATOM 2362 C CA . SER A 1 319 ? -2.865 -5.156 -9.584 1.00 95.81 319 SER A CA 1
ATOM 2363 C C . SER A 1 319 ? -2.130 -4.060 -10.372 1.00 95.81 319 SER A C 1
ATOM 2365 O O . SER A 1 319 ? -1.505 -4.337 -11.395 1.00 95.81 319 SER A O 1
ATOM 2367 N N . SER A 1 320 ? -2.145 -2.817 -9.881 1.00 95.75 320 SER A N 1
ATOM 2368 C CA . SER A 1 320 ? -1.418 -1.706 -10.513 1.00 95.75 320 SER A CA 1
ATOM 2369 C C . SER A 1 320 ? 0.103 -1.883 -10.414 1.00 95.75 320 SER A C 1
ATOM 2371 O O . SER A 1 320 ? 0.827 -1.544 -11.352 1.00 95.75 320 SER A O 1
ATOM 2373 N N . LEU A 1 321 ? 0.596 -2.424 -9.295 1.00 96.69 321 LEU A N 1
ATOM 2374 C CA . LEU A 1 321 ? 2.007 -2.762 -9.105 1.00 96.69 321 LEU A CA 1
ATOM 2375 C C . LEU A 1 321 ? 2.440 -3.889 -10.043 1.00 96.69 321 LEU A C 1
ATOM 2377 O O . LEU A 1 321 ? 3.490 -3.764 -10.662 1.00 96.69 321 LEU A O 1
ATOM 2381 N N . GLU A 1 322 ? 1.620 -4.925 -10.222 1.00 94.88 322 GLU A N 1
ATOM 2382 C CA . GLU A 1 322 ? 1.885 -6.020 -11.164 1.00 94.88 322 GLU A CA 1
ATOM 2383 C C . GLU A 1 322 ? 1.988 -5.508 -12.612 1.00 94.88 322 GLU A C 1
ATOM 2385 O O . GLU A 1 322 ? 2.948 -5.812 -13.322 1.00 94.88 322 GLU A O 1
ATOM 2390 N N . GLN A 1 323 ? 1.055 -4.647 -13.034 1.00 96.56 323 GLN A N 1
ATOM 2391 C CA . GLN A 1 323 ? 1.114 -3.995 -14.348 1.00 96.56 323 GLN A CA 1
ATOM 2392 C C . GLN A 1 323 ? 2.357 -3.112 -14.501 1.00 96.56 323 GLN A C 1
ATOM 2394 O O . GLN A 1 323 ? 2.995 -3.116 -15.553 1.00 96.56 323 GLN A O 1
ATOM 2399 N N . THR A 1 324 ? 2.719 -2.369 -13.453 1.00 95.31 324 THR A N 1
ATOM 2400 C CA . THR A 1 324 ? 3.909 -1.508 -13.463 1.00 95.31 324 THR A CA 1
ATOM 2401 C C . THR A 1 324 ? 5.187 -2.339 -13.539 1.00 95.31 324 THR A C 1
ATOM 2403 O O . THR A 1 324 ? 6.079 -1.999 -14.309 1.00 95.31 324 THR A O 1
ATOM 2406 N N . ALA A 1 325 ? 5.271 -3.446 -12.798 1.00 94.69 325 ALA A N 1
ATOM 2407 C CA . ALA A 1 325 ? 6.400 -4.368 -12.845 1.00 94.69 325 ALA A CA 1
ATOM 2408 C C . ALA A 1 325 ? 6.559 -4.977 -14.246 1.00 94.69 325 ALA A C 1
ATOM 2410 O O . ALA A 1 325 ? 7.646 -4.921 -14.816 1.00 94.69 325 ALA A O 1
ATOM 2411 N N . SER A 1 326 ? 5.467 -5.453 -14.852 1.00 95.50 326 SER A N 1
ATOM 2412 C CA . SER A 1 326 ? 5.490 -5.987 -16.220 1.00 95.50 326 SER A CA 1
ATOM 2413 C C . SER A 1 326 ? 5.922 -4.932 -17.251 1.00 95.50 326 SER A C 1
ATOM 2415 O O . SER A 1 326 ? 6.774 -5.204 -18.098 1.00 95.50 326 SER A O 1
ATOM 2417 N N . ALA A 1 327 ? 5.419 -3.698 -17.138 1.00 96.06 327 ALA A N 1
ATOM 2418 C CA . ALA A 1 327 ? 5.855 -2.594 -17.992 1.00 96.06 327 ALA A CA 1
ATOM 2419 C C . ALA A 1 327 ? 7.344 -2.255 -17.789 1.00 96.06 327 ALA A C 1
ATOM 2421 O O . ALA A 1 327 ? 8.041 -1.920 -18.746 1.00 96.06 327 ALA A O 1
ATOM 2422 N N . MET A 1 328 ? 7.859 -2.364 -16.561 1.00 95.88 328 MET A N 1
ATOM 2423 C CA . MET A 1 328 ? 9.281 -2.164 -16.268 1.00 95.88 328 MET A CA 1
ATOM 2424 C C . MET A 1 328 ? 10.160 -3.275 -16.843 1.00 95.88 328 MET A C 1
ATOM 2426 O O . MET A 1 328 ? 11.256 -2.982 -17.322 1.00 95.88 328 MET A O 1
ATOM 2430 N N . GLU A 1 329 ? 9.702 -4.527 -16.859 1.00 92.62 329 GLU A N 1
ATOM 2431 C CA . GLU A 1 329 ? 10.402 -5.627 -17.536 1.00 92.62 329 GLU A CA 1
ATOM 2432 C C . GLU A 1 329 ? 10.490 -5.388 -19.051 1.00 92.62 329 GLU A C 1
ATOM 2434 O O . GLU A 1 329 ? 11.570 -5.512 -19.640 1.00 92.62 329 GLU A O 1
ATOM 2439 N N . GLU A 1 330 ? 9.390 -4.967 -19.682 1.00 96.19 330 GLU A N 1
ATOM 2440 C CA . GLU A 1 330 ? 9.361 -4.621 -21.108 1.00 96.19 330 GLU A CA 1
ATOM 2441 C C . GLU A 1 330 ? 10.265 -3.417 -21.427 1.00 96.19 330 GLU A C 1
ATOM 2443 O O . GLU A 1 330 ? 11.047 -3.447 -22.386 1.00 96.19 330 GLU A O 1
ATOM 2448 N N . LEU A 1 331 ? 10.230 -2.375 -20.588 1.00 95.88 331 LEU A N 1
ATOM 2449 C CA . LEU A 1 331 ? 11.120 -1.220 -20.705 1.00 95.88 331 LEU A CA 1
ATOM 2450 C C . LEU A 1 331 ? 12.588 -1.621 -20.547 1.00 95.88 331 LEU A C 1
ATOM 2452 O O . LEU A 1 331 ? 13.421 -1.198 -21.348 1.00 95.88 331 LEU A O 1
ATOM 2456 N N . THR A 1 332 ? 12.910 -2.472 -19.570 1.00 95.06 332 THR A N 1
ATOM 2457 C CA . THR A 1 332 ? 14.271 -2.993 -19.364 1.00 95.06 332 THR A CA 1
ATOM 2458 C C . THR A 1 332 ? 14.757 -3.735 -20.607 1.00 95.06 332 THR A C 1
ATOM 2460 O O . THR A 1 332 ? 15.872 -3.498 -21.078 1.00 95.06 332 THR A O 1
ATOM 2463 N N . SER A 1 333 ? 13.909 -4.602 -21.171 1.00 96.75 333 SER A N 1
ATOM 2464 C CA . SER A 1 333 ? 14.202 -5.331 -22.408 1.00 96.75 333 SER A CA 1
ATOM 2465 C C . SER A 1 333 ? 14.485 -4.372 -23.568 1.00 96.75 333 SER A C 1
ATOM 2467 O O . SER A 1 333 ? 15.512 -4.485 -24.240 1.00 96.75 333 SER A O 1
ATOM 2469 N N . THR A 1 334 ? 13.631 -3.363 -23.746 1.00 96.69 334 THR A N 1
ATOM 2470 C CA . THR A 1 334 ? 13.742 -2.381 -24.833 1.00 96.69 334 THR A CA 1
ATOM 2471 C C . THR A 1 334 ? 14.997 -1.515 -24.703 1.00 96.69 334 THR A C 1
ATOM 2473 O O . THR A 1 334 ? 15.702 -1.284 -25.685 1.00 96.69 334 THR A O 1
ATOM 2476 N N . VAL A 1 335 ? 15.329 -1.061 -23.491 1.00 97.38 335 VAL A N 1
ATOM 2477 C CA . VAL A 1 335 ? 16.549 -0.282 -23.222 1.00 97.38 335 VAL A CA 1
ATOM 2478 C C . VAL A 1 335 ? 17.800 -1.121 -23.480 1.00 97.38 335 VAL A C 1
ATOM 2480 O O . VAL A 1 335 ? 18.742 -0.643 -24.115 1.00 97.38 335 VAL A O 1
ATOM 2483 N N . LYS A 1 336 ? 17.802 -2.394 -23.066 1.00 93.94 336 LYS A N 1
ATOM 2484 C CA . LYS A 1 336 ? 18.904 -3.319 -23.352 1.00 93.94 336 LYS A CA 1
ATOM 2485 C C . LYS A 1 336 ? 19.071 -3.547 -24.855 1.00 93.94 336 LYS A C 1
ATOM 2487 O O . LYS A 1 336 ? 20.184 -3.449 -25.370 1.00 93.94 336 LYS A O 1
ATOM 2492 N N . GLN A 1 337 ? 17.969 -3.770 -25.570 1.00 96.38 337 GLN A N 1
ATOM 2493 C CA . GLN A 1 337 ? 17.982 -3.903 -27.024 1.00 96.38 337 GLN A CA 1
ATOM 2494 C C . GLN A 1 337 ? 18.496 -2.625 -27.707 1.00 96.38 337 GLN A C 1
ATOM 2496 O O . GLN A 1 337 ? 19.262 -2.714 -28.663 1.00 96.38 337 GLN A O 1
ATOM 2501 N N . ASN A 1 338 ? 18.148 -1.437 -27.205 1.00 95.19 338 ASN A N 1
ATOM 2502 C CA . ASN A 1 338 ? 18.674 -0.168 -27.717 1.00 95.19 338 ASN A CA 1
ATOM 2503 C C . ASN A 1 338 ? 20.185 -0.026 -27.499 1.00 95.19 338 ASN A C 1
ATOM 2505 O O . ASN A 1 338 ? 20.886 0.412 -28.414 1.00 95.19 338 ASN A O 1
ATOM 2509 N N . ALA A 1 339 ? 20.700 -0.432 -26.336 1.00 94.19 339 ALA A N 1
ATOM 2510 C CA . ALA A 1 339 ? 22.137 -0.450 -26.070 1.00 94.19 339 ALA A CA 1
ATOM 2511 C C . ALA A 1 339 ? 22.879 -1.377 -27.051 1.00 94.19 339 ALA A C 1
ATOM 2513 O O . ALA A 1 339 ? 23.892 -0.987 -27.640 1.00 94.19 339 ALA A O 1
ATOM 2514 N N . ASP A 1 340 ? 22.341 -2.577 -27.280 1.00 94.25 340 ASP A N 1
ATOM 2515 C CA . ASP A 1 340 ? 22.907 -3.545 -28.222 1.00 94.25 340 ASP A CA 1
ATOM 2516 C C . ASP A 1 340 ? 22.825 -3.048 -29.674 1.00 94.25 340 ASP A C 1
ATOM 2518 O O . ASP A 1 340 ? 23.802 -3.158 -30.419 1.00 94.25 340 ASP A O 1
ATOM 2522 N N . ASN A 1 341 ? 21.704 -2.442 -30.074 1.00 95.25 341 ASN A N 1
ATOM 2523 C CA . ASN A 1 341 ? 21.528 -1.835 -31.394 1.00 95.25 341 ASN A CA 1
ATOM 2524 C C . ASN A 1 341 ? 22.520 -0.689 -31.623 1.00 95.25 341 ASN A C 1
ATOM 2526 O O . ASN A 1 341 ? 23.145 -0.624 -32.681 1.00 95.25 341 ASN A O 1
ATOM 2530 N N . ALA A 1 342 ? 22.715 0.186 -30.634 1.00 96.31 342 ALA A N 1
ATOM 2531 C CA . ALA A 1 342 ? 23.689 1.271 -30.712 1.00 96.31 342 ALA A CA 1
ATOM 2532 C C . ALA A 1 342 ? 25.118 0.728 -30.858 1.00 96.31 342 ALA A C 1
ATOM 2534 O O . ALA A 1 342 ? 25.898 1.216 -31.680 1.00 96.31 342 ALA A O 1
ATOM 2535 N N . ARG A 1 343 ? 25.456 -0.341 -30.126 1.00 92.88 343 ARG A N 1
ATOM 2536 C CA . ARG A 1 343 ? 26.752 -1.016 -30.252 1.00 92.88 343 ARG A CA 1
ATOM 2537 C C . ARG A 1 343 ? 26.946 -1.636 -31.639 1.00 92.88 343 ARG A C 1
ATOM 2539 O O . ARG A 1 343 ? 28.017 -1.472 -32.223 1.00 92.88 343 ARG A O 1
ATOM 2546 N N . GLN A 1 344 ? 25.934 -2.313 -32.180 1.00 95.44 344 GLN A N 1
ATOM 2547 C CA . GLN A 1 344 ? 25.977 -2.891 -33.529 1.00 95.44 344 GLN A CA 1
ATOM 2548 C C . GLN A 1 344 ? 26.100 -1.809 -34.610 1.00 95.44 344 GLN A C 1
ATOM 2550 O O . GLN A 1 344 ? 26.952 -1.912 -35.493 1.00 95.44 344 GLN A O 1
ATOM 2555 N N . ALA A 1 345 ? 25.313 -0.737 -34.506 1.00 95.31 345 ALA A N 1
ATOM 2556 C CA . ALA A 1 345 ? 25.383 0.408 -35.406 1.00 95.31 345 ALA A CA 1
ATOM 2557 C C . ALA A 1 345 ? 26.766 1.076 -35.375 1.00 95.31 345 ALA A C 1
ATOM 2559 O O . ALA A 1 345 ? 27.286 1.453 -36.423 1.00 95.31 345 ALA A O 1
ATOM 2560 N N . ASN A 1 346 ? 27.405 1.159 -34.204 1.00 93.44 346 ASN A N 1
ATOM 2561 C CA . ASN A 1 346 ? 28.771 1.662 -34.088 1.00 93.44 346 ASN A CA 1
ATOM 2562 C C . ASN A 1 346 ? 29.782 0.788 -34.853 1.00 93.44 346 ASN A C 1
ATOM 2564 O O . ASN A 1 346 ? 30.631 1.321 -35.563 1.00 93.44 346 ASN A O 1
ATOM 2568 N N . VAL A 1 347 ? 29.674 -0.543 -34.766 1.00 93.31 347 VAL A N 1
ATOM 2569 C CA . VAL A 1 347 ? 30.536 -1.468 -35.532 1.00 93.31 347 VAL A CA 1
ATOM 2570 C C . VAL A 1 347 ? 30.335 -1.291 -37.040 1.00 93.31 347 VAL A C 1
ATOM 2572 O O . VAL A 1 347 ? 31.310 -1.183 -37.783 1.00 93.31 347 VAL A O 1
ATOM 2575 N N . LEU A 1 348 ? 29.080 -1.202 -37.491 1.00 94.06 348 LEU A N 1
ATOM 2576 C CA .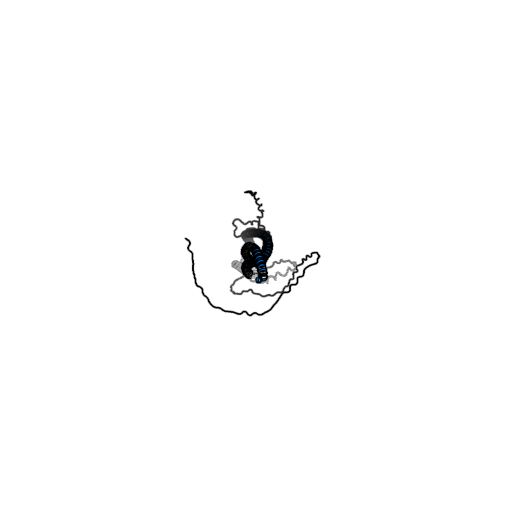 LEU A 1 348 ? 28.735 -0.964 -38.897 1.00 94.06 348 LEU A CA 1
ATOM 2577 C C . LEU A 1 348 ? 29.277 0.379 -39.402 1.00 94.06 348 LEU A C 1
ATOM 2579 O O . LEU A 1 348 ? 29.831 0.450 -40.497 1.00 94.06 348 LEU A O 1
ATOM 2583 N N . ALA A 1 349 ? 29.158 1.432 -38.596 1.00 93.69 349 ALA A N 1
ATOM 2584 C CA . ALA A 1 349 ? 29.676 2.752 -38.922 1.00 93.69 349 ALA A CA 1
ATOM 2585 C C . ALA A 1 349 ? 31.211 2.746 -39.037 1.00 93.69 349 ALA A C 1
ATOM 2587 O O . ALA A 1 349 ? 31.750 3.280 -40.003 1.00 93.69 349 ALA A O 1
ATOM 2588 N N . VAL A 1 350 ? 31.930 2.080 -38.126 1.00 91.44 350 VAL A N 1
ATOM 2589 C CA . VAL A 1 350 ? 33.393 1.928 -38.233 1.00 91.44 350 VAL A CA 1
ATOM 2590 C C . VAL A 1 350 ? 33.785 1.201 -39.525 1.00 91.44 350 VAL A C 1
ATOM 2592 O O . VAL A 1 350 ? 34.656 1.684 -40.249 1.00 91.44 350 VAL A O 1
ATOM 2595 N N . ALA A 1 351 ? 33.103 0.105 -39.870 1.00 92.62 351 ALA A N 1
ATOM 2596 C CA . ALA A 1 351 ? 33.355 -0.622 -41.117 1.00 92.62 351 ALA A CA 1
ATOM 2597 C C . ALA A 1 351 ? 33.072 0.236 -42.368 1.00 92.62 351 ALA A C 1
ATOM 2599 O O . ALA A 1 351 ? 33.844 0.223 -43.327 1.00 92.62 351 ALA A O 1
ATOM 2600 N N . ALA A 1 352 ? 31.994 1.026 -42.359 1.00 92.31 352 ALA A N 1
ATOM 2601 C CA . ALA A 1 352 ? 31.677 1.952 -43.446 1.00 92.31 352 ALA A CA 1
ATOM 2602 C C . ALA A 1 352 ? 32.739 3.059 -43.593 1.00 92.31 352 ALA A C 1
ATOM 2604 O O . ALA A 1 352 ? 33.111 3.406 -44.715 1.00 92.31 352 ALA A O 1
ATOM 2605 N N . SER A 1 353 ? 33.273 3.567 -42.475 1.00 92.56 353 SER A N 1
ATOM 2606 C CA . SER A 1 353 ? 34.374 4.539 -42.466 1.00 92.56 353 SER A CA 1
ATOM 2607 C C . SER A 1 353 ? 35.645 3.965 -43.102 1.00 92.56 353 SER A C 1
ATOM 2609 O O . SER A 1 353 ? 36.284 4.624 -43.920 1.00 92.56 353 SER A O 1
ATOM 2611 N N . GLU A 1 354 ? 35.978 2.705 -42.807 1.00 90.75 354 GLU A N 1
ATOM 2612 C CA . GLU A 1 354 ? 37.120 2.010 -43.413 1.00 90.75 354 GLU A CA 1
ATOM 2613 C C . GLU A 1 354 ? 36.954 1.840 -44.934 1.00 90.75 354 GLU A C 1
ATOM 2615 O O . GLU A 1 354 ? 37.895 2.053 -45.704 1.00 90.75 354 GLU A O 1
ATOM 2620 N N . VAL A 1 355 ? 35.749 1.487 -45.399 1.00 89.94 355 VAL A N 1
ATOM 2621 C CA . VAL A 1 355 ? 35.438 1.393 -46.837 1.00 89.94 355 VAL A CA 1
ATOM 2622 C C . VAL A 1 355 ? 35.589 2.755 -47.522 1.00 89.94 355 VAL A C 1
ATOM 2624 O O . VAL A 1 355 ? 36.252 2.837 -48.557 1.00 89.94 355 VAL A O 1
ATOM 2627 N N . ALA A 1 356 ? 35.037 3.821 -46.938 1.00 89.12 356 ALA A N 1
ATOM 2628 C CA . ALA A 1 356 ? 35.163 5.176 -47.476 1.00 89.12 356 ALA A CA 1
ATOM 2629 C C . ALA A 1 356 ? 36.628 5.656 -47.495 1.00 89.12 356 ALA A C 1
ATOM 2631 O O . ALA A 1 356 ? 37.081 6.227 -48.489 1.00 89.12 356 ALA A O 1
ATOM 2632 N N . GLY A 1 357 ? 37.404 5.337 -46.453 1.00 86.81 357 GLY A N 1
ATOM 2633 C CA . GLY A 1 357 ? 38.841 5.616 -46.387 1.00 86.81 357 GLY A CA 1
ATOM 2634 C C . GLY A 1 357 ? 39.638 4.928 -47.501 1.00 86.81 357 GLY A C 1
ATOM 2635 O O . GLY A 1 357 ? 40.490 5.557 -48.129 1.00 86.81 357 GLY A O 1
ATOM 2636 N N . ARG A 1 358 ? 39.316 3.667 -47.824 1.00 86.00 358 ARG A N 1
ATOM 2637 C CA . ARG A 1 358 ? 39.906 2.964 -48.981 1.00 86.00 358 ARG A CA 1
ATOM 2638 C C . ARG A 1 358 ? 39.522 3.605 -50.317 1.00 86.00 358 ARG A C 1
ATOM 2640 O O . ARG A 1 358 ? 40.359 3.655 -51.213 1.00 86.00 358 ARG A O 1
ATOM 2647 N N . GLY A 1 359 ? 38.303 4.135 -50.443 1.00 84.44 359 GLY A N 1
ATOM 2648 C CA . GLY A 1 359 ? 37.874 4.904 -51.618 1.00 84.44 359 GLY A CA 1
ATOM 2649 C C . GLY A 1 359 ? 38.742 6.143 -51.869 1.00 84.44 359 GLY A C 1
ATOM 2650 O O . GLY A 1 359 ? 39.115 6.413 -53.009 1.00 84.44 359 GLY A O 1
ATOM 2651 N N . GLY A 1 360 ? 39.164 6.830 -50.803 1.00 80.25 360 GLY A N 1
ATOM 2652 C CA . GLY A 1 360 ? 40.098 7.959 -50.887 1.00 80.25 360 GLY A CA 1
ATOM 2653 C C . GLY A 1 360 ? 41.481 7.595 -51.446 1.00 80.25 360 GLY A C 1
ATOM 2654 O O . GLY A 1 360 ? 42.119 8.423 -52.094 1.00 80.25 360 GLY A O 1
ATOM 2655 N N . ALA A 1 361 ? 41.939 6.348 -51.284 1.00 77.62 361 ALA A N 1
ATOM 2656 C CA . ALA A 1 361 ? 43.234 5.907 -51.812 1.00 77.62 361 ALA A CA 1
ATOM 2657 C C . ALA A 1 361 ? 43.280 5.865 -53.355 1.00 77.62 361 ALA A C 1
ATOM 2659 O O . ALA A 1 361 ? 44.346 6.057 -53.941 1.00 77.62 361 ALA A O 1
ATOM 2660 N N . VAL A 1 362 ? 42.133 5.679 -54.023 1.00 81.62 362 VAL A N 1
ATOM 2661 C CA . VAL A 1 362 ? 42.026 5.657 -55.498 1.00 81.62 362 VAL A CA 1
ATOM 2662 C C . VAL A 1 362 ? 42.410 7.010 -56.113 1.00 81.62 362 VAL A C 1
ATOM 2664 O O . VAL A 1 362 ? 42.983 7.060 -57.204 1.00 81.62 362 VAL A O 1
ATOM 2667 N N . VAL A 1 363 ? 42.184 8.106 -55.381 1.00 81.44 363 VAL A N 1
ATOM 2668 C CA . VAL A 1 363 ? 42.561 9.468 -55.791 1.00 81.44 363 VAL A CA 1
ATOM 2669 C C . VAL A 1 363 ? 44.074 9.587 -55.988 1.00 81.44 363 VAL A C 1
ATOM 2671 O O . VAL A 1 363 ? 44.540 10.110 -57.001 1.00 81.44 363 VAL A O 1
ATOM 2674 N N . HIS A 1 364 ? 44.861 9.000 -55.080 1.00 79.69 364 HIS A N 1
ATOM 2675 C CA . HIS A 1 364 ? 46.323 9.008 -55.169 1.00 79.69 364 HIS A CA 1
ATOM 2676 C C . HIS A 1 364 ? 46.837 8.247 -56.406 1.00 79.69 364 HIS A C 1
ATOM 2678 O O . HIS A 1 364 ? 47.828 8.637 -57.037 1.00 79.69 364 HIS A O 1
ATOM 2684 N N . THR A 1 365 ? 46.164 7.161 -56.792 1.00 85.69 365 THR A N 1
ATOM 2685 C CA . THR A 1 365 ? 46.509 6.405 -58.002 1.00 85.69 365 THR A CA 1
ATOM 2686 C C . THR A 1 365 ? 46.274 7.239 -59.261 1.00 85.69 365 THR A C 1
ATOM 2688 O O . THR A 1 365 ? 47.133 7.253 -60.143 1.00 85.69 365 THR A O 1
ATOM 2691 N N . MET A 1 366 ? 45.174 7.996 -59.335 1.00 85.62 366 MET A N 1
ATOM 2692 C CA . MET A 1 366 ? 44.870 8.821 -60.509 1.00 85.62 366 MET A CA 1
ATOM 2693 C C . MET A 1 366 ? 45.859 9.983 -60.688 1.00 85.62 366 MET A C 1
ATOM 2695 O O . MET A 1 366 ? 46.299 10.255 -61.808 1.00 85.62 366 MET A O 1
ATOM 2699 N N . ALA A 1 367 ? 46.312 10.590 -59.586 1.00 83.69 367 ALA A N 1
ATOM 2700 C CA . ALA A 1 367 ? 47.389 11.583 -59.609 1.00 83.69 367 ALA A CA 1
ATOM 2701 C C . ALA A 1 367 ? 48.702 11.006 -60.179 1.00 83.69 367 ALA A C 1
ATOM 2703 O O . ALA A 1 367 ? 49.377 11.643 -60.993 1.00 83.69 367 ALA A O 1
ATOM 2704 N N . SER A 1 368 ? 49.034 9.762 -59.817 1.00 87.50 368 SER A N 1
ATOM 2705 C CA . SER A 1 368 ? 50.223 9.060 -60.325 1.00 87.50 368 SER A CA 1
ATOM 2706 C C . SER A 1 368 ? 50.114 8.727 -61.823 1.00 87.50 368 SER A C 1
ATOM 2708 O O . SER A 1 368 ? 51.106 8.821 -62.554 1.00 87.50 368 SER A O 1
ATOM 2710 N N . ILE A 1 369 ? 48.912 8.383 -62.306 1.00 88.25 369 ILE A N 1
ATOM 2711 C CA . ILE A 1 369 ? 48.630 8.141 -63.732 1.00 88.25 369 ILE A CA 1
ATOM 2712 C C . ILE A 1 369 ? 48.772 9.436 -64.544 1.00 88.25 369 ILE A C 1
ATOM 2714 O O . ILE A 1 369 ? 49.412 9.421 -65.598 1.00 88.25 369 ILE A O 1
ATOM 2718 N N . ASN A 1 370 ? 48.242 10.561 -64.050 1.00 86.50 370 ASN A N 1
ATOM 2719 C CA . ASN A 1 370 ? 48.390 11.870 -64.701 1.00 86.50 370 ASN A CA 1
ATOM 2720 C C . ASN A 1 370 ? 49.876 12.258 -64.817 1.00 86.50 370 ASN A C 1
ATOM 2722 O O . ASN A 1 370 ? 50.359 12.557 -65.911 1.00 86.50 370 ASN A O 1
ATOM 2726 N N . GLY A 1 371 ? 50.641 12.129 -63.725 1.00 88.50 371 GLY A N 1
ATOM 2727 C CA . GLY A 1 371 ? 52.088 12.371 -63.734 1.00 88.50 371 GLY A CA 1
ATOM 2728 C C . GLY A 1 371 ? 52.852 11.476 -64.719 1.00 88.50 371 GLY A C 1
ATOM 2729 O O . GLY A 1 371 ? 53.702 11.958 -65.470 1.00 88.50 371 GLY A O 1
ATOM 2730 N N . SER A 1 372 ? 52.512 10.185 -64.776 1.00 90.81 372 SER A N 1
ATOM 2731 C CA . SER A 1 372 ? 53.116 9.238 -65.725 1.00 90.81 372 SER A CA 1
ATOM 2732 C C . SER A 1 372 ? 52.784 9.585 -67.180 1.00 90.81 372 SER A C 1
ATOM 2734 O O . SER A 1 372 ? 53.655 9.511 -68.043 1.00 90.81 372 SER A O 1
ATOM 2736 N N . SER A 1 373 ? 51.553 10.027 -67.448 1.00 90.12 373 SER A N 1
ATOM 2737 C CA . SER A 1 373 ? 51.093 10.399 -68.792 1.00 90.12 373 SER A CA 1
ATOM 2738 C C . SER A 1 373 ? 51.809 11.647 -69.318 1.00 90.12 373 SER A C 1
ATOM 2740 O O . SER A 1 373 ? 52.256 11.662 -70.463 1.00 90.12 373 SER A O 1
ATOM 2742 N N . ARG A 1 374 ? 52.022 12.663 -68.469 1.00 89.12 374 ARG A N 1
ATOM 2743 C CA . ARG A 1 374 ? 52.814 13.857 -68.826 1.00 89.12 374 ARG A CA 1
ATOM 2744 C C . ARG A 1 374 ? 54.264 13.505 -69.157 1.00 89.12 374 ARG A C 1
ATOM 2746 O O . ARG A 1 374 ? 54.797 13.970 -70.158 1.00 89.12 374 ARG A O 1
ATOM 2753 N N . LYS A 1 375 ? 54.867 12.601 -68.382 1.00 92.56 375 LYS A N 1
ATOM 2754 C CA . LYS A 1 375 ? 56.229 12.117 -68.644 1.00 92.56 375 LYS A CA 1
ATOM 2755 C C . LYS A 1 375 ? 56.351 11.411 -70.000 1.00 92.56 375 LYS A C 1
ATOM 2757 O O . LYS A 1 375 ? 57.390 11.511 -70.646 1.00 92.56 375 LYS A O 1
ATOM 2762 N N . ILE A 1 376 ? 55.302 10.718 -70.454 1.00 91.88 376 ILE A N 1
ATOM 2763 C CA . ILE A 1 376 ? 55.268 10.125 -71.800 1.00 91.88 376 ILE A CA 1
ATOM 2764 C C . ILE A 1 376 ? 55.292 11.223 -72.871 1.00 91.88 376 ILE A C 1
ATOM 2766 O O . ILE A 1 376 ? 56.068 11.102 -73.815 1.00 91.88 376 ILE A O 1
ATOM 2770 N N . VAL A 1 377 ? 54.519 12.307 -72.719 1.00 91.94 377 VAL A N 1
ATOM 2771 C CA . VAL A 1 377 ? 54.540 13.448 -73.662 1.00 91.94 377 VAL A CA 1
ATOM 2772 C C . VAL A 1 377 ? 55.953 14.015 -73.815 1.00 91.94 377 VAL A C 1
ATOM 2774 O O . VAL A 1 377 ? 56.397 14.246 -74.943 1.00 91.94 377 VAL A O 1
ATOM 2777 N N . ASP A 1 378 ? 56.678 14.173 -72.705 1.00 92.56 378 ASP A N 1
ATOM 2778 C CA . ASP A 1 378 ? 58.061 14.660 -72.712 1.00 92.56 378 ASP A CA 1
ATOM 2779 C C . ASP A 1 378 ? 58.993 13.716 -73.492 1.00 92.56 378 ASP A C 1
ATOM 2781 O O . ASP A 1 378 ? 59.777 14.163 -74.333 1.00 92.56 378 ASP A O 1
ATOM 2785 N N . ILE A 1 379 ? 58.867 12.399 -73.278 1.00 92.75 379 ILE A N 1
ATOM 2786 C CA . ILE A 1 379 ? 59.652 11.377 -73.992 1.00 92.75 379 ILE A CA 1
ATOM 2787 C C . ILE A 1 379 ? 59.365 11.416 -75.499 1.00 92.75 379 ILE A C 1
ATOM 2789 O O . ILE A 1 379 ? 60.296 11.384 -76.303 1.00 92.75 379 ILE A O 1
ATOM 2793 N N . ILE A 1 380 ? 58.096 11.526 -75.902 1.00 92.75 380 ILE A N 1
ATOM 2794 C CA . ILE A 1 380 ? 57.725 11.637 -77.320 1.00 92.75 380 ILE A CA 1
ATOM 2795 C C . ILE A 1 380 ? 58.289 12.924 -77.938 1.00 92.75 380 ILE A C 1
ATOM 2797 O O . ILE A 1 380 ? 58.739 12.908 -79.084 1.00 92.75 380 ILE A O 1
ATOM 2801 N N . GLY A 1 381 ? 58.335 14.024 -77.178 1.00 93.50 381 GLY A N 1
ATOM 2802 C CA . GLY A 1 381 ? 58.997 15.261 -77.597 1.00 93.50 381 GLY A CA 1
ATOM 2803 C C . GLY A 1 381 ? 60.486 15.068 -77.900 1.00 93.50 381 GLY A C 1
ATOM 2804 O O . GLY A 1 381 ? 60.973 15.556 -78.920 1.00 93.50 381 GLY A O 1
ATOM 2805 N N . VAL A 1 382 ? 61.196 14.301 -77.067 1.00 95.62 382 VAL A N 1
ATOM 2806 C CA . VAL A 1 382 ? 62.598 13.927 -77.320 1.00 95.62 382 VAL A CA 1
ATOM 2807 C C . VAL A 1 382 ? 62.724 13.072 -78.587 1.00 95.62 382 VAL A C 1
ATOM 2809 O O . VAL A 1 382 ? 63.621 13.316 -79.390 1.00 95.62 382 VAL A O 1
ATOM 2812 N N . ILE A 1 383 ? 61.815 12.118 -78.816 1.00 92.75 383 ILE A N 1
ATOM 2813 C CA . ILE A 1 383 ? 61.828 11.253 -80.011 1.00 92.75 383 ILE A CA 1
ATOM 2814 C C . ILE A 1 383 ? 61.602 12.057 -81.303 1.00 92.75 383 ILE A C 1
ATOM 2816 O O . ILE A 1 383 ? 62.333 11.849 -82.271 1.00 92.75 383 ILE A O 1
ATOM 2820 N N . ASP A 1 384 ? 60.650 13.000 -81.328 1.00 93.94 384 ASP A N 1
ATOM 2821 C CA . ASP A 1 384 ? 60.447 13.904 -82.479 1.00 93.94 384 ASP A CA 1
ATOM 2822 C C . ASP A 1 384 ? 61.699 14.768 -82.726 1.00 93.94 384 ASP A C 1
ATOM 2824 O O . ASP A 1 384 ? 62.137 14.937 -83.866 1.00 93.94 384 ASP A O 1
ATOM 2828 N N . GLY A 1 385 ? 62.356 15.225 -81.652 1.00 94.50 385 GLY A N 1
ATOM 2829 C CA . GLY A 1 385 ? 63.652 15.905 -81.722 1.00 94.50 385 GLY A CA 1
ATOM 2830 C C . GLY A 1 385 ? 64.761 15.046 -82.349 1.00 94.50 385 GLY A C 1
ATOM 2831 O O . GLY A 1 385 ? 65.474 15.520 -83.237 1.00 94.50 385 GLY A O 1
ATOM 2832 N N . ILE A 1 386 ? 64.880 13.774 -81.952 1.00 93.31 386 ILE A N 1
ATOM 2833 C CA . ILE A 1 386 ? 65.845 12.815 -82.525 1.00 93.31 386 ILE A CA 1
ATOM 2834 C C . ILE A 1 386 ? 65.540 12.556 -84.008 1.00 93.31 386 ILE A C 1
ATOM 2836 O O . ILE A 1 386 ? 66.453 12.522 -84.839 1.00 93.31 386 ILE A O 1
ATOM 2840 N N . ALA A 1 387 ? 64.264 12.400 -84.367 1.00 94.25 387 ALA A N 1
ATOM 2841 C CA . ALA A 1 387 ? 63.841 12.202 -85.750 1.00 94.25 387 ALA A CA 1
ATOM 2842 C C . ALA A 1 387 ? 64.176 13.425 -86.621 1.00 94.25 387 ALA A C 1
ATOM 2844 O O . ALA A 1 387 ? 64.712 13.273 -87.720 1.00 94.25 387 ALA A O 1
ATOM 2845 N N . PHE A 1 388 ? 63.960 14.643 -86.112 1.00 93.06 388 PHE A N 1
ATOM 2846 C CA . PHE A 1 388 ? 64.362 15.874 -86.792 1.00 93.06 388 PHE A CA 1
ATOM 2847 C C . PHE A 1 388 ? 65.881 15.950 -86.992 1.00 93.06 388 PHE A C 1
ATOM 2849 O O . PHE A 1 388 ? 66.337 16.194 -88.110 1.00 93.06 388 PHE A O 1
ATOM 2856 N N . GLN A 1 389 ? 66.670 15.676 -85.947 1.00 95.38 389 GLN A N 1
ATOM 2857 C CA . GLN A 1 389 ? 68.135 15.643 -86.039 1.00 95.38 389 GLN A CA 1
ATOM 2858 C C . GLN A 1 389 ? 68.615 14.622 -87.078 1.00 95.38 389 GLN A C 1
ATOM 2860 O O . GLN A 1 389 ? 69.480 14.934 -87.895 1.00 95.38 389 GLN A O 1
ATOM 2865 N N . THR A 1 390 ? 68.002 13.436 -87.110 1.00 94.81 390 THR A N 1
ATOM 2866 C CA . THR A 1 390 ? 68.324 12.367 -88.067 1.00 94.81 390 THR A CA 1
ATOM 2867 C C . THR A 1 390 ? 67.963 12.769 -89.500 1.00 94.81 390 THR A C 1
ATOM 2869 O O . THR A 1 390 ? 68.730 12.513 -90.424 1.00 94.81 390 THR A O 1
ATOM 2872 N N . ASN A 1 391 ? 66.845 13.472 -89.699 1.00 92.62 391 ASN A N 1
ATOM 2873 C CA . ASN A 1 391 ? 66.450 14.020 -90.998 1.00 92.62 391 ASN A CA 1
ATOM 2874 C C . ASN A 1 391 ? 67.441 15.088 -91.508 1.00 92.62 391 ASN A C 1
ATOM 2876 O O . ASN A 1 391 ? 67.753 15.105 -92.698 1.00 92.62 391 ASN A O 1
ATOM 2880 N N . ILE A 1 392 ? 67.976 15.946 -90.628 1.00 92.81 392 ILE A N 1
ATOM 2881 C CA . ILE A 1 392 ? 69.017 16.926 -90.991 1.00 92.81 392 ILE A CA 1
ATOM 2882 C C . ILE A 1 392 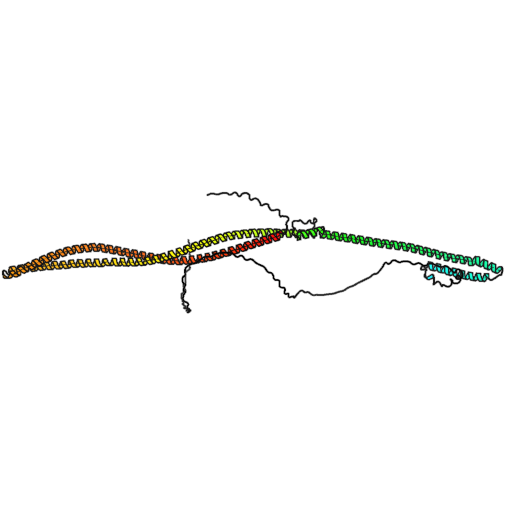? 70.349 16.231 -91.309 1.00 92.81 392 ILE A C 1
ATOM 2884 O O . ILE A 1 392 ? 70.972 16.545 -92.322 1.00 92.81 392 ILE A O 1
ATOM 2888 N N . LEU A 1 393 ? 70.762 15.249 -90.501 1.00 93.19 393 LEU A N 1
ATOM 2889 C CA . LEU A 1 393 ? 71.957 14.430 -90.752 1.00 93.19 393 LEU A CA 1
ATOM 2890 C C . LEU A 1 393 ? 71.879 13.712 -92.106 1.00 93.19 393 LEU A C 1
ATOM 2892 O O . LEU A 1 393 ? 72.834 13.745 -92.879 1.00 93.19 393 LEU A O 1
ATOM 2896 N N . ALA A 1 394 ? 70.728 13.115 -92.416 1.00 92.38 394 ALA A N 1
ATOM 2897 C CA . ALA A 1 394 ? 70.486 12.420 -93.674 1.00 92.38 394 ALA A CA 1
ATOM 2898 C C . ALA A 1 394 ? 70.465 13.372 -94.880 1.00 92.38 394 ALA A C 1
ATOM 2900 O O . ALA A 1 394 ? 70.997 13.040 -95.936 1.00 92.38 394 ALA A O 1
ATOM 2901 N N . LEU A 1 395 ? 69.910 14.581 -94.730 1.00 90.69 395 LEU A N 1
ATOM 2902 C CA . LEU A 1 395 ? 69.993 15.622 -95.756 1.00 90.69 395 LEU A CA 1
ATOM 2903 C C . LEU A 1 395 ? 71.447 16.039 -96.013 1.00 90.69 395 LEU A C 1
ATOM 2905 O O . LEU A 1 395 ? 71.860 16.095 -97.168 1.00 90.69 395 LEU A O 1
ATOM 2909 N N . ASN A 1 396 ? 72.227 16.282 -94.956 1.00 89.62 396 ASN A N 1
ATOM 2910 C CA . ASN A 1 396 ? 73.644 16.628 -95.077 1.00 89.62 396 ASN A CA 1
ATOM 2911 C C . ASN A 1 396 ? 74.436 15.505 -95.768 1.00 89.62 396 ASN A C 1
ATOM 2913 O O . ASN A 1 396 ? 75.233 15.777 -96.662 1.00 89.62 396 ASN A O 1
ATOM 2917 N N . ALA A 1 397 ? 74.163 14.242 -95.421 1.00 89.19 397 ALA A N 1
ATOM 2918 C CA . ALA A 1 397 ? 74.766 13.082 -96.075 1.00 89.19 397 ALA A CA 1
ATOM 2919 C C . ALA A 1 397 ? 74.367 12.962 -97.557 1.00 89.19 397 ALA A C 1
ATOM 2921 O O . ALA A 1 397 ? 75.215 12.663 -98.393 1.00 89.19 397 ALA A O 1
ATOM 2922 N N . ALA A 1 398 ? 73.107 13.239 -97.910 1.00 88.06 398 ALA A N 1
ATOM 2923 C CA . ALA A 1 398 ? 72.643 13.243 -99.298 1.00 88.06 398 ALA A CA 1
ATOM 2924 C C . ALA A 1 398 ? 73.306 14.356 -100.132 1.00 88.06 398 ALA A C 1
ATOM 2926 O O . ALA A 1 398 ? 73.645 14.132 -101.294 1.00 88.06 398 ALA A O 1
ATOM 2927 N N . VAL A 1 399 ? 73.527 15.535 -99.537 1.00 87.94 399 VAL A N 1
ATOM 2928 C CA . VAL A 1 399 ? 74.257 16.648 -100.166 1.00 87.94 399 VAL A CA 1
ATOM 2929 C C . VAL A 1 399 ? 75.720 16.272 -100.408 1.00 87.94 399 VAL A C 1
ATOM 2931 O O . VAL A 1 399 ? 76.218 16.466 -101.516 1.00 87.94 399 VAL A O 1
ATOM 2934 N N . GLU A 1 400 ? 76.399 15.683 -99.421 1.00 87.38 400 GLU A N 1
ATOM 2935 C CA . GLU A 1 400 ? 77.797 15.259 -99.572 1.00 87.38 400 GLU A CA 1
ATOM 2936 C C . GLU A 1 400 ? 77.936 14.100 -100.577 1.00 87.38 400 GLU A C 1
ATOM 2938 O O . GLU A 1 400 ? 78.857 14.077 -101.393 1.00 87.38 400 GLU A O 1
ATOM 2943 N N . ALA A 1 401 ? 76.965 13.181 -100.608 1.00 86.00 401 ALA A N 1
ATOM 2944 C CA . ALA A 1 401 ? 76.900 12.111 -101.599 1.00 86.00 401 ALA A CA 1
ATOM 2945 C C . ALA A 1 401 ? 76.691 12.639 -103.032 1.00 86.00 401 ALA A C 1
ATOM 2947 O O . ALA A 1 401 ? 77.322 12.137 -103.959 1.00 86.00 401 ALA A O 1
ATOM 2948 N N . ALA A 1 402 ? 75.869 13.679 -103.224 1.00 82.69 402 ALA A N 1
ATOM 2949 C CA . ALA A 1 402 ? 75.729 14.360 -104.515 1.00 82.69 402 ALA A CA 1
ATOM 2950 C C . ALA A 1 402 ? 77.025 15.078 -104.935 1.00 82.69 402 ALA A C 1
ATOM 2952 O O . ALA A 1 402 ? 77.357 15.131 -106.120 1.00 82.69 402 ALA A O 1
ATOM 2953 N N . ARG A 1 403 ? 77.789 15.585 -103.959 1.00 85.94 403 ARG A N 1
ATOM 2954 C CA . ARG A 1 403 ? 79.088 16.239 -104.165 1.00 85.94 403 ARG A CA 1
ATOM 2955 C C . ARG A 1 403 ? 80.185 15.266 -104.615 1.00 85.94 403 ARG A C 1
ATOM 2957 O O . ARG A 1 403 ? 81.066 15.661 -105.372 1.00 85.94 403 ARG A O 1
ATOM 2964 N N . ALA A 1 404 ? 80.103 14.002 -104.196 1.00 84.00 404 ALA A N 1
ATOM 2965 C CA . ALA A 1 404 ? 81.030 12.926 -104.563 1.00 84.00 404 ALA A CA 1
ATOM 2966 C C . ALA A 1 404 ? 80.765 12.288 -105.952 1.00 84.00 404 ALA A C 1
ATOM 2968 O O . ALA A 1 404 ? 81.503 11.390 -106.366 1.00 84.00 404 ALA A O 1
ATOM 2969 N N . GLY A 1 405 ? 79.734 12.729 -106.686 1.00 79.94 405 GLY A N 1
ATOM 2970 C CA . GLY A 1 405 ? 79.428 12.252 -108.041 1.00 79.94 405 GLY A CA 1
ATOM 2971 C C . GLY A 1 405 ? 79.066 10.760 -108.102 1.00 79.94 405 GLY A C 1
ATOM 2972 O O . GLY A 1 405 ? 78.335 10.252 -107.254 1.00 79.94 405 GLY A O 1
ATOM 2973 N N . GLU A 1 406 ? 79.582 10.028 -109.098 1.00 78.38 406 GLU A N 1
ATOM 2974 C CA . GLU A 1 406 ? 79.257 8.602 -109.311 1.00 78.38 406 GLU A CA 1
ATOM 2975 C C . GLU A 1 406 ? 79.660 7.691 -108.134 1.00 78.38 406 GLU A C 1
ATOM 2977 O O . GLU A 1 406 ? 78.987 6.695 -107.873 1.00 78.38 406 GLU A O 1
ATOM 2982 N N . GLN A 1 407 ? 80.696 8.055 -107.365 1.00 78.56 407 GLN A N 1
ATOM 2983 C CA . GLN A 1 407 ? 81.150 7.284 -106.195 1.00 78.56 407 GLN A CA 1
ATOM 2984 C C . GLN A 1 407 ? 80.196 7.409 -104.992 1.00 78.56 407 GLN A C 1
ATOM 2986 O O . GLN A 1 407 ? 80.182 6.554 -104.109 1.00 78.56 407 GLN A O 1
ATOM 2991 N N . GLY A 1 408 ? 79.370 8.460 -104.956 1.00 81.75 408 GLY A N 1
ATOM 2992 C CA . GLY A 1 408 ? 78.421 8.731 -103.875 1.00 81.75 408 GLY A CA 1
ATOM 2993 C C . GLY A 1 408 ? 77.049 8.078 -104.050 1.00 81.75 408 GLY A C 1
ATOM 2994 O O . GLY A 1 408 ? 76.237 8.138 -103.130 1.00 81.75 408 GLY A O 1
ATOM 2995 N N . ARG A 1 409 ? 76.767 7.427 -105.190 1.00 79.94 409 ARG A N 1
ATOM 2996 C CA . ARG A 1 409 ? 75.425 6.913 -105.538 1.00 79.94 409 ARG A CA 1
ATOM 2997 C C . ARG A 1 409 ? 74.816 5.985 -104.483 1.00 79.94 409 ARG A C 1
ATOM 2999 O O . ARG A 1 409 ? 73.664 6.178 -104.107 1.00 79.94 409 ARG A O 1
ATOM 3006 N N . GLY A 1 410 ? 75.579 5.015 -103.973 1.00 83.69 410 GLY A N 1
ATOM 3007 C CA . GLY A 1 410 ? 75.097 4.104 -102.923 1.00 83.69 410 GLY A CA 1
ATOM 3008 C C . GLY A 1 410 ? 74.806 4.826 -101.602 1.00 83.69 410 GLY A C 1
ATOM 3009 O O . GLY A 1 410 ? 73.792 4.566 -100.957 1.00 83.69 410 GLY A O 1
ATOM 3010 N N . CYS A 1 411 ? 75.648 5.799 -101.244 1.00 84.06 411 CYS A N 1
ATOM 3011 C CA . CYS A 1 411 ? 75.483 6.610 -100.038 1.00 84.06 411 CYS A CA 1
ATOM 3012 C C . CYS A 1 411 ? 74.282 7.565 -100.156 1.00 84.06 411 CYS A C 1
ATOM 3014 O O . CYS A 1 411 ? 73.542 7.742 -99.193 1.00 84.06 411 CYS A O 1
ATOM 3016 N N . ALA A 1 412 ? 74.021 8.110 -101.349 1.00 84.75 412 ALA A N 1
ATOM 3017 C CA . ALA A 1 412 ? 72.853 8.945 -101.627 1.00 84.75 412 ALA A CA 1
ATOM 3018 C C . ALA A 1 412 ? 71.532 8.172 -101.462 1.00 84.75 412 ALA A C 1
ATOM 3020 O O . ALA A 1 412 ? 70.575 8.712 -100.907 1.00 84.75 412 ALA A O 1
ATOM 3021 N N . VAL A 1 413 ? 71.482 6.902 -101.890 1.00 86.81 413 VAL A N 1
ATOM 3022 C CA . VAL A 1 413 ? 70.301 6.038 -101.702 1.00 86.81 413 VAL A CA 1
ATOM 3023 C C . VAL A 1 413 ? 70.064 5.760 -100.217 1.00 86.81 413 VAL A C 1
ATOM 3025 O O . VAL A 1 413 ? 68.949 5.955 -99.738 1.00 86.81 413 VAL A O 1
ATOM 3028 N N . VAL A 1 414 ? 71.107 5.390 -99.465 1.00 89.75 414 VAL A N 1
ATOM 3029 C CA . VAL A 1 414 ? 70.996 5.165 -98.012 1.00 89.75 414 VAL A CA 1
ATOM 3030 C C . VAL A 1 414 ? 70.595 6.450 -97.286 1.00 89.75 414 VAL A C 1
ATOM 3032 O O . VAL A 1 414 ? 69.706 6.420 -96.442 1.00 89.75 414 VAL A O 1
ATOM 3035 N N . ALA A 1 415 ? 71.182 7.595 -97.638 1.00 90.94 415 ALA A N 1
ATOM 3036 C CA . ALA A 1 415 ? 70.824 8.886 -97.059 1.00 90.94 415 ALA A CA 1
ATOM 3037 C C . ALA A 1 415 ? 69.360 9.261 -97.349 1.00 90.94 415 ALA A C 1
ATOM 3039 O O . ALA A 1 415 ? 68.663 9.741 -96.458 1.00 90.94 415 ALA A O 1
ATOM 3040 N N . SER A 1 416 ? 68.856 8.990 -98.558 1.00 90.56 416 SER A N 1
ATOM 3041 C CA . SER A 1 416 ? 67.441 9.184 -98.893 1.00 90.56 416 SER A CA 1
ATOM 3042 C C . SER A 1 416 ? 66.519 8.254 -98.096 1.00 90.56 416 SER A C 1
ATOM 3044 O O . SER A 1 416 ? 65.472 8.699 -97.625 1.00 90.56 416 SER A O 1
ATOM 3046 N N . GLU A 1 417 ? 66.904 6.992 -97.897 1.00 93.50 417 GLU A N 1
ATOM 3047 C CA . GLU A 1 417 ? 66.114 6.022 -97.128 1.00 93.50 417 GLU A CA 1
ATOM 3048 C C . GLU A 1 417 ? 66.092 6.364 -95.631 1.00 93.50 417 GLU A C 1
ATOM 3050 O O . GLU A 1 417 ? 65.031 6.387 -95.009 1.00 93.50 417 GLU A O 1
ATOM 3055 N N . VAL A 1 418 ? 67.241 6.741 -95.054 1.00 94.06 418 VAL A N 1
ATOM 3056 C CA . VAL A 1 418 ? 67.337 7.228 -93.665 1.00 94.06 418 VAL A CA 1
ATOM 3057 C C . VAL A 1 418 ? 66.516 8.503 -93.488 1.00 94.06 418 VAL A C 1
ATOM 3059 O O . VAL A 1 418 ? 65.840 8.665 -92.473 1.00 94.06 418 VAL A O 1
ATOM 3062 N N . ARG A 1 419 ? 66.514 9.396 -94.485 1.00 91.25 419 ARG A N 1
ATOM 3063 C CA . ARG A 1 419 ? 65.680 10.600 -94.474 1.00 91.25 419 ARG A CA 1
ATOM 3064 C C . ARG A 1 419 ? 64.191 10.257 -94.499 1.00 91.25 419 ARG A C 1
ATOM 3066 O O . ARG A 1 419 ? 63.434 10.821 -93.712 1.00 91.25 419 ARG A O 1
ATOM 3073 N N . ASN A 1 420 ? 63.775 9.322 -95.355 1.00 92.25 420 ASN A N 1
ATOM 3074 C CA . ASN A 1 420 ? 62.390 8.857 -95.416 1.00 92.25 420 ASN A CA 1
ATOM 3075 C C . ASN A 1 420 ? 61.963 8.215 -94.086 1.00 92.25 420 ASN A C 1
ATOM 3077 O O . ASN A 1 420 ? 60.910 8.555 -93.546 1.00 92.25 420 ASN A O 1
ATOM 3081 N N . LEU A 1 421 ? 62.816 7.370 -93.500 1.00 93.56 421 LEU A N 1
ATOM 3082 C CA . LEU A 1 421 ? 62.580 6.760 -92.194 1.00 93.56 421 LEU A CA 1
ATOM 3083 C C . LEU A 1 421 ? 62.479 7.812 -91.084 1.00 93.56 421 LEU A C 1
ATOM 3085 O O . LEU A 1 421 ? 61.573 7.738 -90.262 1.00 93.56 421 LEU A O 1
ATOM 3089 N N . ALA A 1 422 ? 63.350 8.822 -91.080 1.00 92.44 422 ALA A N 1
ATOM 3090 C CA . ALA A 1 422 ? 63.296 9.920 -90.119 1.00 92.44 422 ALA A CA 1
ATOM 3091 C C . ALA A 1 422 ? 62.003 10.744 -90.252 1.00 92.44 422 ALA A C 1
ATOM 3093 O O . ALA A 1 422 ? 61.380 11.076 -89.245 1.00 92.44 422 ALA A O 1
ATOM 3094 N N . GLN A 1 423 ? 61.547 11.021 -91.479 1.00 91.25 423 GLN A N 1
ATOM 3095 C CA . GLN A 1 423 ? 60.261 11.683 -91.730 1.00 91.25 423 GLN A CA 1
ATOM 3096 C C . GLN A 1 423 ? 59.070 10.827 -91.276 1.00 91.25 423 GLN A C 1
ATOM 3098 O O . GLN A 1 423 ? 58.144 11.355 -90.659 1.00 91.25 423 GLN A O 1
ATOM 3103 N N . ARG A 1 424 ? 59.107 9.510 -91.516 1.00 93.62 424 ARG A N 1
ATOM 3104 C CA . ARG A 1 424 ? 58.095 8.559 -91.026 1.00 93.62 424 ARG A CA 1
ATOM 3105 C C . ARG A 1 424 ? 58.082 8.475 -89.498 1.00 93.62 424 ARG A C 1
ATOM 3107 O O . ARG A 1 424 ? 57.006 8.505 -88.911 1.00 93.62 424 ARG A O 1
ATOM 3114 N N . SER A 1 425 ? 59.250 8.437 -88.856 1.00 93.50 425 SER A N 1
ATOM 3115 C CA . SER A 1 425 ? 59.385 8.447 -87.394 1.00 93.50 425 SER A CA 1
ATOM 3116 C C . SER A 1 425 ? 58.876 9.749 -86.778 1.00 93.50 425 SER A C 1
ATOM 3118 O O . SER A 1 425 ? 58.183 9.698 -85.769 1.00 93.50 425 SER A O 1
ATOM 3120 N N . ALA A 1 426 ? 59.146 10.906 -87.393 1.00 91.19 426 ALA A N 1
ATOM 3121 C CA . ALA A 1 426 ? 58.604 12.192 -86.947 1.00 91.19 426 ALA A CA 1
ATOM 3122 C C . ALA A 1 426 ? 57.074 12.258 -87.108 1.00 91.19 426 ALA A C 1
ATOM 3124 O O . ALA A 1 426 ? 56.371 12.721 -86.211 1.00 91.19 426 ALA A O 1
ATOM 3125 N N . ALA A 1 427 ? 56.535 11.759 -88.226 1.00 92.62 427 ALA A N 1
ATOM 3126 C CA . ALA A 1 427 ? 55.089 11.678 -88.436 1.00 92.62 427 ALA A CA 1
ATOM 3127 C C . ALA A 1 427 ? 54.414 10.773 -87.388 1.00 92.62 427 ALA A C 1
ATOM 3129 O O . ALA A 1 427 ? 53.459 11.203 -86.744 1.00 92.62 427 ALA A O 1
ATOM 3130 N N . ALA A 1 428 ? 54.968 9.580 -87.146 1.00 92.50 428 ALA A N 1
ATOM 3131 C CA . ALA A 1 428 ? 54.481 8.658 -86.122 1.00 92.50 428 ALA A CA 1
ATOM 3132 C C . ALA A 1 428 ? 54.608 9.244 -84.704 1.00 92.50 428 ALA A C 1
ATOM 3134 O O . ALA A 1 428 ? 53.676 9.151 -83.911 1.00 92.50 428 ALA A O 1
ATOM 3135 N N . ALA A 1 429 ? 55.724 9.908 -84.381 1.00 92.81 429 ALA A N 1
ATOM 3136 C CA . ALA A 1 429 ? 55.908 10.573 -83.091 1.00 92.81 429 ALA A CA 1
ATOM 3137 C C . ALA A 1 429 ? 54.865 11.681 -82.866 1.00 92.81 429 ALA A C 1
ATOM 3139 O O . ALA A 1 429 ? 54.324 11.795 -81.770 1.00 92.81 429 ALA A O 1
ATOM 3140 N N . ARG A 1 430 ? 54.523 12.468 -83.895 1.00 91.31 430 ARG A N 1
ATOM 3141 C CA . ARG A 1 430 ? 53.473 13.505 -83.818 1.00 91.31 430 ARG A CA 1
ATOM 3142 C C . ARG A 1 430 ? 52.065 12.929 -83.688 1.00 91.31 430 ARG A C 1
ATOM 3144 O O . ARG A 1 430 ? 51.247 13.492 -82.959 1.00 91.31 430 ARG A O 1
ATOM 3151 N N . GLU A 1 431 ? 51.786 11.816 -84.356 1.00 93.00 431 GLU A N 1
ATOM 3152 C CA . GLU A 1 431 ? 50.522 11.091 -84.210 1.00 93.00 431 GLU A CA 1
ATOM 3153 C C . GLU A 1 431 ? 50.372 10.537 -82.784 1.00 93.00 431 GLU A C 1
ATOM 3155 O O . GLU A 1 431 ? 49.376 10.817 -82.116 1.00 93.00 431 GLU A O 1
ATOM 3160 N N . ILE A 1 432 ? 51.412 9.876 -82.257 1.00 93.62 432 ILE A N 1
ATOM 3161 C CA . ILE A 1 432 ? 51.458 9.410 -80.863 1.00 93.62 432 ILE A CA 1
ATOM 3162 C C . ILE A 1 432 ? 51.319 10.590 -79.898 1.00 93.62 432 ILE A C 1
ATOM 3164 O O . ILE A 1 432 ? 50.549 10.510 -78.945 1.00 93.62 432 ILE A O 1
ATOM 3168 N N . LYS A 1 433 ? 52.007 11.712 -80.143 1.00 91.94 433 LYS A N 1
ATOM 3169 C CA . LYS A 1 433 ? 51.896 12.917 -79.309 1.00 91.94 433 LYS A CA 1
ATOM 3170 C C . LYS A 1 433 ? 50.458 13.427 -79.245 1.00 91.94 433 LYS A C 1
ATOM 3172 O O . LYS A 1 433 ? 49.992 13.769 -78.165 1.00 91.94 433 LYS A O 1
ATOM 3177 N N . THR A 1 434 ? 49.754 13.450 -80.376 1.00 93.56 434 THR A N 1
ATOM 3178 C CA . THR A 1 434 ? 48.338 13.845 -80.435 1.00 93.56 434 THR A CA 1
ATOM 3179 C C . THR A 1 434 ? 47.460 12.897 -79.613 1.00 93.56 434 THR A C 1
ATOM 3181 O O . THR A 1 434 ? 46.674 13.365 -78.794 1.00 93.56 434 THR A O 1
ATOM 3184 N N . LEU A 1 435 ? 47.633 11.578 -79.759 1.00 92.94 435 LEU A N 1
ATOM 3185 C CA . LEU A 1 435 ? 46.869 10.574 -79.001 1.00 92.94 435 LEU A CA 1
ATOM 3186 C C . LEU A 1 435 ? 47.147 10.621 -77.491 1.00 92.94 435 LEU A C 1
ATOM 3188 O O . LEU A 1 435 ? 46.229 10.477 -76.680 1.00 92.94 435 LEU A O 1
ATOM 3192 N N . ILE A 1 436 ? 48.405 10.827 -77.097 1.00 91.44 436 ILE A N 1
ATOM 3193 C CA . ILE A 1 436 ? 48.774 10.950 -75.684 1.00 91.44 436 ILE A CA 1
ATOM 3194 C C . ILE A 1 436 ? 48.268 12.273 -75.111 1.00 91.44 436 ILE A C 1
ATOM 3196 O O . ILE A 1 436 ? 47.784 12.264 -73.987 1.00 91.44 436 ILE A O 1
ATOM 3200 N N . ASN A 1 437 ? 48.306 13.381 -75.856 1.00 92.19 437 ASN A N 1
ATOM 3201 C CA . ASN A 1 437 ? 47.716 14.643 -75.401 1.00 92.19 437 ASN A CA 1
ATOM 3202 C C . ASN A 1 437 ? 46.205 14.505 -75.164 1.00 92.19 437 ASN A C 1
ATOM 3204 O O . ASN A 1 437 ? 45.739 14.867 -74.091 1.00 92.19 437 ASN A O 1
ATOM 3208 N N . ASP A 1 438 ? 45.465 13.886 -76.091 1.00 92.19 438 ASP A N 1
ATOM 3209 C CA . ASP A 1 438 ? 44.039 13.575 -75.887 1.00 92.19 438 ASP A CA 1
ATOM 3210 C C . ASP A 1 438 ? 43.822 12.667 -74.658 1.00 92.19 438 ASP A C 1
ATOM 3212 O O . ASP A 1 438 ? 42.895 12.859 -73.870 1.00 92.19 438 ASP A O 1
ATOM 3216 N N . SER A 1 439 ? 44.721 11.704 -74.430 1.00 91.69 439 SER A N 1
ATOM 3217 C CA . SER A 1 439 ? 44.686 10.855 -73.232 1.00 91.69 439 SER A CA 1
ATOM 3218 C C . SER A 1 439 ? 44.981 11.637 -71.946 1.00 91.69 439 SER A C 1
ATOM 3220 O O . SER A 1 439 ? 44.322 11.398 -70.937 1.00 91.69 439 SER A O 1
ATOM 3222 N N . VAL A 1 440 ? 45.928 12.582 -71.965 1.00 92.38 440 VAL A N 1
ATOM 3223 C CA . VAL A 1 440 ? 46.239 13.474 -70.836 1.00 92.38 440 VAL A CA 1
ATOM 3224 C C . VAL A 1 440 ? 45.043 14.365 -70.525 1.00 92.38 440 VAL A C 1
ATOM 3226 O O . VAL A 1 440 ? 44.677 14.455 -69.359 1.00 92.38 440 VAL A O 1
ATOM 3229 N N . ASP A 1 441 ? 44.390 14.946 -71.531 1.00 91.12 441 ASP A N 1
ATOM 3230 C CA . ASP A 1 441 ? 43.198 15.780 -71.342 1.00 91.12 441 ASP A CA 1
ATOM 3231 C C . ASP A 1 441 ? 42.048 14.976 -70.711 1.00 91.12 441 ASP A C 1
ATOM 3233 O O . ASP A 1 441 ? 41.402 15.430 -69.762 1.00 91.12 441 ASP A O 1
ATOM 3237 N N . LYS A 1 442 ? 41.836 13.732 -71.165 1.00 89.81 442 LYS A N 1
ATOM 3238 C CA . LYS A 1 442 ? 40.857 12.803 -70.572 1.00 89.81 442 LYS A CA 1
ATOM 3239 C C . LYS A 1 442 ? 41.223 12.390 -69.146 1.00 89.81 442 LYS A C 1
ATOM 3241 O O . LYS A 1 442 ? 40.341 12.316 -68.292 1.00 89.81 442 LYS A O 1
ATOM 3246 N N . VAL A 1 443 ? 42.502 12.133 -68.869 1.00 91.12 443 VAL A N 1
ATOM 3247 C CA . VAL A 1 443 ? 43.002 11.807 -67.523 1.00 91.12 443 VAL A CA 1
ATOM 3248 C C . VAL A 1 443 ? 42.923 13.019 -66.594 1.00 91.12 443 VAL A C 1
ATOM 3250 O O . VAL A 1 443 ? 42.627 12.839 -65.419 1.00 91.12 443 VAL A O 1
ATOM 3253 N N . ASP A 1 444 ? 43.120 14.243 -67.085 1.00 88.44 444 ASP A N 1
ATOM 3254 C CA . ASP A 1 444 ? 42.973 15.479 -66.307 1.00 88.44 444 ASP A CA 1
ATOM 3255 C C . ASP A 1 444 ? 41.502 15.747 -65.964 1.00 88.44 444 ASP A C 1
ATOM 3257 O O . ASP A 1 444 ? 41.164 16.019 -64.811 1.00 88.44 444 ASP A O 1
ATOM 3261 N N . ALA A 1 445 ? 40.602 15.577 -66.939 1.00 89.19 445 ALA A N 1
ATOM 3262 C CA . ALA A 1 445 ? 39.160 15.632 -66.711 1.00 89.19 445 ALA A CA 1
ATOM 3263 C C . ALA A 1 445 ? 38.693 14.543 -65.726 1.00 89.19 445 ALA A C 1
ATOM 3265 O O . ALA A 1 445 ? 37.942 14.830 -64.793 1.00 89.19 445 ALA A O 1
ATOM 3266 N N . GLY A 1 446 ? 39.179 13.307 -65.889 1.00 89.75 446 GLY A N 1
ATOM 3267 C CA . GLY A 1 446 ? 38.929 12.206 -64.959 1.00 89.75 446 GLY A CA 1
ATOM 3268 C C . GLY A 1 446 ? 39.514 12.463 -63.569 1.00 89.75 446 GLY A C 1
ATOM 3269 O O . GLY A 1 446 ? 38.859 12.180 -62.571 1.00 89.75 446 GLY A O 1
ATOM 3270 N N . GLY A 1 447 ? 40.700 13.067 -63.494 1.00 88.75 447 GLY A N 1
ATOM 3271 C CA . GLY A 1 447 ? 41.356 13.480 -62.256 1.00 88.75 447 GLY A CA 1
ATOM 3272 C C . GLY A 1 447 ? 40.501 14.459 -61.461 1.00 88.75 447 GLY A C 1
ATOM 3273 O O . GLY A 1 447 ? 40.240 14.205 -60.294 1.00 88.75 447 GLY A O 1
ATOM 3274 N N . LYS A 1 448 ? 39.945 15.492 -62.108 1.00 88.56 448 LYS A N 1
ATOM 3275 C CA . LYS A 1 448 ? 39.028 16.450 -61.457 1.00 88.56 448 LYS A CA 1
ATOM 3276 C C . LYS A 1 448 ? 37.782 15.779 -60.873 1.00 88.56 448 LYS A C 1
ATOM 3278 O O . LYS A 1 448 ? 37.352 16.127 -59.777 1.00 88.56 448 LYS A O 1
ATOM 3283 N N . LEU A 1 449 ? 37.200 14.810 -61.586 1.00 88.62 449 LEU A N 1
ATOM 3284 C CA . LEU A 1 449 ? 36.053 14.041 -61.086 1.00 88.62 449 LEU A CA 1
ATOM 3285 C C . LEU A 1 449 ? 36.438 13.154 -59.896 1.00 88.62 449 LEU A C 1
ATOM 3287 O O . LEU A 1 449 ? 35.675 13.042 -58.938 1.00 88.62 449 LEU A O 1
ATOM 3291 N N . VAL A 1 450 ? 37.622 12.544 -59.944 1.00 90.38 450 VAL A N 1
ATOM 3292 C CA . VAL A 1 450 ? 38.154 11.709 -58.863 1.00 90.38 450 VAL A CA 1
ATOM 3293 C C . VAL A 1 450 ? 38.532 12.551 -57.638 1.00 90.38 450 VAL A C 1
ATOM 3295 O O . VAL A 1 450 ? 38.249 12.128 -56.523 1.00 90.38 450 VAL A O 1
ATOM 3298 N N . ASP A 1 451 ? 39.073 13.757 -57.809 1.00 87.19 451 ASP A N 1
ATOM 3299 C CA . ASP A 1 451 ? 39.342 14.697 -56.714 1.00 87.19 451 ASP A CA 1
ATOM 3300 C C . ASP A 1 451 ? 38.039 15.118 -56.020 1.00 87.19 451 ASP A C 1
ATOM 3302 O O . ASP A 1 451 ? 37.940 15.076 -54.792 1.00 87.19 451 ASP A O 1
ATOM 3306 N N . GLN A 1 452 ? 36.998 15.436 -56.798 1.00 88.06 452 GLN A N 1
ATOM 3307 C CA . GLN A 1 452 ? 35.665 15.732 -56.265 1.00 88.06 452 GLN A CA 1
ATOM 3308 C C . GLN A 1 452 ? 35.061 14.522 -55.528 1.00 88.06 452 GLN A C 1
ATOM 3310 O O . GLN A 1 452 ? 34.442 14.679 -54.469 1.00 88.06 452 GLN A O 1
ATOM 3315 N N . ALA A 1 453 ? 35.261 13.309 -56.056 1.00 88.38 453 ALA A N 1
ATOM 3316 C CA . ALA A 1 453 ? 34.896 12.070 -55.373 1.00 88.38 453 ALA A CA 1
ATOM 3317 C C . ALA A 1 453 ? 35.690 11.896 -54.062 1.00 88.38 453 ALA A C 1
ATOM 3319 O O . ALA A 1 453 ? 35.131 11.487 -53.050 1.00 88.38 453 ALA A O 1
ATOM 3320 N N . GLY A 1 454 ? 36.971 12.269 -54.040 1.00 90.06 454 GLY A N 1
ATOM 3321 C CA . GLY A 1 454 ? 37.814 12.271 -52.845 1.00 90.06 454 GLY A CA 1
ATOM 3322 C C . GLY A 1 454 ? 37.295 13.197 -51.745 1.00 90.06 454 GLY A C 1
ATOM 3323 O O . GLY A 1 454 ? 37.186 12.778 -50.592 1.00 90.06 454 GLY A O 1
ATOM 3324 N N . VAL A 1 455 ? 36.913 14.428 -52.102 1.00 90.44 455 VAL A N 1
ATOM 3325 C CA . VAL A 1 455 ? 36.306 15.394 -51.166 1.00 90.44 455 VAL A CA 1
ATOM 3326 C C . VAL A 1 455 ? 35.005 14.842 -50.580 1.00 90.44 455 VAL A C 1
ATOM 3328 O O . VAL A 1 455 ? 34.831 14.839 -49.363 1.00 90.44 455 VAL A O 1
ATOM 3331 N N . THR A 1 456 ? 34.125 14.291 -51.418 1.00 90.88 456 THR A N 1
ATOM 3332 C CA . THR A 1 456 ? 32.866 13.688 -50.944 1.00 90.88 456 THR A CA 1
ATOM 3333 C C . THR A 1 456 ? 33.094 12.445 -50.079 1.00 90.88 456 THR A C 1
ATOM 3335 O O . THR A 1 456 ? 32.389 12.259 -49.089 1.00 90.88 456 THR A O 1
ATOM 3338 N N . MET A 1 457 ? 34.110 11.619 -50.359 1.00 91.81 457 MET A N 1
ATOM 3339 C CA . MET A 1 457 ? 34.488 10.518 -49.459 1.00 91.81 457 MET A CA 1
ATOM 3340 C C . MET A 1 457 ? 34.966 11.029 -48.091 1.00 91.81 457 MET A C 1
ATOM 3342 O O . MET A 1 457 ? 34.606 10.448 -47.066 1.00 91.81 457 MET A O 1
ATOM 3346 N N . ALA A 1 458 ? 35.725 12.128 -48.042 1.00 89.75 458 ALA A N 1
ATOM 3347 C CA . ALA A 1 458 ? 36.153 12.737 -46.781 1.00 89.75 458 ALA A CA 1
ATOM 3348 C C . ALA A 1 458 ? 34.964 13.282 -45.964 1.00 89.75 458 ALA A C 1
ATOM 3350 O O . ALA A 1 458 ? 34.897 13.074 -44.749 1.00 89.75 45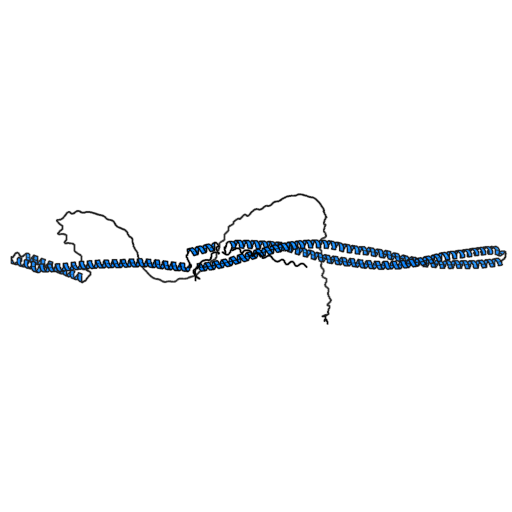8 ALA A O 1
ATOM 3351 N N . GLU A 1 459 ? 33.985 13.910 -46.622 1.00 92.25 459 GLU A N 1
ATOM 3352 C CA . GLU A 1 459 ? 32.729 14.347 -45.992 1.00 92.25 459 GLU A CA 1
ATOM 3353 C C . GLU A 1 459 ? 31.905 13.167 -45.447 1.00 92.25 459 GLU A C 1
ATOM 3355 O O . GLU A 1 459 ? 31.332 13.255 -44.352 1.00 92.25 459 GLU A O 1
ATOM 3360 N N . ILE A 1 460 ? 31.882 12.036 -46.163 1.00 92.19 460 ILE A N 1
ATOM 3361 C CA . ILE A 1 460 ? 31.244 10.793 -45.705 1.00 92.19 460 ILE A CA 1
ATOM 3362 C C . ILE A 1 460 ? 31.933 10.267 -44.443 1.00 92.19 460 ILE A C 1
ATOM 3364 O O . ILE A 1 460 ? 31.252 9.990 -43.456 1.00 92.19 460 ILE A O 1
ATOM 3368 N N . VAL A 1 461 ? 33.268 10.177 -44.426 1.00 92.75 461 VAL A N 1
ATOM 3369 C CA . VAL A 1 461 ? 34.031 9.745 -43.238 1.00 92.75 461 VAL A CA 1
ATOM 3370 C C . VAL A 1 461 ? 33.735 10.648 -42.037 1.00 92.75 461 VAL A C 1
ATOM 3372 O O . VAL A 1 461 ? 33.499 10.156 -40.928 1.00 92.75 461 VAL A O 1
ATOM 3375 N N . HIS A 1 462 ? 33.682 11.966 -42.246 1.00 93.56 462 HIS A N 1
ATOM 3376 C CA . HIS A 1 462 ? 33.329 12.913 -41.190 1.00 93.56 462 HIS A CA 1
ATOM 3377 C C . HIS A 1 462 ? 31.903 12.681 -40.659 1.00 93.56 462 HIS A C 1
ATOM 3379 O O . HIS A 1 462 ? 31.688 12.603 -39.447 1.00 93.56 462 HIS A O 1
ATOM 3385 N N . SER A 1 463 ? 30.934 12.492 -41.556 1.00 94.75 463 SER A N 1
ATOM 3386 C CA . SER A 1 463 ? 29.536 12.219 -41.198 1.00 94.75 463 SER A CA 1
ATOM 3387 C C . SER A 1 463 ? 29.383 10.905 -40.428 1.00 94.75 463 SER A C 1
ATOM 3389 O O . SER A 1 463 ? 28.696 10.863 -39.407 1.00 94.75 463 SER A O 1
ATOM 3391 N N . ILE A 1 464 ? 30.078 9.849 -40.855 1.00 95.12 464 ILE A N 1
ATOM 3392 C CA . ILE A 1 464 ? 30.100 8.548 -40.175 1.00 95.12 464 ILE A CA 1
ATOM 3393 C C . ILE A 1 464 ? 30.732 8.667 -38.781 1.00 95.12 464 ILE A C 1
ATOM 3395 O O . ILE A 1 464 ? 30.206 8.106 -37.822 1.00 95.12 464 ILE A O 1
ATOM 3399 N N . THR A 1 465 ? 31.802 9.453 -38.633 1.00 92.00 465 THR A N 1
ATOM 3400 C CA . THR A 1 465 ? 32.435 9.726 -37.328 1.00 92.00 465 THR A CA 1
ATOM 3401 C C . THR A 1 465 ? 31.482 10.446 -36.369 1.00 92.00 465 THR A C 1
ATOM 3403 O O . THR A 1 465 ? 31.485 10.218 -35.160 1.00 92.00 465 THR A O 1
ATOM 3406 N N . ARG A 1 466 ? 30.605 11.307 -36.889 1.00 95.06 466 ARG A N 1
ATOM 3407 C CA . ARG A 1 466 ? 29.556 11.923 -36.073 1.00 95.06 466 ARG A CA 1
ATOM 3408 C C . ARG A 1 466 ? 28.495 10.900 -35.653 1.00 95.06 466 ARG A C 1
ATOM 3410 O O . ARG A 1 466 ? 28.048 10.934 -34.508 1.00 95.06 466 ARG A O 1
ATOM 3417 N N . VAL A 1 467 ? 28.128 9.968 -36.537 1.00 95.81 467 VAL A N 1
ATOM 3418 C CA . VAL A 1 467 ? 27.201 8.866 -36.218 1.00 95.81 467 VAL A CA 1
ATOM 3419 C C . VAL A 1 467 ? 27.770 7.949 -35.132 1.00 95.81 467 VAL A C 1
ATOM 3421 O O . VAL A 1 467 ? 27.043 7.634 -34.193 1.00 95.81 467 VAL A O 1
ATOM 3424 N N . THR A 1 468 ? 29.052 7.570 -35.186 1.00 93.38 468 THR A N 1
ATOM 3425 C CA . THR A 1 468 ? 29.684 6.758 -34.123 1.00 93.38 468 THR A CA 1
ATOM 3426 C C . THR A 1 468 ? 29.655 7.473 -32.772 1.00 93.38 468 THR A C 1
ATOM 3428 O O . THR A 1 468 ? 29.323 6.858 -31.758 1.00 93.38 468 THR A O 1
ATOM 3431 N N . GLY A 1 469 ? 29.900 8.788 -32.751 1.00 93.94 469 GLY A N 1
ATOM 3432 C CA . GLY A 1 469 ? 29.752 9.611 -31.548 1.00 93.94 469 GLY A CA 1
ATOM 3433 C C . GLY A 1 469 ? 28.333 9.578 -30.965 1.00 93.94 469 GLY A C 1
ATOM 3434 O O . GLY A 1 469 ? 28.167 9.379 -29.762 1.00 93.94 469 GLY A O 1
ATOM 3435 N N . ILE A 1 470 ? 27.303 9.698 -31.812 1.00 95.62 470 ILE A N 1
ATOM 3436 C CA . ILE A 1 470 ? 25.896 9.597 -31.384 1.00 95.62 470 ILE A CA 1
ATOM 3437 C C . ILE A 1 470 ? 25.596 8.196 -30.839 1.00 95.62 470 ILE A C 1
ATOM 3439 O O . ILE A 1 470 ? 25.001 8.078 -29.770 1.00 95.62 470 ILE A O 1
ATOM 3443 N N . MET A 1 471 ? 26.034 7.136 -31.526 1.00 96.31 471 MET A N 1
ATOM 3444 C CA . MET A 1 471 ? 25.822 5.756 -31.074 1.00 96.31 471 MET A CA 1
ATOM 3445 C C . MET A 1 471 ? 26.498 5.485 -29.726 1.00 96.31 471 MET A C 1
ATOM 3447 O O . MET A 1 471 ? 25.898 4.858 -28.855 1.00 96.31 471 MET A O 1
ATOM 3451 N N . SER A 1 472 ? 27.706 6.011 -29.510 1.00 94.75 472 SER A N 1
ATOM 3452 C CA . SER A 1 472 ? 28.371 5.943 -28.205 1.00 94.75 472 SER A CA 1
ATOM 3453 C C . SER A 1 472 ? 27.579 6.679 -27.121 1.00 94.75 472 SER A C 1
ATOM 3455 O O . SER A 1 472 ? 27.480 6.181 -26.002 1.00 94.75 472 SER A O 1
ATOM 3457 N N . GLY A 1 473 ? 26.997 7.839 -27.442 1.00 95.56 473 GLY A N 1
ATOM 3458 C CA . GLY A 1 473 ? 26.118 8.575 -26.532 1.00 95.56 473 GLY A CA 1
ATOM 3459 C C . GLY A 1 473 ? 24.857 7.788 -26.163 1.00 95.56 473 GLY A C 1
ATOM 3460 O O . GLY A 1 473 ? 24.521 7.702 -24.984 1.00 95.56 473 GLY A O 1
ATOM 3461 N N . ILE A 1 474 ? 24.200 7.155 -27.144 1.00 96.19 474 ILE A N 1
ATOM 3462 C CA . ILE A 1 474 ? 23.010 6.314 -26.923 1.00 96.19 474 ILE A CA 1
ATOM 3463 C C . ILE A 1 474 ? 23.349 5.101 -26.054 1.00 96.19 474 ILE A C 1
ATOM 3465 O O . ILE A 1 474 ? 22.598 4.791 -25.132 1.00 96.19 474 ILE A O 1
ATOM 3469 N N . ALA A 1 475 ? 24.476 4.429 -26.308 1.00 93.75 475 ALA A N 1
ATOM 3470 C CA . ALA A 1 475 ? 24.906 3.284 -25.509 1.00 93.75 475 ALA A CA 1
ATOM 3471 C C . ALA A 1 475 ? 25.142 3.675 -24.040 1.00 93.75 475 ALA A C 1
ATOM 3473 O O . ALA A 1 475 ? 24.636 3.007 -23.140 1.00 93.75 475 ALA A O 1
ATOM 3474 N N . SER A 1 476 ? 25.839 4.790 -23.793 1.00 95.56 476 SER A N 1
ATOM 3475 C CA . SER A 1 476 ? 26.049 5.315 -22.438 1.00 95.56 476 SER A CA 1
ATOM 3476 C C . SER A 1 476 ? 24.738 5.696 -21.747 1.00 95.56 476 SER A C 1
ATOM 3478 O O . SER A 1 476 ? 24.507 5.272 -20.617 1.00 95.56 476 SER A O 1
ATOM 3480 N N . ALA A 1 477 ? 23.852 6.423 -22.435 1.00 97.38 477 ALA A N 1
ATOM 3481 C CA . ALA A 1 477 ? 22.545 6.796 -21.894 1.00 97.38 477 ALA A CA 1
ATOM 3482 C C . ALA A 1 477 ? 21.673 5.567 -21.585 1.00 97.38 477 ALA A C 1
ATOM 3484 O O . ALA A 1 477 ? 20.989 5.531 -20.567 1.00 97.38 477 ALA A O 1
ATOM 3485 N N . SER A 1 478 ? 21.732 4.528 -22.422 1.00 97.00 478 SER A N 1
ATOM 3486 C CA . SER A 1 478 ? 20.983 3.283 -22.207 1.00 97.00 478 SER A CA 1
ATOM 3487 C C . SER A 1 478 ? 21.508 2.499 -20.995 1.00 97.00 478 SER A C 1
ATOM 3489 O O . SER A 1 478 ? 20.724 1.908 -20.251 1.00 97.00 478 SER A O 1
ATOM 3491 N N . MET A 1 479 ? 22.824 2.516 -20.740 1.00 92.69 479 MET A N 1
ATOM 3492 C CA . MET A 1 479 ? 23.399 1.937 -19.516 1.00 92.69 479 MET A CA 1
ATOM 3493 C C . MET A 1 479 ? 22.938 2.691 -18.262 1.00 92.69 479 MET A C 1
ATOM 3495 O O . MET A 1 479 ? 22.568 2.061 -17.273 1.00 92.69 479 MET A O 1
ATOM 3499 N N . GLU A 1 480 ? 22.901 4.024 -18.310 1.00 95.75 480 GLU A N 1
ATOM 3500 C CA . GLU A 1 480 ? 22.384 4.850 -17.211 1.00 95.75 480 GLU A CA 1
ATOM 3501 C C . GLU A 1 480 ? 20.886 4.608 -16.970 1.00 95.75 480 GLU A C 1
ATOM 3503 O O . GLU A 1 480 ? 20.467 4.413 -15.830 1.00 95.75 480 GLU A O 1
ATOM 3508 N N . GLN A 1 481 ? 20.082 4.519 -18.035 1.00 96.88 481 GLN A N 1
ATOM 3509 C CA . GLN A 1 481 ? 18.666 4.148 -17.945 1.00 96.88 481 GLN A CA 1
ATOM 3510 C C . GLN A 1 481 ? 18.474 2.769 -17.313 1.00 96.88 481 GLN A C 1
ATOM 3512 O O . GLN A 1 481 ? 17.588 2.611 -16.481 1.00 96.88 481 GLN A O 1
ATOM 3517 N N . THR A 1 482 ? 19.312 1.789 -17.659 1.00 95.00 482 THR A N 1
ATOM 3518 C CA . THR A 1 482 ? 19.251 0.446 -17.061 1.00 95.00 482 THR A CA 1
ATOM 3519 C C . THR A 1 482 ? 19.473 0.509 -15.548 1.00 95.00 482 THR A C 1
ATOM 3521 O O . THR A 1 482 ? 18.684 -0.055 -14.794 1.00 95.00 482 THR A O 1
ATOM 3524 N N . ALA A 1 483 ? 20.487 1.253 -15.095 1.00 94.25 483 ALA A N 1
ATOM 3525 C CA . ALA A 1 483 ? 20.735 1.459 -13.667 1.00 94.25 483 ALA A CA 1
ATOM 3526 C C . ALA A 1 483 ? 19.576 2.207 -12.977 1.00 94.25 483 ALA A C 1
ATOM 3528 O O . ALA A 1 483 ? 19.193 1.872 -11.857 1.00 94.25 483 ALA A O 1
ATOM 3529 N N . GLY A 1 484 ? 18.977 3.193 -13.653 1.00 97.19 484 GLY A N 1
ATOM 3530 C CA . GLY A 1 484 ? 17.785 3.890 -13.169 1.00 97.19 484 GLY A CA 1
ATOM 3531 C C . GLY A 1 484 ? 16.573 2.965 -13.020 1.00 97.19 484 GLY A C 1
ATOM 3532 O O . GLY A 1 484 ? 15.886 3.013 -12.002 1.00 97.19 484 GLY A O 1
ATOM 3533 N N . ILE A 1 485 ? 16.336 2.082 -13.992 1.00 96.38 485 ILE A N 1
ATOM 3534 C CA . ILE A 1 485 ? 15.246 1.099 -13.944 1.00 96.38 485 ILE A CA 1
ATOM 3535 C C . ILE A 1 485 ? 15.474 0.078 -12.821 1.00 96.38 485 ILE A C 1
ATOM 3537 O O . ILE A 1 485 ? 14.524 -0.294 -12.137 1.00 96.38 485 ILE A O 1
ATOM 3541 N N . GLU A 1 486 ? 16.717 -0.333 -12.559 1.00 94.38 486 GLU A N 1
ATOM 3542 C CA . GLU A 1 486 ? 17.038 -1.214 -11.429 1.00 94.38 486 GLU A CA 1
ATOM 3543 C C . GLU A 1 486 ? 16.646 -0.583 -10.081 1.00 94.38 486 GLU A C 1
ATOM 3545 O O . GLU A 1 486 ? 16.022 -1.239 -9.247 1.00 94.38 486 GLU A O 1
ATOM 3550 N N . GLN A 1 487 ? 16.904 0.716 -9.893 1.00 96.00 487 GLN A N 1
ATOM 3551 C CA . GLN A 1 487 ? 16.444 1.445 -8.702 1.00 96.00 487 GLN A CA 1
ATOM 3552 C C . GLN A 1 487 ? 14.915 1.504 -8.606 1.00 96.00 487 GLN A C 1
ATOM 3554 O O . GLN A 1 487 ? 14.352 1.348 -7.521 1.00 96.00 487 GLN A O 1
ATOM 3559 N N . VAL A 1 488 ? 14.227 1.689 -9.734 1.00 96.56 488 VAL A N 1
ATOM 3560 C CA . VAL A 1 488 ? 12.760 1.672 -9.762 1.00 96.56 488 VAL A CA 1
ATOM 3561 C C . VAL A 1 488 ? 12.213 0.281 -9.422 1.00 96.56 488 VAL A C 1
ATOM 3563 O O . VAL A 1 488 ? 11.259 0.187 -8.655 1.00 96.56 488 VAL A O 1
ATOM 3566 N N . ASN A 1 489 ? 12.840 -0.800 -9.891 1.00 94.19 489 ASN A N 1
ATOM 3567 C CA . ASN A 1 489 ? 12.461 -2.172 -9.532 1.00 94.19 489 ASN A CA 1
ATOM 3568 C C . ASN A 1 489 ? 12.620 -2.461 -8.032 1.00 94.19 489 ASN A C 1
ATOM 3570 O O . ASN A 1 489 ? 11.761 -3.119 -7.438 1.00 94.19 489 ASN A O 1
ATOM 3574 N N . ILE A 1 490 ? 13.669 -1.931 -7.393 1.00 96.00 490 ILE A N 1
ATOM 3575 C CA . ILE A 1 490 ? 13.820 -2.004 -5.930 1.00 96.00 490 ILE A CA 1
ATOM 3576 C C . ILE A 1 490 ? 12.654 -1.277 -5.245 1.00 96.00 490 ILE A C 1
ATOM 3578 O O . ILE A 1 490 ? 12.042 -1.824 -4.327 1.00 96.00 490 ILE A O 1
ATOM 3582 N N . ALA A 1 491 ? 12.300 -0.077 -5.714 1.00 96.06 491 ALA A N 1
ATOM 3583 C CA . ALA A 1 491 ? 11.186 0.687 -5.157 1.00 96.06 491 ALA A CA 1
ATOM 3584 C C . ALA A 1 491 ? 9.832 -0.028 -5.334 1.00 96.06 491 ALA A C 1
ATOM 3586 O O . ALA A 1 491 ? 9.035 -0.058 -4.398 1.00 96.06 491 ALA A O 1
ATOM 3587 N N . ILE A 1 492 ? 9.584 -0.644 -6.494 1.00 95.88 492 ILE A N 1
ATOM 3588 C CA . ILE A 1 492 ? 8.386 -1.460 -6.751 1.00 95.88 492 ILE A CA 1
ATOM 3589 C C . ILE A 1 492 ? 8.343 -2.665 -5.807 1.00 95.88 492 ILE A C 1
ATOM 3591 O O . ILE A 1 492 ? 7.301 -2.928 -5.214 1.00 95.88 492 ILE A O 1
ATOM 3595 N N . SER A 1 493 ? 9.471 -3.350 -5.602 1.00 94.56 493 SER A N 1
ATOM 3596 C CA . SER A 1 493 ? 9.549 -4.490 -4.676 1.00 94.56 493 SER A CA 1
ATOM 3597 C C . SER A 1 493 ? 9.223 -4.077 -3.236 1.00 94.56 493 SER A C 1
ATOM 3599 O O . SER A 1 493 ? 8.492 -4.771 -2.533 1.00 94.56 493 SER A O 1
ATOM 3601 N N . GLN A 1 494 ? 9.701 -2.909 -2.800 1.00 96.44 494 GLN A N 1
ATOM 3602 C CA . GLN A 1 494 ? 9.371 -2.365 -1.482 1.00 96.44 494 GLN A CA 1
ATOM 3603 C C . GLN A 1 494 ? 7.895 -1.941 -1.378 1.00 96.44 494 GLN A C 1
ATOM 3605 O O . GLN A 1 494 ? 7.264 -2.116 -0.335 1.00 96.44 494 GLN A O 1
ATOM 3610 N N . MET A 1 495 ? 7.321 -1.390 -2.453 1.00 96.44 495 MET A N 1
ATOM 3611 C CA . MET A 1 495 ? 5.888 -1.091 -2.512 1.00 96.44 495 MET A CA 1
ATOM 3612 C C . MET A 1 495 ? 5.036 -2.361 -2.444 1.00 96.44 495 MET A C 1
ATOM 3614 O O . MET A 1 495 ? 3.986 -2.331 -1.801 1.00 96.44 495 MET A O 1
ATOM 3618 N N . ASP A 1 496 ? 5.469 -3.460 -3.062 1.00 96.00 496 ASP A N 1
ATOM 3619 C CA . ASP A 1 496 ? 4.796 -4.757 -2.960 1.00 96.00 496 ASP A CA 1
ATOM 3620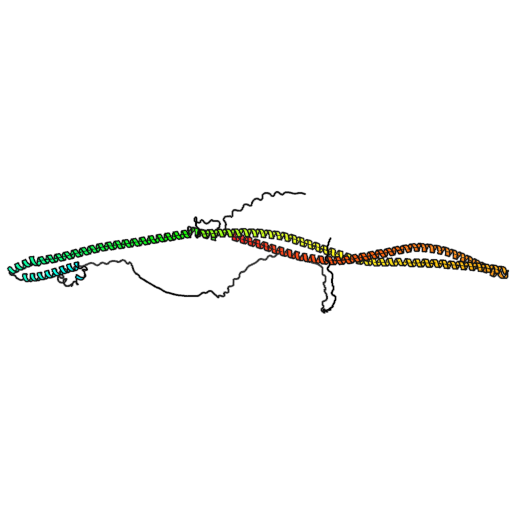 C C . ASP A 1 496 ? 4.820 -5.289 -1.520 1.00 96.00 496 ASP A C 1
ATOM 3622 O O . ASP A 1 496 ? 3.767 -5.613 -0.973 1.00 96.00 496 ASP A O 1
ATOM 3626 N N . GLU A 1 497 ? 5.971 -5.246 -0.840 1.00 96.44 497 GLU A N 1
ATOM 3627 C CA . GLU A 1 497 ? 6.084 -5.643 0.574 1.00 96.44 497 GLU A CA 1
ATOM 3628 C C . GLU A 1 497 ? 5.111 -4.857 1.472 1.00 96.44 497 GLU A C 1
ATOM 3630 O O . GLU A 1 497 ? 4.363 -5.437 2.265 1.00 96.44 497 GLU A O 1
ATOM 3635 N N . VAL A 1 498 ? 5.047 -3.531 1.306 1.00 96.69 498 VAL A N 1
ATOM 3636 C CA . VAL A 1 498 ? 4.095 -2.680 2.041 1.00 96.69 498 VAL A CA 1
ATOM 3637 C C . VAL A 1 498 ? 2.646 -2.994 1.656 1.00 96.69 498 VAL A C 1
ATOM 3639 O O . VAL A 1 498 ? 1.754 -2.940 2.504 1.00 96.69 498 VAL A O 1
ATOM 3642 N N . THR A 1 499 ? 2.380 -3.336 0.396 1.00 95.69 499 THR A N 1
ATOM 3643 C CA . THR A 1 499 ? 1.038 -3.710 -0.077 1.00 95.69 499 THR A CA 1
ATOM 3644 C C . THR A 1 499 ? 0.579 -5.020 0.566 1.00 95.69 499 THR A C 1
ATOM 3646 O O . THR A 1 499 ? -0.540 -5.084 1.080 1.00 95.69 499 THR A O 1
ATOM 3649 N N . GLN A 1 500 ? 1.457 -6.020 0.653 1.00 93.88 500 GLN A N 1
ATOM 3650 C CA . GLN A 1 500 ? 1.195 -7.275 1.363 1.00 93.88 500 GLN A CA 1
ATOM 3651 C C . GLN A 1 500 ? 1.012 -7.050 2.871 1.00 93.88 500 GLN A C 1
ATOM 3653 O O . GLN A 1 500 ? 0.084 -7.592 3.476 1.00 93.88 500 GLN A O 1
ATOM 3658 N N . GLN A 1 501 ? 1.839 -6.198 3.485 1.00 96.06 501 GLN A N 1
ATOM 3659 C CA . GLN A 1 501 ? 1.684 -5.836 4.894 1.00 96.06 501 GLN A CA 1
ATOM 3660 C C . GLN A 1 501 ? 0.344 -5.133 5.152 1.00 96.06 501 GLN A C 1
ATOM 3662 O O . GLN A 1 501 ? -0.326 -5.423 6.143 1.00 96.06 501 GLN A O 1
ATOM 3667 N N . ASN A 1 502 ? -0.082 -4.243 4.253 1.00 94.69 502 ASN A N 1
ATOM 3668 C CA . ASN A 1 502 ? -1.385 -3.591 4.336 1.00 94.69 502 ASN A CA 1
ATOM 3669 C C . ASN A 1 502 ? -2.531 -4.602 4.240 1.00 94.69 502 ASN A C 1
ATOM 3671 O O . ASN A 1 502 ? -3.482 -4.483 5.007 1.00 94.69 502 ASN A O 1
ATOM 3675 N N . ALA A 1 503 ? -2.434 -5.606 3.364 1.00 93.81 503 ALA A N 1
ATOM 3676 C CA . ALA A 1 503 ? -3.431 -6.674 3.282 1.00 93.81 503 ALA A CA 1
ATOM 3677 C C . ALA A 1 503 ? -3.545 -7.434 4.616 1.00 93.81 503 ALA A C 1
ATOM 3679 O O . ALA A 1 503 ? -4.640 -7.567 5.163 1.00 93.81 503 ALA A O 1
ATOM 3680 N N . ALA A 1 504 ? -2.411 -7.821 5.211 1.00 94.12 504 ALA A N 1
ATOM 3681 C CA . ALA A 1 504 ? -2.389 -8.478 6.518 1.00 94.12 504 ALA A CA 1
ATOM 3682 C C . ALA A 1 504 ? -2.969 -7.590 7.638 1.00 94.12 504 ALA A C 1
ATOM 3684 O O . ALA A 1 504 ? -3.732 -8.060 8.484 1.00 94.12 504 ALA A O 1
ATOM 3685 N N . LEU A 1 505 ? -2.649 -6.292 7.642 1.00 94.75 505 LEU A N 1
ATOM 3686 C CA . LEU A 1 505 ? -3.198 -5.333 8.607 1.00 94.75 505 LEU A CA 1
ATOM 3687 C C . LEU A 1 505 ? -4.710 -5.148 8.440 1.00 94.75 505 LEU A C 1
ATOM 3689 O O . LEU A 1 505 ? -5.417 -5.004 9.437 1.00 94.75 505 LEU A O 1
ATOM 3693 N N . VAL A 1 506 ? -5.214 -5.161 7.205 1.00 95.94 506 VAL A N 1
ATOM 3694 C CA . VAL A 1 506 ? -6.650 -5.081 6.915 1.00 95.94 506 VAL A CA 1
ATOM 3695 C C . VAL A 1 506 ? -7.378 -6.311 7.456 1.00 95.94 506 VAL A C 1
ATOM 3697 O O . VAL A 1 506 ? -8.397 -6.147 8.129 1.00 95.94 506 VAL A O 1
ATOM 3700 N N . GLU A 1 507 ? -6.842 -7.518 7.254 1.00 91.56 507 GLU A N 1
ATOM 3701 C CA . GLU A 1 507 ? -7.407 -8.748 7.827 1.00 91.56 507 GLU A CA 1
ATOM 3702 C C . GLU A 1 507 ? -7.425 -8.710 9.361 1.00 91.56 507 GLU A C 1
ATOM 3704 O O . GLU A 1 507 ? -8.460 -8.962 9.985 1.00 91.56 507 GLU A O 1
ATOM 3709 N N . GLN A 1 508 ? -6.306 -8.325 9.984 1.00 95.12 508 GLN A N 1
ATOM 3710 C CA . GLN A 1 508 ? -6.207 -8.199 11.440 1.00 95.12 508 GLN A CA 1
ATOM 3711 C C . GLN A 1 508 ? -7.191 -7.163 11.993 1.00 95.12 508 GLN A C 1
ATOM 3713 O O . GLN A 1 508 ? -7.870 -7.412 12.992 1.00 95.12 508 GLN A O 1
ATOM 3718 N N . ALA A 1 509 ? -7.305 -6.006 11.340 1.00 94.25 509 ALA A N 1
ATOM 3719 C CA . ALA A 1 509 ? -8.212 -4.949 11.759 1.00 94.25 509 ALA A CA 1
ATOM 3720 C C . ALA A 1 509 ? -9.683 -5.348 11.559 1.00 94.25 509 ALA A C 1
ATOM 3722 O O . ALA A 1 509 ? -10.526 -4.992 12.383 1.00 94.25 509 ALA A O 1
ATOM 3723 N N . ALA A 1 510 ? -10.011 -6.092 10.496 1.00 92.12 510 ALA A N 1
ATOM 3724 C CA . ALA A 1 510 ? -11.353 -6.626 10.273 1.00 92.12 510 ALA A CA 1
ATOM 3725 C C . ALA A 1 510 ? -11.730 -7.654 11.351 1.00 92.12 510 ALA A C 1
ATOM 3727 O O . ALA A 1 510 ? -12.822 -7.571 11.916 1.00 92.12 510 ALA A O 1
ATOM 3728 N N . ALA A 1 511 ? -10.810 -8.556 11.708 1.00 93.31 511 ALA A N 1
ATOM 3729 C CA . ALA A 1 511 ? -11.002 -9.509 12.799 1.00 93.31 511 ALA A CA 1
ATOM 3730 C C . ALA A 1 511 ? -11.191 -8.805 14.156 1.00 93.31 511 ALA A C 1
ATOM 3732 O O . ALA A 1 511 ? -12.107 -9.139 14.911 1.00 93.31 511 ALA A O 1
ATOM 3733 N N . ALA A 1 512 ? -10.376 -7.785 14.448 1.00 95.19 512 ALA A N 1
ATOM 3734 C CA . ALA A 1 512 ? -10.505 -6.986 15.664 1.00 95.19 512 ALA A CA 1
ATOM 3735 C C . ALA A 1 512 ? -11.852 -6.247 15.724 1.00 95.19 512 ALA A C 1
ATOM 3737 O O . ALA A 1 512 ? -12.531 -6.295 16.748 1.00 95.19 512 ALA A O 1
ATOM 3738 N N . ALA A 1 513 ? -12.278 -5.619 14.622 1.00 95.94 513 ALA A N 1
ATOM 3739 C CA . ALA A 1 513 ? -13.578 -4.958 14.533 1.00 95.94 513 ALA A CA 1
ATOM 3740 C C . ALA A 1 513 ? -14.743 -5.940 14.742 1.00 95.94 513 ALA A C 1
ATOM 3742 O O . ALA A 1 513 ? -15.669 -5.634 15.494 1.00 95.94 513 ALA A O 1
ATOM 3743 N N . GLY A 1 514 ? -14.664 -7.137 14.150 1.00 92.50 514 GLY A N 1
ATOM 3744 C CA . GLY A 1 514 ? -15.632 -8.212 14.375 1.00 92.50 514 GLY A CA 1
ATOM 3745 C C . GLY A 1 514 ? -15.714 -8.630 15.846 1.00 92.50 514 GLY A C 1
ATOM 3746 O O . GLY A 1 514 ? -16.807 -8.697 16.405 1.00 92.50 514 GLY A O 1
ATOM 3747 N N . SER A 1 515 ? -14.567 -8.814 16.509 1.00 95.75 515 SER A N 1
ATOM 3748 C CA . SER A 1 515 ? -14.526 -9.160 17.936 1.00 95.75 515 SER A CA 1
ATOM 3749 C C . SER A 1 515 ? -15.097 -8.052 18.827 1.00 95.75 515 SER A C 1
ATOM 3751 O O . SER A 1 515 ? -15.866 -8.341 19.741 1.00 95.75 515 SER A O 1
ATOM 3753 N N . MET A 1 516 ? -14.801 -6.776 18.546 1.00 96.12 516 MET A N 1
ATOM 3754 C CA . MET A 1 516 ? -15.403 -5.655 19.283 1.00 96.12 516 MET A CA 1
ATOM 3755 C C . MET A 1 516 ? -16.924 -5.620 19.118 1.00 96.12 516 MET A C 1
ATOM 3757 O O . MET A 1 516 ? -17.640 -5.341 20.081 1.00 96.12 516 MET A O 1
ATOM 3761 N N . GLN A 1 517 ? -17.431 -5.932 17.923 1.00 94.19 517 GLN A N 1
ATOM 3762 C CA . GLN A 1 517 ? -18.866 -5.983 17.666 1.00 94.19 517 GLN A CA 1
ATOM 3763 C C . GLN A 1 517 ? -19.544 -7.135 18.421 1.00 94.19 517 GLN A C 1
ATOM 3765 O O . GLN A 1 517 ? -20.604 -6.935 19.014 1.00 94.19 517 GLN A O 1
ATOM 3770 N N . GLU A 1 518 ? -18.912 -8.308 18.477 1.00 94.81 518 GLU A N 1
ATOM 3771 C CA . GLU A 1 518 ? -19.391 -9.455 19.257 1.00 94.81 518 GLU A CA 1
ATOM 3772 C C . GLU A 1 518 ? -19.357 -9.184 20.773 1.00 94.81 518 GLU A C 1
ATOM 3774 O O . GLU A 1 518 ? -20.319 -9.482 21.487 1.00 94.81 518 GLU A O 1
ATOM 3779 N N . GLN A 1 519 ? -18.295 -8.544 21.274 1.00 95.69 519 GLN A N 1
ATOM 3780 C CA . GLN A 1 519 ? -18.191 -8.127 22.676 1.00 95.69 519 GLN A CA 1
ATOM 3781 C C . GLN A 1 519 ? -19.251 -7.080 23.038 1.00 95.69 519 GLN A C 1
ATOM 3783 O O . GLN A 1 519 ? -19.884 -7.186 24.091 1.00 95.69 519 GLN A O 1
ATOM 3788 N N . ALA A 1 520 ? -19.493 -6.100 22.163 1.00 96.00 520 ALA A N 1
ATOM 3789 C CA . ALA A 1 520 ? -20.541 -5.102 22.354 1.00 96.00 520 ALA A CA 1
ATOM 3790 C C . ALA A 1 520 ? -21.937 -5.739 22.363 1.00 96.00 520 ALA A C 1
ATOM 3792 O O . ALA A 1 520 ? -22.740 -5.418 23.239 1.00 96.00 520 ALA A O 1
ATOM 3793 N N . ALA A 1 521 ? -22.210 -6.680 21.453 1.00 93.44 521 ALA A N 1
ATOM 3794 C CA . ALA A 1 521 ? -23.464 -7.431 21.419 1.00 93.44 521 ALA A CA 1
ATOM 3795 C C . ALA A 1 521 ? -23.656 -8.291 22.680 1.00 93.44 521 ALA A C 1
ATOM 3797 O O . ALA A 1 521 ? -24.741 -8.310 23.264 1.00 93.44 521 ALA A O 1
ATOM 3798 N N . THR A 1 522 ? -22.592 -8.947 23.148 1.00 95.69 522 THR A N 1
ATOM 3799 C CA . THR A 1 522 ? -22.606 -9.730 24.391 1.00 95.69 522 THR A CA 1
ATOM 3800 C C . THR A 1 522 ? -22.903 -8.839 25.593 1.00 95.69 522 THR A C 1
ATOM 3802 O O . THR A 1 522 ? -23.788 -9.150 26.390 1.00 95.69 522 THR A O 1
ATOM 3805 N N . LEU A 1 523 ? -22.223 -7.694 25.712 1.00 94.81 523 LEU A N 1
ATOM 3806 C CA . LEU A 1 523 ? -22.448 -6.756 26.810 1.00 94.81 523 LEU A CA 1
ATOM 3807 C C . LEU A 1 523 ? -23.864 -6.167 26.756 1.00 94.81 523 LEU A C 1
ATOM 3809 O O . LEU A 1 523 ? -24.528 -6.126 27.789 1.00 94.81 523 LEU A O 1
ATOM 3813 N N . ALA A 1 524 ? -24.357 -5.807 25.564 1.00 92.25 524 ALA A N 1
ATOM 3814 C CA . ALA A 1 524 ? -25.736 -5.371 25.341 1.00 92.25 524 ALA A CA 1
ATOM 3815 C C . ALA A 1 524 ? -26.753 -6.437 25.787 1.00 92.25 524 ALA A C 1
ATOM 3817 O O . ALA A 1 524 ? -27.721 -6.112 26.473 1.00 92.25 524 ALA A O 1
ATOM 3818 N N . SER A 1 525 ? -26.504 -7.714 25.475 1.00 92.38 525 SER A N 1
ATOM 3819 C CA . SER A 1 525 ? -27.335 -8.835 25.925 1.00 92.38 525 SER A CA 1
ATOM 3820 C C . SER A 1 525 ? -27.318 -8.984 27.448 1.00 92.38 525 SER A C 1
ATOM 3822 O O . SER A 1 525 ? -28.375 -9.155 28.050 1.00 92.38 525 SER A O 1
ATOM 3824 N N . VAL A 1 526 ? -26.158 -8.877 28.099 1.00 92.06 526 VAL A N 1
ATOM 3825 C CA . VAL A 1 526 ? -26.052 -8.977 29.566 1.00 92.06 526 VAL A CA 1
ATOM 3826 C C . VAL A 1 526 ? -26.814 -7.840 30.250 1.00 92.06 526 VAL A C 1
ATOM 3828 O O . VAL A 1 526 ? -27.570 -8.078 31.191 1.00 92.06 526 VAL A O 1
ATOM 3831 N N . VAL A 1 527 ? -26.686 -6.606 29.753 1.00 92.19 527 VAL A N 1
ATOM 3832 C CA . VAL A 1 527 ? -27.405 -5.456 30.327 1.00 92.19 527 VAL A CA 1
ATOM 3833 C C . VAL A 1 527 ? -28.873 -5.379 29.907 1.00 92.19 527 VAL A C 1
ATOM 3835 O O . VAL A 1 527 ? -29.636 -4.612 30.494 1.00 92.19 527 VAL A O 1
ATOM 3838 N N . SER A 1 528 ? -29.303 -6.170 28.919 1.00 89.44 528 SER A N 1
ATOM 3839 C CA . SER A 1 528 ? -30.710 -6.240 28.503 1.00 89.44 528 SER A CA 1
ATOM 3840 C C . SER A 1 528 ? -31.620 -6.857 29.570 1.00 89.44 528 SER A C 1
ATOM 3842 O O . SER A 1 528 ? -32.803 -6.527 29.611 1.00 89.44 528 SER A O 1
ATOM 3844 N N . ILE A 1 529 ? -31.058 -7.672 30.476 1.00 90.25 529 ILE A N 1
ATOM 3845 C CA . ILE A 1 529 ? -31.767 -8.255 31.627 1.00 90.25 529 ILE A CA 1
ATOM 3846 C C . ILE A 1 529 ? -32.338 -7.146 32.523 1.00 90.25 529 ILE A C 1
ATOM 3848 O O . ILE A 1 529 ? -33.430 -7.288 33.072 1.00 90.25 529 ILE A O 1
ATOM 3852 N N . PHE A 1 530 ? -31.630 -6.017 32.630 1.00 91.62 530 PHE A N 1
ATOM 3853 C CA . PHE A 1 530 ? -32.092 -4.859 33.381 1.00 91.62 530 PHE A CA 1
ATOM 3854 C C . PHE A 1 530 ? -33.093 -4.043 32.560 1.00 91.62 530 PHE A C 1
ATOM 3856 O O . PHE A 1 530 ? -32.755 -3.461 31.525 1.00 91.62 530 PHE A O 1
ATOM 3863 N N . LYS A 1 531 ? -34.329 -3.956 33.047 1.00 90.31 531 LYS A N 1
ATOM 3864 C CA . LYS A 1 531 ? -35.414 -3.196 32.419 1.00 90.31 531 LYS A CA 1
ATOM 3865 C C . LYS A 1 531 ? -35.467 -1.790 32.994 1.00 90.31 531 LYS A C 1
ATOM 3867 O O . LYS A 1 531 ? -35.609 -1.618 34.199 1.00 90.31 531 LYS A O 1
ATOM 3872 N N . LEU A 1 532 ? -35.387 -0.775 32.136 1.00 85.56 532 LEU A N 1
ATOM 3873 C CA . LEU A 1 532 ? -35.231 0.621 32.568 1.00 85.56 532 LEU A CA 1
ATOM 3874 C C . LEU A 1 532 ? -36.523 1.451 32.518 1.00 85.56 532 LEU A C 1
ATOM 3876 O O . LEU A 1 532 ? -36.489 2.640 32.811 1.00 85.56 532 LEU A O 1
ATOM 3880 N N . GLY A 1 533 ? -37.668 0.877 32.137 1.00 70.12 533 GLY A N 1
ATOM 3881 C CA . GLY A 1 533 ? -38.959 1.591 32.061 1.00 70.12 533 GLY A CA 1
ATOM 3882 C C . GLY A 1 533 ? -39.067 2.634 30.941 1.00 70.12 533 GLY A C 1
ATOM 3883 O O . GLY A 1 533 ? -40.171 3.026 30.575 1.00 70.12 533 GLY A O 1
ATOM 3884 N N . ASN A 1 534 ? -37.936 3.012 30.342 1.00 57.94 534 ASN A N 1
ATOM 3885 C CA . ASN A 1 534 ? -37.820 3.948 29.228 1.00 57.94 534 ASN A CA 1
ATOM 3886 C C . ASN A 1 534 ? -37.647 3.268 27.861 1.00 57.94 534 ASN A C 1
ATOM 3888 O O . ASN A 1 534 ? -37.275 3.938 26.902 1.00 57.94 534 ASN A O 1
ATOM 3892 N N . ASP A 1 535 ? -37.989 1.984 27.719 1.00 53.78 535 ASP A N 1
ATOM 3893 C CA . ASP A 1 535 ? -38.054 1.304 26.414 1.00 53.78 535 ASP A CA 1
ATOM 3894 C C . ASP A 1 535 ? -39.283 1.770 25.594 1.00 53.78 535 ASP A C 1
ATOM 3896 O O . ASP A 1 535 ? -39.980 0.979 24.961 1.00 53.78 535 ASP A O 1
ATOM 3900 N N . LYS A 1 536 ? -39.583 3.078 25.586 1.00 41.75 536 LYS A N 1
ATOM 3901 C CA . LYS A 1 536 ? -40.346 3.657 24.483 1.00 41.75 536 LYS A CA 1
ATOM 3902 C C . LYS A 1 536 ? -39.376 3.700 23.306 1.00 41.75 536 LYS A C 1
ATOM 3904 O O . LYS A 1 536 ? -38.418 4.470 23.380 1.00 41.75 536 LYS A O 1
ATOM 3909 N N . PRO A 1 537 ? -39.588 2.914 22.236 1.00 42.44 537 PRO A N 1
ATOM 3910 C CA . PRO A 1 537 ? -38.753 3.023 21.055 1.00 42.44 537 PRO A CA 1
ATOM 3911 C C . PRO A 1 537 ? -38.835 4.474 20.591 1.00 42.44 537 PRO A C 1
ATOM 3913 O O . PRO A 1 537 ? -39.923 4.978 20.289 1.00 42.44 537 PRO A O 1
ATOM 3916 N N . ALA A 1 538 ? -37.697 5.169 20.605 1.00 45.34 538 ALA A N 1
ATOM 3917 C CA . ALA A 1 538 ? -37.580 6.452 19.948 1.00 45.34 538 ALA A CA 1
ATOM 3918 C C . ALA A 1 538 ? -37.971 6.201 18.492 1.00 45.34 538 ALA A C 1
ATOM 3920 O O . ALA A 1 538 ? -37.259 5.522 17.754 1.00 45.34 538 ALA A O 1
ATOM 3921 N N . ARG A 1 539 ? -39.170 6.658 18.112 1.00 38.41 539 ARG A N 1
ATOM 3922 C CA . ARG A 1 539 ? -39.623 6.631 16.723 1.00 38.41 539 ARG A CA 1
ATOM 3923 C C . ARG A 1 539 ? -38.487 7.228 15.893 1.00 38.41 539 ARG A C 1
ATOM 3925 O O . ARG A 1 539 ? -38.072 8.341 16.225 1.00 38.41 539 ARG A O 1
ATOM 3932 N N . PRO A 1 540 ? -37.982 6.532 14.861 1.00 42.75 540 PRO A N 1
ATOM 3933 C CA . PRO A 1 540 ? -36.973 7.114 14.000 1.00 42.75 540 PRO A CA 1
ATOM 3934 C C . PRO A 1 540 ? -37.568 8.411 13.461 1.00 42.75 540 PRO A C 1
ATOM 3936 O O . PRO A 1 540 ? -38.649 8.406 12.865 1.00 42.75 540 PRO A O 1
ATOM 3939 N N . ALA A 1 541 ? -36.914 9.531 13.770 1.00 46.69 541 ALA A N 1
ATOM 3940 C CA . ALA A 1 541 ? -37.250 10.806 13.175 1.00 46.69 541 ALA A CA 1
ATOM 3941 C C . ALA A 1 541 ? -37.112 10.603 11.668 1.00 46.69 541 ALA A C 1
ATOM 3943 O O . ALA A 1 541 ? -36.007 10.395 11.168 1.00 46.69 541 ALA A O 1
ATOM 3944 N N . LEU A 1 542 ? -38.249 10.556 10.972 1.00 45.31 542 LEU A N 1
ATOM 3945 C CA . LEU A 1 542 ? -38.304 10.507 9.522 1.00 45.31 542 LEU A CA 1
ATOM 3946 C C . LEU A 1 542 ? -37.446 11.663 9.017 1.00 45.31 542 LEU A C 1
ATOM 3948 O O . LEU A 1 542 ? -37.806 12.829 9.188 1.00 45.31 542 LEU A O 1
ATOM 3952 N N . ALA A 1 543 ? -36.283 11.325 8.464 1.00 45.78 543 ALA A N 1
ATOM 3953 C CA . ALA A 1 543 ? -35.434 12.267 7.772 1.00 45.78 543 ALA A CA 1
ATOM 3954 C C . ALA A 1 543 ? -36.295 12.926 6.690 1.00 45.78 543 ALA A C 1
ATOM 3956 O O . ALA A 1 543 ? -36.769 12.260 5.767 1.00 45.78 543 ALA A O 1
ATOM 3957 N N . GLY A 1 544 ? -36.557 14.225 6.850 1.00 49.94 544 GLY A N 1
ATOM 3958 C CA . GLY A 1 544 ? -37.202 15.016 5.812 1.00 49.94 544 GLY A CA 1
ATOM 3959 C C . GLY A 1 544 ? -36.396 14.889 4.514 1.00 49.94 544 GLY A C 1
ATOM 3960 O O . GLY A 1 544 ? -35.167 14.800 4.577 1.00 49.94 544 GLY A O 1
ATOM 3961 N N . PRO A 1 545 ? -37.055 14.841 3.345 1.00 48.19 545 PRO A N 1
ATOM 3962 C CA . PRO A 1 545 ? -36.383 14.583 2.082 1.00 48.19 545 PRO A CA 1
ATOM 3963 C C . PRO A 1 545 ? -35.276 15.615 1.855 1.00 48.19 545 PRO A C 1
ATOM 3965 O O . PRO A 1 545 ? -35.525 16.822 1.791 1.00 48.19 545 PRO A O 1
ATOM 3968 N N . ALA A 1 546 ? -34.041 15.124 1.750 1.00 47.41 546 ALA A N 1
ATOM 3969 C CA . ALA A 1 546 ? -32.889 15.924 1.380 1.00 47.41 546 ALA A CA 1
ATOM 3970 C C . ALA A 1 546 ? -33.152 16.549 0.004 1.00 47.41 546 ALA A C 1
ATOM 3972 O O . ALA A 1 546 ? -33.307 15.848 -0.997 1.00 47.41 546 ALA A O 1
ATOM 3973 N N . ARG A 1 547 ? -33.213 17.884 -0.054 1.00 47.25 547 ARG A N 1
ATOM 3974 C CA . ARG A 1 547 ? -33.194 18.621 -1.320 1.00 47.25 547 ARG A CA 1
ATOM 3975 C C . ARG A 1 547 ? -31.838 18.392 -1.982 1.00 47.25 547 ARG A C 1
ATOM 3977 O O . ARG A 1 547 ? -30.859 19.053 -1.646 1.00 47.25 547 ARG A O 1
ATOM 3984 N N . VAL A 1 548 ? -31.802 17.473 -2.940 1.00 44.75 548 VAL A N 1
ATOM 3985 C CA . VAL A 1 548 ? -30.710 17.357 -3.906 1.00 44.75 548 VAL A CA 1
ATOM 3986 C C . VAL A 1 548 ? -30.731 18.623 -4.761 1.00 44.75 548 VAL A C 1
ATOM 3988 O O . VAL A 1 548 ? -31.570 18.786 -5.645 1.00 44.75 548 VAL A O 1
ATOM 3991 N N . ARG A 1 549 ? -29.835 19.564 -4.460 1.00 48.78 549 ARG A N 1
ATOM 3992 C CA . ARG A 1 549 ? -29.544 20.697 -5.338 1.00 48.78 549 ARG A CA 1
ATOM 3993 C C . ARG A 1 549 ? -28.575 20.189 -6.401 1.00 48.78 549 ARG A C 1
ATOM 3995 O O . ARG A 1 549 ? -27.373 20.144 -6.170 1.00 48.78 549 ARG A O 1
ATOM 4002 N N . ALA A 1 550 ? -29.118 19.761 -7.537 1.00 49.59 550 ALA A N 1
ATOM 4003 C CA . ALA A 1 550 ? -28.331 19.528 -8.738 1.00 49.59 550 ALA A CA 1
ATOM 4004 C C . ALA A 1 550 ? -27.681 20.857 -9.154 1.00 49.59 550 ALA A C 1
ATOM 4006 O O . ALA A 1 550 ? -28.383 21.827 -9.446 1.00 49.59 550 ALA A O 1
ATOM 4007 N N . LEU A 1 551 ? -26.351 20.912 -9.137 1.00 46.44 551 LEU A N 1
ATOM 4008 C CA . LEU A 1 551 ? -25.587 21.940 -9.830 1.00 46.44 551 LEU A CA 1
ATOM 4009 C C . LEU A 1 551 ? -24.914 21.248 -11.018 1.00 46.44 551 LEU A C 1
ATOM 4011 O O . LEU A 1 551 ? -23.959 20.497 -10.844 1.00 46.44 551 LEU A O 1
ATOM 4015 N N . MET A 1 552 ? -25.485 21.449 -12.203 1.00 45.44 552 MET A N 1
ATOM 4016 C CA . MET A 1 552 ? -24.783 21.285 -13.472 1.00 45.44 552 MET A CA 1
ATOM 4017 C C . MET A 1 552 ? -24.049 22.593 -13.773 1.00 45.44 552 MET A C 1
ATOM 4019 O O . MET A 1 552 ? -24.705 23.634 -13.835 1.00 45.44 552 MET A O 1
ATOM 4023 N N . ALA A 1 553 ? -22.730 22.510 -13.945 1.00 44.94 553 ALA A N 1
ATOM 4024 C CA . ALA A 1 553 ? -21.898 23.251 -14.900 1.00 44.94 553 ALA A CA 1
ATOM 4025 C C . ALA A 1 553 ? -20.455 22.753 -14.758 1.00 44.94 553 ALA A C 1
ATOM 4027 O O . ALA A 1 553 ? -19.918 22.873 -13.632 1.00 44.94 553 ALA A O 1
#

pLDDT: mean 74.77, std 24.15, range [26.2, 97.38]